Protein AF-A0A9W7Y3H5-F1 (afdb_monomer_lite)

Organism: NCBI:txid147472

Foldseek 3Di:
DDDDDDDDDDDDDDDDDPDDDDDDDDPVVVVVVVVVVVVVVVVVVVVVVVPPDDDDDDDDDDDDDDDDDDDDDDDDDDDDPDPDDDDPDQDPVRVVVVVLVLLLLLVVLQLVFQAADLVVNLVVCVVPVVSLVSVLVNVVVVQVPFPDAVVVVVLVVPVVDAEFEEEAQAPPQPVSCVRCVVGYPYQAEDSDHPDPSYDHDRLLDDPAAFQQGLEYEDAQRCGYLVSVSNLLVRLRNHHAFGKYKYKHFPQFFPDPVVVQVLSVQQQKHWDDWDPPGNGIIITMITGRDHGDPVSVVVDDSPRTDSRCVLVVQQLQEEEEAEDFPQADAQFCVQLLVPDPQLVVLQVLLCVLVVHNLVCCRHPNDRVVCQQQLSVLLQQLSQLVSLQSLLCSLQVHQLLSRHQEYEYFQSRLLSRCCSQVFFPNSLSSVLSNLLSVLQLVLDPPAAKWKKKFFFDAPLPVVLQVLLVVLQVVVCVVDVPPQWDWHFAEPLASGITMIITGPVSPVVSVVSCVVVVGTPDMDIDPHSHRWQAPSSLRSLVSSLVSCVVPVRGDDPVSGSHFYQQQAPLHTDDPVDDPSNSSSNNGHHHRHNHSVLCCSCPVRVHQEYEHGGGHCRSVVSCCVRRVNGHYQDSRRDVSSVVVSVVVVVVVVVVD

pLDDT: mean 80.51, std 23.04, range [21.89, 98.88]

Structure (mmCIF, N/CA/C/O backbone):
data_AF-A0A9W7Y3H5-F1
#
_entry.id   AF-A0A9W7Y3H5-F1
#
loop_
_atom_site.group_PDB
_atom_site.id
_atom_site.type_symbol
_atom_site.label_atom_id
_atom_site.label_alt_id
_atom_site.label_comp_id
_atom_site.label_asym_id
_atom_site.label_entity_id
_atom_site.label_seq_id
_atom_site.pdbx_PDB_ins_code
_atom_site.Cartn_x
_atom_site.Cartn_y
_atom_site.Cartn_z
_atom_site.occupancy
_atom_site.B_iso_or_equiv
_atom_site.auth_seq_id
_atom_site.auth_comp_id
_atom_site.auth_asym_id
_atom_site.auth_atom_id
_atom_site.pdbx_PDB_model_num
ATOM 1 N N . MET A 1 1 ? 8.171 65.641 21.634 1.00 36.56 1 MET A N 1
ATOM 2 C CA . MET A 1 1 ? 8.301 66.236 20.279 1.00 36.56 1 MET A CA 1
ATOM 3 C C . MET A 1 1 ? 9.511 67.167 20.334 1.00 36.56 1 MET A C 1
ATOM 5 O O . MET A 1 1 ? 9.507 68.024 21.196 1.00 36.56 1 MET A O 1
ATOM 9 N N . LYS A 1 2 ? 10.610 67.007 19.592 1.00 33.50 2 LYS A N 1
ATOM 10 C CA . LYS A 1 2 ? 10.740 66.820 18.139 1.00 33.50 2 LYS A CA 1
ATOM 11 C C . LYS A 1 2 ? 11.975 65.971 17.769 1.00 33.50 2 LYS A C 1
ATOM 13 O O . LYS A 1 2 ? 12.954 65.928 18.501 1.00 33.50 2 LYS A O 1
ATOM 18 N N . ASN A 1 3 ? 11.849 65.318 16.614 1.00 33.34 3 ASN A N 1
ATOM 19 C CA . ASN A 1 3 ? 12.760 64.392 15.935 1.00 33.34 3 ASN A CA 1
ATOM 20 C C . ASN A 1 3 ? 14.109 64.974 15.475 1.00 33.34 3 ASN A C 1
ATOM 22 O O . ASN A 1 3 ? 14.178 66.122 15.048 1.00 33.34 3 ASN A O 1
ATOM 26 N N . THR A 1 4 ? 15.104 64.083 15.380 1.00 35.59 4 THR A N 1
ATOM 27 C CA . THR A 1 4 ? 15.851 63.597 14.180 1.00 35.59 4 THR A CA 1
ATOM 28 C C . THR A 1 4 ? 17.299 63.314 14.622 1.00 35.59 4 THR A C 1
ATOM 30 O O . THR A 1 4 ? 17.898 64.121 15.313 1.00 35.59 4 THR A O 1
ATOM 33 N N . SER A 1 5 ? 17.914 62.156 14.383 1.00 30.41 5 SER A N 1
ATOM 34 C CA . SER A 1 5 ? 18.338 61.638 13.080 1.00 30.41 5 SER A CA 1
ATOM 35 C C . SER A 1 5 ? 18.941 60.222 13.233 1.00 30.41 5 SER A C 1
ATOM 37 O O . SER A 1 5 ? 19.315 59.797 14.324 1.00 30.41 5 SER A O 1
ATOM 39 N N . ARG A 1 6 ? 18.973 59.483 12.117 1.00 34.75 6 ARG A N 1
ATOM 40 C CA . ARG A 1 6 ? 19.459 58.101 11.931 1.00 34.75 6 ARG A CA 1
ATOM 41 C C . ARG A 1 6 ? 20.971 57.939 12.165 1.00 34.75 6 ARG A C 1
ATOM 43 O O . ARG A 1 6 ? 21.737 58.770 11.693 1.00 34.75 6 ARG A O 1
ATOM 50 N N . ALA A 1 7 ? 21.383 56.770 12.667 1.00 31.91 7 ALA A N 1
ATOM 51 C CA . ALA A 1 7 ? 22.708 56.190 12.416 1.00 31.91 7 ALA A CA 1
ATOM 52 C C . ALA A 1 7 ? 22.626 54.655 12.251 1.00 31.91 7 ALA A C 1
ATOM 54 O O . ALA A 1 7 ? 21.788 53.996 12.864 1.00 31.91 7 ALA A O 1
ATOM 55 N N . ALA A 1 8 ? 23.456 54.139 11.343 1.00 29.14 8 ALA A N 1
ATOM 56 C CA . ALA A 1 8 ? 23.493 52.792 10.762 1.00 29.14 8 ALA A CA 1
ATOM 57 C C . ALA A 1 8 ? 24.095 51.704 11.697 1.00 29.14 8 ALA A C 1
ATOM 59 O O . ALA A 1 8 ? 24.695 52.053 12.714 1.00 29.14 8 ALA A O 1
ATOM 60 N N . PRO A 1 9 ? 23.949 50.395 11.383 1.00 32.81 9 PRO A N 1
ATOM 61 C CA . PRO A 1 9 ? 24.293 49.301 12.295 1.00 32.81 9 PRO A CA 1
ATOM 62 C C . PRO A 1 9 ? 25.765 48.863 12.172 1.00 32.81 9 PRO A C 1
ATOM 64 O O . PRO A 1 9 ? 26.306 48.888 11.064 1.00 32.81 9 PRO A O 1
ATOM 67 N N . PRO A 1 10 ? 26.411 48.388 13.256 1.00 35.19 10 PRO A N 1
ATOM 68 C CA . PRO A 1 10 ? 27.730 47.791 13.160 1.00 35.19 10 PRO A CA 1
ATOM 69 C C . PRO A 1 10 ? 27.682 46.280 12.889 1.00 35.19 10 PRO A C 1
ATOM 71 O O . PRO A 1 10 ? 26.803 45.534 13.319 1.00 35.19 10 PRO A O 1
ATOM 74 N N . THR A 1 11 ? 28.701 45.893 12.139 1.00 31.19 11 THR A N 1
ATOM 75 C CA . THR A 1 11 ? 29.116 44.597 11.611 1.00 31.19 11 THR A CA 1
ATOM 76 C C . THR A 1 11 ? 29.402 43.539 12.676 1.00 31.19 11 THR A C 1
ATOM 78 O O . THR A 1 11 ? 29.975 43.834 13.722 1.00 31.19 11 THR A O 1
ATOM 81 N N . GLY A 1 12 ? 29.050 42.288 12.362 1.00 28.02 12 GLY A N 1
ATOM 82 C CA . GLY A 1 12 ? 29.287 41.116 13.198 1.00 28.02 12 GLY A CA 1
ATOM 83 C C . GLY A 1 12 ? 30.760 40.719 13.305 1.00 28.02 12 GLY A C 1
ATOM 84 O O . GLY A 1 12 ? 31.478 40.642 12.310 1.00 28.02 12 GLY A O 1
ATOM 85 N N . THR A 1 13 ? 31.169 40.414 14.533 1.00 28.36 13 THR A N 1
ATOM 86 C CA . THR A 1 13 ? 32.446 39.802 14.896 1.00 28.36 13 THR A CA 1
ATOM 87 C C . THR A 1 13 ? 32.241 38.319 15.202 1.00 28.36 13 THR A C 1
ATOM 89 O O . THR A 1 13 ? 31.342 37.921 15.941 1.00 28.36 13 THR A O 1
ATOM 92 N N . THR A 1 14 ? 33.101 37.502 14.609 1.00 32.62 14 THR A N 1
ATOM 93 C CA . THR A 1 14 ? 33.295 36.068 14.845 1.00 32.62 14 THR A CA 1
ATOM 94 C C . THR A 1 14 ? 33.751 35.783 16.280 1.00 32.62 14 THR A C 1
ATOM 96 O O . THR A 1 14 ? 34.724 36.387 16.727 1.00 32.62 14 THR A O 1
ATOM 99 N N . ALA A 1 15 ? 33.122 34.821 16.968 1.00 29.81 15 ALA A N 1
ATOM 100 C CA . ALA A 1 15 ? 33.612 34.283 18.241 1.00 29.81 15 ALA A CA 1
ATOM 101 C C . ALA A 1 15 ? 33.447 32.748 18.321 1.00 29.81 15 ALA A C 1
ATOM 103 O O . ALA A 1 15 ? 32.358 32.224 18.536 1.00 29.81 15 ALA A O 1
ATOM 104 N N . ASP A 1 16 ? 34.570 32.077 18.055 1.00 26.73 16 ASP A N 1
ATOM 105 C CA . ASP A 1 16 ? 35.188 30.935 18.752 1.00 26.73 16 ASP A CA 1
ATOM 106 C C . ASP A 1 16 ? 34.297 29.883 19.463 1.00 26.73 16 ASP A C 1
ATOM 108 O O . ASP A 1 16 ? 33.820 30.055 20.587 1.00 26.73 16 ASP A O 1
ATOM 112 N N . LEU A 1 17 ? 34.175 28.718 18.815 1.00 29.11 17 LEU A N 1
ATOM 113 C CA . LEU A 1 17 ? 33.657 27.462 19.363 1.00 29.11 17 LEU A CA 1
ATOM 114 C C . LEU A 1 17 ? 34.801 26.638 19.977 1.00 29.11 17 LEU A C 1
ATOM 116 O O . LEU A 1 17 ? 35.270 25.666 19.386 1.00 29.11 17 LEU A O 1
ATOM 120 N N . SER A 1 18 ? 35.223 26.966 21.196 1.00 26.34 18 SER A N 1
ATOM 121 C CA . SER A 1 18 ? 36.153 26.108 21.940 1.00 26.34 18 SER A CA 1
ATOM 122 C C . SER A 1 18 ? 35.909 26.135 23.452 1.00 26.34 18 SER A C 1
ATOM 124 O O . SER A 1 18 ? 36.658 26.732 24.215 1.00 26.34 18 SER A O 1
ATOM 126 N N . LYS A 1 19 ? 34.848 25.443 23.910 1.00 30.75 19 LYS A N 1
ATOM 127 C CA . LYS A 1 19 ? 34.737 24.820 25.256 1.00 30.75 19 LYS A CA 1
ATOM 128 C C . LYS A 1 19 ? 33.398 24.085 25.420 1.00 30.75 19 LYS A C 1
ATOM 130 O O . LYS A 1 19 ? 32.442 24.614 25.974 1.00 30.75 19 LYS A O 1
ATOM 135 N N . VAL A 1 20 ? 33.350 22.814 25.020 1.00 29.88 20 VAL A N 1
ATOM 136 C CA . VAL A 1 20 ? 32.347 21.857 25.525 1.00 29.88 20 VAL A CA 1
ATOM 137 C C . VAL A 1 20 ? 33.095 20.710 26.203 1.00 29.88 20 VAL A C 1
ATOM 139 O O . VAL A 1 20 ? 33.769 19.910 25.556 1.00 29.88 20 VAL A O 1
ATOM 142 N N . LYS A 1 21 ? 33.021 20.661 27.538 1.00 29.23 21 LYS A N 1
ATOM 143 C CA . LYS A 1 21 ? 33.570 19.578 28.365 1.00 29.23 21 LYS A CA 1
ATOM 144 C C . LYS A 1 21 ? 32.803 18.277 28.085 1.00 29.23 21 LYS A C 1
ATOM 146 O O . LYS A 1 21 ? 31.596 18.214 28.298 1.00 29.23 21 LYS A O 1
ATOM 151 N N . LYS A 1 22 ? 33.513 17.225 27.658 1.00 31.56 22 LYS A N 1
ATOM 152 C CA . LYS A 1 22 ? 32.995 15.849 27.542 1.00 31.56 22 LYS A CA 1
ATOM 153 C C . LYS A 1 22 ? 32.654 15.296 28.936 1.00 31.56 22 LYS A C 1
ATOM 155 O O . LYS A 1 22 ? 33.558 15.067 29.736 1.00 31.56 22 LYS A O 1
ATOM 160 N N . GLN A 1 23 ? 31.376 15.047 29.222 1.00 31.62 23 GLN A N 1
ATOM 161 C CA . GLN A 1 23 ? 30.958 14.225 30.366 1.00 31.62 23 GLN A CA 1
ATOM 162 C C . GLN A 1 23 ? 31.136 12.735 30.028 1.00 31.62 23 GLN A C 1
ATOM 164 O O . GLN A 1 23 ? 30.683 12.271 28.982 1.00 31.62 23 GLN A O 1
ATOM 169 N N . LYS A 1 24 ? 31.811 11.980 30.908 1.00 35.19 24 LYS A N 1
ATOM 170 C CA . LYS A 1 24 ? 31.909 10.512 30.826 1.00 35.19 24 LYS A CA 1
ATOM 171 C C . LYS A 1 24 ? 30.557 9.873 31.206 1.00 35.19 24 LYS A C 1
ATOM 173 O O . LYS A 1 24 ? 29.922 10.353 32.144 1.00 35.19 24 LYS A O 1
ATOM 178 N N . PRO A 1 25 ? 30.116 8.799 30.526 1.00 37.12 25 PRO A N 1
ATOM 179 C CA . PRO A 1 25 ? 28.840 8.149 30.819 1.00 37.12 25 PRO A CA 1
ATOM 180 C C . PRO A 1 25 ? 28.847 7.431 32.180 1.00 37.12 25 PRO A C 1
ATOM 182 O O . PRO A 1 25 ? 29.833 6.803 32.559 1.00 37.12 25 PRO A O 1
ATOM 185 N N . ASN A 1 26 ? 27.721 7.524 32.896 1.00 47.09 26 ASN A N 1
ATOM 186 C CA . ASN A 1 26 ? 27.476 6.936 34.219 1.00 47.09 26 ASN A CA 1
ATOM 187 C C . ASN A 1 26 ? 27.517 5.385 34.192 1.00 47.09 26 ASN A C 1
ATOM 189 O O . ASN A 1 26 ? 27.118 4.760 33.205 1.00 47.09 26 ASN A O 1
ATOM 193 N N . SER A 1 27 ? 27.957 4.763 35.293 1.00 39.47 27 SER A N 1
ATOM 194 C CA . SER A 1 27 ? 28.230 3.322 35.462 1.00 39.47 27 SER A CA 1
ATOM 195 C C . SER A 1 27 ? 27.047 2.401 35.124 1.00 39.47 27 SER A C 1
ATOM 197 O O . SER A 1 27 ? 27.242 1.289 34.632 1.00 39.47 27 SER A O 1
ATOM 199 N N . LYS A 1 28 ? 25.803 2.879 35.275 1.00 39.91 28 LYS A N 1
ATOM 200 C CA . LYS A 1 28 ? 24.591 2.140 34.868 1.00 39.91 28 LYS A CA 1
ATOM 201 C C . LYS A 1 28 ? 24.491 1.920 33.350 1.00 39.91 28 LYS A C 1
ATOM 203 O O . LYS A 1 28 ? 23.976 0.890 32.918 1.00 39.91 28 LYS A O 1
ATOM 208 N N . THR A 1 29 ? 25.011 2.841 32.537 1.00 38.84 29 THR A N 1
ATOM 209 C CA . THR A 1 29 ? 25.004 2.731 31.067 1.00 38.84 29 THR A CA 1
ATOM 210 C C . THR A 1 29 ? 26.081 1.764 30.572 1.00 38.84 29 THR A C 1
ATOM 212 O O . THR A 1 29 ? 25.851 1.019 29.620 1.00 38.84 29 THR A O 1
ATOM 215 N N . GLN A 1 30 ? 27.228 1.701 31.258 1.00 44.41 30 GLN A N 1
ATOM 216 C CA . GLN A 1 30 ? 28.286 0.732 30.951 1.00 44.41 30 GLN A CA 1
ATOM 217 C C . GLN A 1 30 ? 27.864 -0.709 31.276 1.00 44.41 30 GLN A C 1
ATOM 219 O O . GLN A 1 30 ? 28.112 -1.604 30.469 1.00 44.41 30 GLN A O 1
ATOM 224 N N . ASN A 1 31 ? 27.140 -0.925 32.381 1.00 45.75 31 ASN A N 1
ATOM 225 C CA . ASN A 1 31 ? 26.616 -2.251 32.728 1.00 45.75 31 ASN A CA 1
ATOM 226 C C . ASN A 1 31 ? 25.564 -2.756 31.725 1.00 45.75 31 ASN A C 1
ATOM 228 O O . ASN A 1 31 ? 25.600 -3.926 31.349 1.00 45.75 31 ASN A O 1
ATOM 232 N N . LYS A 1 32 ? 24.690 -1.880 31.204 1.00 44.03 32 LYS A N 1
ATOM 233 C CA . LYS A 1 32 ? 23.745 -2.253 30.133 1.00 44.03 32 LYS A CA 1
ATOM 234 C C . LYS A 1 32 ? 24.448 -2.607 28.817 1.00 44.03 32 LYS A C 1
ATOM 236 O O . LYS A 1 32 ? 24.063 -3.580 28.177 1.00 44.03 32 LYS A O 1
ATOM 241 N N . LEU A 1 33 ? 25.495 -1.872 28.428 1.00 38.00 33 LEU A N 1
ATOM 242 C CA . LEU A 1 33 ? 26.257 -2.183 27.209 1.00 38.00 33 LEU A CA 1
ATOM 243 C C . LEU A 1 33 ? 27.015 -3.514 27.306 1.00 38.00 33 LEU A C 1
ATOM 245 O O . LEU A 1 33 ? 27.135 -4.224 26.309 1.00 38.00 33 LEU A O 1
ATOM 249 N N . ARG A 1 34 ? 27.524 -3.854 28.494 1.00 47.81 34 ARG A N 1
ATOM 250 C CA . ARG A 1 34 ? 28.213 -5.126 28.737 1.00 47.81 34 ARG A CA 1
ATOM 251 C C . ARG A 1 34 ? 27.253 -6.315 28.644 1.00 47.81 34 ARG A C 1
ATOM 253 O O . ARG A 1 34 ? 27.553 -7.271 27.940 1.00 47.81 34 ARG A O 1
ATOM 260 N N . MET A 1 35 ? 26.071 -6.197 29.246 1.00 42.44 35 MET A N 1
ATOM 261 C CA . MET A 1 35 ? 25.041 -7.241 29.215 1.00 42.44 35 MET A CA 1
ATOM 262 C C . MET A 1 35 ? 24.530 -7.516 27.788 1.00 42.44 35 MET A C 1
ATOM 264 O O . MET A 1 35 ? 24.340 -8.665 27.402 1.00 42.44 35 MET A O 1
ATOM 268 N N . VAL A 1 36 ? 24.386 -6.470 26.961 1.00 39.78 36 VAL A N 1
ATOM 269 C CA . VAL A 1 36 ? 24.017 -6.612 25.538 1.00 39.78 36 VAL A CA 1
ATOM 270 C C . VAL A 1 36 ? 25.127 -7.295 24.729 1.00 39.78 36 VAL A C 1
ATOM 272 O O . VAL A 1 36 ? 24.831 -8.125 23.873 1.00 39.78 36 VAL A O 1
ATOM 275 N N . LYS A 1 37 ? 26.406 -7.011 25.008 1.00 48.12 37 LYS A N 1
ATOM 276 C CA . LYS A 1 37 ? 27.532 -7.684 24.333 1.00 48.12 37 LYS A CA 1
ATOM 277 C C . LYS A 1 37 ? 27.644 -9.166 24.704 1.00 48.12 37 LYS A C 1
ATOM 279 O O . LYS A 1 37 ? 27.912 -9.977 23.823 1.00 48.12 37 LYS A O 1
ATOM 284 N N . GLU A 1 38 ? 27.403 -9.520 25.965 1.00 43.97 38 GLU A N 1
ATOM 285 C CA . GLU A 1 38 ? 27.409 -10.916 26.432 1.00 43.97 38 GLU A CA 1
ATOM 286 C C . GLU A 1 38 ? 26.231 -11.716 25.830 1.00 43.97 38 GLU A C 1
ATOM 288 O O . GLU A 1 38 ? 26.425 -12.840 25.365 1.00 43.97 38 GLU A O 1
ATOM 293 N N . LEU A 1 39 ? 25.045 -11.105 25.701 1.00 36.00 39 LEU A N 1
ATOM 294 C CA . LEU A 1 39 ? 23.884 -11.702 25.018 1.00 36.00 39 LEU A CA 1
ATOM 295 C C . LEU A 1 39 ? 24.114 -11.927 23.513 1.00 36.00 39 LEU A C 1
ATOM 297 O O . LEU A 1 39 ? 23.694 -12.949 22.970 1.00 36.00 39 LEU A O 1
ATOM 301 N N . LEU A 1 40 ? 24.804 -11.006 22.833 1.00 36.59 40 LEU A N 1
ATOM 302 C CA . LEU A 1 40 ? 25.134 -11.143 21.408 1.00 36.59 40 LEU A CA 1
ATOM 303 C C . LEU A 1 40 ? 26.218 -12.204 21.155 1.00 36.59 40 LEU A C 1
ATOM 305 O O . LEU A 1 40 ? 26.174 -12.888 20.132 1.00 36.59 40 LEU A O 1
ATOM 309 N N . ALA A 1 41 ? 27.152 -12.392 22.091 1.00 42.00 41 ALA A N 1
ATOM 310 C CA . ALA A 1 41 ? 28.162 -13.448 22.011 1.00 42.00 41 ALA A CA 1
ATOM 311 C C . ALA A 1 41 ? 27.554 -14.850 22.206 1.00 42.00 41 ALA A C 1
ATOM 313 O O . ALA A 1 41 ? 27.894 -15.770 21.462 1.00 42.00 41 ALA A O 1
ATOM 314 N N . ALA A 1 42 ? 26.595 -14.998 23.128 1.00 34.31 42 ALA A N 1
ATOM 315 C CA . ALA A 1 42 ? 25.892 -16.263 23.370 1.00 34.31 42 ALA A CA 1
ATOM 316 C C . ALA A 1 42 ? 24.968 -16.682 22.208 1.00 34.31 42 ALA A C 1
ATOM 318 O O . ALA A 1 42 ? 24.706 -17.868 22.010 1.00 34.31 42 ALA A O 1
ATOM 319 N N . LYS A 1 43 ? 24.481 -15.716 21.416 1.00 37.25 43 LYS A N 1
ATOM 320 C CA . LYS A 1 43 ? 23.669 -15.987 20.219 1.00 37.25 43 LYS A CA 1
ATOM 321 C C . LYS A 1 43 ? 24.525 -16.497 19.052 1.00 37.25 43 LYS A C 1
ATOM 323 O O . LYS A 1 43 ? 24.116 -17.420 18.358 1.00 37.25 43 LYS A O 1
ATOM 328 N N . ARG A 1 44 ? 25.752 -15.976 18.912 1.00 34.81 44 ARG A N 1
ATOM 329 C CA . ARG A 1 44 ? 26.718 -16.388 17.877 1.00 34.81 44 ARG A CA 1
ATOM 330 C C . ARG A 1 44 ? 27.261 -17.806 18.064 1.00 34.81 44 ARG A C 1
ATOM 332 O O . ARG A 1 44 ? 27.560 -18.459 17.073 1.00 34.81 44 ARG A O 1
ATOM 339 N N . SER A 1 45 ? 27.381 -18.301 19.300 1.00 33.12 45 SER A N 1
ATOM 340 C CA . SER A 1 45 ? 27.859 -19.672 19.531 1.00 33.12 45 SER A CA 1
ATOM 341 C C . SER A 1 45 ? 26.806 -20.736 19.201 1.00 33.12 45 SER A C 1
ATOM 343 O O . SER A 1 45 ? 27.174 -21.837 18.819 1.00 33.12 45 SER A O 1
ATOM 345 N N . LYS A 1 46 ? 25.505 -20.413 19.286 1.00 36.75 46 LYS A N 1
ATOM 346 C CA . LYS A 1 46 ? 24.414 -21.353 18.960 1.00 36.75 46 LYS A CA 1
ATOM 347 C C . LYS A 1 46 ? 24.170 -21.534 17.456 1.00 36.75 46 LYS A C 1
ATOM 349 O O . LYS A 1 46 ? 23.660 -22.574 17.056 1.00 36.75 46 LYS A O 1
ATOM 354 N N . GLU A 1 47 ? 24.557 -20.563 16.629 1.00 34.53 47 GLU A N 1
ATOM 355 C CA . GLU A 1 47 ? 24.448 -20.648 15.159 1.00 34.53 47 GLU A CA 1
ATOM 356 C C . GLU A 1 47 ? 25.603 -21.437 14.510 1.00 34.53 47 GLU A C 1
ATOM 358 O O . GLU A 1 47 ? 25.477 -21.901 13.381 1.00 34.53 47 GLU A O 1
ATOM 363 N N . LEU A 1 48 ? 26.718 -21.646 15.220 1.00 31.50 48 LEU A N 1
ATOM 364 C CA . LEU A 1 48 ? 27.874 -22.402 14.715 1.00 31.50 48 LEU A CA 1
ATOM 365 C C . LEU A 1 48 ? 27.743 -23.928 14.886 1.00 31.50 48 LEU A C 1
ATOM 367 O O . LEU A 1 48 ? 28.408 -24.673 14.167 1.00 31.50 48 LEU A O 1
ATOM 371 N N . ASP A 1 49 ? 26.852 -24.398 15.764 1.00 30.56 49 ASP A N 1
ATOM 372 C CA . ASP A 1 49 ? 26.643 -25.834 16.014 1.00 30.56 49 ASP A CA 1
ATOM 373 C C . ASP A 1 49 ? 25.608 -26.482 15.073 1.00 30.56 49 ASP A C 1
ATOM 375 O O . ASP A 1 49 ? 25.550 -27.705 14.961 1.00 30.56 49 ASP A O 1
ATOM 379 N N . THR A 1 50 ? 24.829 -25.692 14.327 1.00 30.95 50 THR A N 1
ATOM 380 C CA . THR A 1 50 ? 23.762 -26.193 13.435 1.00 30.95 50 THR A CA 1
ATOM 381 C C . THR A 1 50 ? 24.217 -26.483 11.998 1.00 30.95 50 THR A C 1
ATOM 383 O O . THR A 1 50 ? 23.443 -27.017 11.211 1.00 30.95 50 THR A O 1
ATOM 386 N N . VAL A 1 51 ? 25.480 -26.206 11.648 1.00 30.16 51 VAL A N 1
ATOM 387 C CA . VAL A 1 51 ? 26.018 -26.368 10.275 1.00 30.16 51 VAL A CA 1
ATOM 388 C C . VAL A 1 51 ? 26.814 -27.678 10.088 1.00 30.16 51 VAL A C 1
ATOM 390 O O . VAL A 1 51 ? 27.271 -27.984 8.991 1.00 30.16 51 VAL A O 1
ATOM 393 N N . LYS A 1 52 ? 26.965 -28.514 11.128 1.00 28.25 52 LYS A N 1
ATOM 394 C CA . LYS A 1 52 ? 27.813 -29.727 11.081 1.00 28.25 52 LYS A CA 1
ATOM 395 C C . LYS A 1 52 ? 27.099 -31.072 10.891 1.00 28.25 52 LYS A C 1
ATOM 397 O O . LYS A 1 52 ? 27.769 -32.100 10.945 1.00 28.25 52 LYS A O 1
ATOM 402 N N . GLN A 1 53 ? 25.796 -31.116 10.617 1.00 28.52 53 GLN A N 1
ATOM 403 C CA . GLN A 1 53 ? 25.117 -32.379 10.297 1.00 28.52 53 GLN A CA 1
ATOM 404 C C . GLN A 1 53 ? 24.176 -32.224 9.101 1.00 28.52 53 GLN A C 1
ATOM 406 O O . GLN A 1 53 ? 23.144 -31.572 9.195 1.00 28.52 53 GLN A O 1
ATOM 411 N N . GLY A 1 54 ? 24.549 -32.834 7.973 1.00 26.80 54 GLY A N 1
ATOM 412 C CA . GLY A 1 54 ? 23.721 -32.880 6.767 1.00 26.80 54 GLY A CA 1
ATOM 413 C C . GLY A 1 54 ? 24.502 -33.251 5.508 1.00 26.80 54 GLY A C 1
ATOM 414 O O . GLY A 1 54 ? 24.469 -32.513 4.531 1.00 26.80 54 GLY A O 1
ATOM 415 N N . GLY A 1 55 ? 25.249 -34.359 5.543 1.00 22.41 55 GLY A N 1
ATOM 416 C CA . GLY A 1 55 ? 25.925 -34.932 4.377 1.00 22.41 55 GLY A CA 1
ATOM 417 C C . GLY A 1 55 ? 25.349 -36.301 4.002 1.00 22.41 55 GLY A C 1
ATOM 418 O O . GLY A 1 55 ? 25.073 -37.107 4.885 1.00 22.41 55 GLY A O 1
ATOM 419 N N . ASN A 1 56 ? 25.273 -36.542 2.688 1.00 24.22 56 ASN A N 1
ATOM 420 C CA . ASN A 1 56 ? 25.012 -37.793 1.957 1.00 24.22 56 ASN A CA 1
ATOM 421 C C . ASN A 1 56 ? 23.572 -38.332 1.863 1.00 24.22 56 ASN A C 1
ATOM 423 O O . ASN A 1 56 ? 23.049 -38.949 2.783 1.00 24.22 56 ASN A O 1
ATOM 427 N N . SER A 1 57 ? 23.023 -38.313 0.644 1.00 26.20 57 SER A N 1
ATOM 428 C CA . SER A 1 57 ? 22.868 -39.556 -0.134 1.00 26.20 57 SER A CA 1
ATOM 429 C C . SER A 1 57 ? 22.558 -39.273 -1.609 1.00 26.20 57 SER A C 1
ATOM 431 O O . SER A 1 57 ? 21.725 -38.446 -1.966 1.00 26.20 57 SER A O 1
ATOM 433 N N . SER A 1 58 ? 23.299 -39.971 -2.459 1.00 24.03 58 SER A N 1
ATOM 434 C CA . SER A 1 58 ? 23.168 -40.087 -3.902 1.00 24.03 58 SER A CA 1
ATOM 435 C C . SER A 1 58 ? 22.269 -41.278 -4.246 1.00 24.03 58 SER A C 1
ATOM 437 O O . SER A 1 58 ? 22.331 -42.313 -3.588 1.00 24.03 58 SER A O 1
ATOM 439 N N . SER A 1 59 ? 21.491 -41.187 -5.324 1.00 25.09 59 SER A N 1
ATOM 440 C CA . SER A 1 59 ? 21.145 -42.368 -6.124 1.00 25.09 59 SER A CA 1
ATOM 441 C C . SER A 1 59 ? 20.798 -41.974 -7.557 1.00 25.09 59 SER A C 1
ATOM 443 O O . SER A 1 59 ? 20.029 -41.055 -7.825 1.00 25.09 59 SER A O 1
ATOM 445 N N . ALA A 1 60 ? 21.483 -42.660 -8.464 1.00 22.45 60 ALA A N 1
ATOM 446 C CA . ALA A 1 60 ? 21.406 -42.555 -9.905 1.00 22.45 60 ALA A CA 1
ATOM 447 C C . ALA A 1 60 ? 20.129 -43.200 -10.456 1.00 22.45 60 ALA A C 1
ATOM 449 O O . ALA A 1 60 ? 19.649 -44.181 -9.898 1.00 22.45 60 ALA A O 1
ATOM 450 N N . ASN A 1 61 ? 19.669 -42.727 -11.615 1.00 23.94 61 ASN A N 1
ATOM 451 C CA . ASN A 1 61 ? 19.029 -43.586 -12.605 1.00 23.94 61 ASN A CA 1
ATOM 452 C C . ASN A 1 61 ? 19.314 -43.055 -14.014 1.00 23.94 61 ASN A C 1
ATOM 454 O O . ASN A 1 61 ? 18.965 -41.935 -14.376 1.00 23.94 61 ASN A O 1
ATOM 458 N N . SER A 1 62 ? 20.018 -43.885 -14.772 1.00 21.89 62 SER A N 1
ATOM 459 C CA . SER A 1 62 ? 20.338 -43.758 -16.189 1.00 21.89 62 SER A CA 1
ATOM 460 C C . SER A 1 62 ? 19.244 -44.375 -17.071 1.00 21.89 62 SER A C 1
ATOM 462 O O . SER A 1 62 ? 18.417 -45.128 -16.561 1.00 21.89 62 SER A O 1
ATOM 464 N N . VAL A 1 63 ? 19.406 -44.201 -18.397 1.00 23.39 63 VAL A N 1
ATOM 465 C CA . VAL A 1 63 ? 18.869 -45.036 -19.505 1.00 23.39 63 VAL A CA 1
ATOM 466 C C . VAL A 1 63 ? 17.514 -44.525 -20.062 1.00 23.39 63 VAL A C 1
ATOM 468 O O . VAL A 1 63 ? 16.578 -44.363 -19.301 1.00 23.39 63 VAL A O 1
ATOM 471 N N . HIS A 1 64 ? 17.270 -44.205 -21.347 1.00 24.55 64 HIS A N 1
ATOM 472 C CA . HIS A 1 64 ? 17.856 -44.566 -22.649 1.00 24.55 64 HIS A CA 1
ATOM 473 C C . HIS A 1 64 ? 17.619 -43.452 -23.702 1.00 24.55 64 HIS A C 1
ATOM 475 O O . HIS A 1 64 ? 16.510 -42.939 -23.826 1.00 24.55 64 HIS A O 1
ATOM 481 N N . GLN A 1 65 ? 18.621 -43.185 -24.547 1.00 24.19 65 GLN A N 1
ATOM 482 C CA . GLN A 1 65 ? 18.464 -42.607 -25.891 1.00 24.19 65 GLN A CA 1
ATOM 483 C C . GLN A 1 65 ? 18.516 -43.721 -26.949 1.00 24.19 65 GLN A C 1
ATOM 485 O O . GLN A 1 65 ? 19.295 -44.663 -26.798 1.00 24.19 65 GLN A O 1
ATOM 490 N N . LYS A 1 66 ? 17.778 -43.559 -28.057 1.00 24.44 66 LYS A N 1
ATOM 491 C CA . LYS A 1 66 ? 18.093 -44.122 -29.387 1.00 24.44 66 LYS A CA 1
ATOM 492 C C . LYS A 1 66 ? 17.442 -43.257 -30.494 1.00 24.44 66 LYS A C 1
ATOM 494 O O . LYS A 1 66 ? 16.531 -42.495 -30.184 1.00 24.44 66 LYS A O 1
ATOM 499 N N . PRO A 1 67 ? 17.951 -43.283 -31.742 1.00 25.34 67 PRO A N 1
ATOM 500 C CA . PRO A 1 67 ? 18.374 -42.068 -32.444 1.00 25.34 67 PRO A CA 1
ATOM 501 C C . PRO A 1 67 ? 17.486 -41.695 -33.641 1.00 25.34 67 PRO A C 1
ATOM 503 O O . PRO A 1 67 ? 16.881 -42.559 -34.275 1.00 25.34 67 PRO A O 1
ATOM 506 N N . LEU A 1 68 ? 17.487 -40.405 -33.999 1.00 22.67 68 LEU A N 1
ATOM 507 C CA . LEU A 1 68 ? 16.930 -39.908 -35.259 1.00 22.67 68 LEU A CA 1
ATOM 508 C C . LEU A 1 68 ? 17.809 -40.326 -36.445 1.00 22.67 68 LEU A C 1
ATOM 510 O O . LEU A 1 68 ? 19.008 -40.047 -36.478 1.00 22.67 68 LEU A O 1
ATOM 514 N N . ALA A 1 69 ? 17.175 -40.940 -37.443 1.00 24.97 69 ALA A N 1
ATOM 515 C CA . ALA A 1 69 ? 17.742 -41.171 -38.759 1.00 24.97 69 ALA A CA 1
ATOM 516 C C . ALA A 1 69 ? 17.537 -39.953 -39.675 1.00 24.97 69 ALA A C 1
ATOM 518 O O . ALA A 1 69 ? 16.515 -39.268 -39.651 1.00 24.97 69 ALA A O 1
ATOM 519 N N . SER A 1 70 ? 18.552 -39.730 -40.498 1.00 25.98 70 SER A N 1
ATOM 520 C CA . SER A 1 70 ? 18.698 -38.722 -41.539 1.00 25.98 70 SER A CA 1
ATOM 521 C C . SER A 1 70 ? 17.607 -38.747 -42.612 1.00 25.98 70 SER A C 1
ATOM 523 O O . SER A 1 70 ? 17.362 -39.790 -43.213 1.00 25.98 70 SER A O 1
ATOM 525 N N . SER A 1 71 ? 17.090 -37.576 -42.989 1.00 25.41 71 SER A N 1
ATOM 526 C CA . SER A 1 71 ? 16.788 -37.265 -44.395 1.00 25.41 71 SER A CA 1
ATOM 527 C C . SER A 1 71 ? 16.623 -35.753 -44.602 1.00 25.41 71 SER A C 1
ATOM 529 O O . SER A 1 71 ? 15.749 -35.111 -44.028 1.00 25.41 71 SER A O 1
ATOM 531 N N . ARG A 1 72 ? 17.492 -35.170 -45.439 1.00 25.61 72 ARG A N 1
ATOM 532 C CA . ARG A 1 72 ? 17.203 -33.913 -46.150 1.00 25.61 72 ARG A CA 1
ATOM 533 C C . ARG A 1 72 ? 16.103 -34.200 -47.176 1.00 25.61 72 ARG A C 1
ATOM 535 O O . ARG A 1 72 ? 16.156 -35.252 -47.812 1.00 25.61 72 ARG A O 1
ATOM 542 N N . PRO A 1 73 ? 15.203 -33.238 -47.431 1.00 24.98 73 PRO A N 1
ATOM 543 C CA . PRO A 1 73 ? 15.204 -32.689 -48.786 1.00 24.98 73 PRO A CA 1
ATOM 544 C C . PRO A 1 73 ? 14.953 -31.170 -48.857 1.00 24.98 73 PRO A C 1
ATOM 546 O O . PRO A 1 73 ? 14.003 -30.632 -48.305 1.00 24.98 73 PRO A O 1
ATOM 549 N N . THR A 1 74 ? 15.850 -30.517 -49.602 1.00 23.42 74 THR A N 1
ATOM 550 C CA . THR A 1 74 ? 15.600 -29.489 -50.630 1.00 23.42 74 THR A CA 1
ATOM 551 C C . THR A 1 74 ? 14.528 -28.419 -50.395 1.00 23.42 74 THR A C 1
ATOM 553 O O . THR A 1 74 ? 13.327 -28.648 -50.524 1.00 23.42 74 THR A O 1
ATOM 556 N N . VAL A 1 75 ? 15.026 -27.190 -50.240 1.00 26.56 75 VAL A N 1
ATOM 557 C CA . VAL A 1 75 ? 14.318 -25.927 -50.463 1.00 26.56 75 VAL A CA 1
ATOM 558 C C . VAL A 1 75 ? 13.836 -25.867 -51.914 1.00 26.56 75 VAL A C 1
ATOM 560 O O . VAL A 1 75 ? 14.648 -25.821 -52.834 1.00 26.56 75 VAL A O 1
ATOM 563 N N . ASN A 1 76 ? 12.519 -25.830 -52.113 1.00 24.41 76 ASN A N 1
ATOM 564 C CA . ASN A 1 76 ? 11.912 -25.407 -53.369 1.00 24.41 76 ASN A CA 1
ATOM 565 C C . ASN A 1 76 ? 11.225 -24.060 -53.153 1.00 24.41 76 ASN A C 1
ATOM 567 O O . ASN A 1 76 ? 10.205 -23.956 -52.471 1.00 24.41 76 ASN A O 1
ATOM 571 N N . ALA A 1 77 ? 11.802 -23.030 -53.767 1.00 33.22 77 ALA A N 1
ATOM 572 C CA . ALA A 1 77 ? 11.182 -21.733 -53.938 1.00 33.22 77 ALA A CA 1
ATOM 573 C C . ALA A 1 77 ? 9.900 -21.890 -54.771 1.00 33.22 77 ALA A C 1
ATOM 575 O O . ALA A 1 77 ? 9.944 -22.220 -55.956 1.00 33.22 77 ALA A O 1
ATOM 576 N N . ARG A 1 78 ? 8.744 -21.632 -54.156 1.00 25.09 78 ARG A N 1
ATOM 577 C CA . ARG A 1 78 ? 7.502 -21.343 -54.875 1.00 25.09 78 ARG A CA 1
ATOM 578 C C . ARG A 1 78 ? 6.938 -20.020 -54.386 1.00 25.09 78 ARG A C 1
ATOM 580 O O . ARG A 1 78 ? 6.341 -19.926 -53.321 1.00 25.09 78 ARG A O 1
ATOM 587 N N . SER A 1 79 ? 7.132 -19.018 -55.237 1.00 31.86 79 SER A N 1
ATOM 588 C CA . SER A 1 79 ? 6.239 -17.877 -55.398 1.00 31.86 79 SER A CA 1
ATOM 589 C C . SER A 1 79 ? 4.785 -18.360 -55.390 1.00 31.86 79 SER A C 1
ATOM 591 O O . SER A 1 79 ? 4.360 -19.092 -56.286 1.00 31.86 79 SER A O 1
ATOM 593 N N . GLN A 1 80 ? 4.029 -17.963 -54.369 1.00 28.17 80 GLN A N 1
ATOM 594 C CA . GLN A 1 80 ? 2.577 -17.919 -54.432 1.00 28.17 80 GLN A CA 1
ATOM 595 C C . GLN A 1 80 ? 2.106 -16.529 -54.016 1.00 28.17 80 GLN A C 1
ATOM 597 O O . GLN A 1 80 ? 1.983 -16.202 -52.838 1.00 28.17 80 GLN A O 1
ATOM 602 N N . ASN A 1 81 ? 1.805 -15.729 -55.038 1.00 32.19 81 ASN A N 1
ATOM 603 C CA . ASN A 1 81 ? 0.790 -14.687 -54.981 1.00 32.19 81 ASN A CA 1
ATOM 604 C C . ASN A 1 81 ? -0.552 -15.338 -54.612 1.00 32.19 81 ASN A C 1
ATOM 606 O O . ASN A 1 81 ? -1.335 -15.719 -55.479 1.00 32.19 81 ASN A O 1
ATOM 610 N N . GLY A 1 82 ? -0.806 -15.481 -53.316 1.00 26.27 82 GLY A N 1
ATOM 611 C CA . GLY A 1 82 ? -2.111 -15.805 -52.759 1.00 26.27 82 GLY A CA 1
ATOM 612 C C . GLY A 1 82 ? -2.570 -14.633 -51.909 1.00 26.27 82 GLY A C 1
ATOM 613 O O . GLY A 1 82 ? -2.024 -14.406 -50.835 1.00 26.27 82 GLY A O 1
ATOM 614 N N . LYS A 1 83 ? -3.560 -13.874 -52.395 1.00 31.64 83 LYS A N 1
ATOM 615 C CA . LYS A 1 83 ? -4.274 -12.856 -51.614 1.00 31.64 83 LYS A CA 1
ATOM 616 C C . LYS A 1 83 ? -4.825 -13.506 -50.340 1.00 31.64 83 LYS A C 1
ATOM 618 O O . LYS A 1 83 ? -5.870 -14.155 -50.375 1.00 31.64 83 LYS A O 1
ATOM 623 N N . THR A 1 84 ? -4.134 -13.336 -49.220 1.00 27.22 84 THR A N 1
ATOM 624 C CA . THR A 1 84 ? -4.656 -13.675 -47.900 1.00 27.22 84 THR A CA 1
ATOM 625 C C . THR A 1 84 ? -5.695 -12.628 -47.518 1.00 27.22 84 THR A C 1
ATOM 627 O O . THR A 1 84 ? -5.452 -11.422 -47.564 1.00 27.22 84 THR A O 1
ATOM 630 N N . LYS A 1 85 ? -6.901 -13.109 -47.204 1.00 30.45 85 LYS A N 1
ATOM 631 C CA . LYS A 1 85 ? -8.004 -12.312 -46.662 1.00 30.45 85 LYS A CA 1
ATOM 632 C C . LYS A 1 85 ? -7.480 -11.484 -45.489 1.00 30.45 85 LYS A C 1
ATOM 634 O O . LYS A 1 85 ? -6.926 -12.036 -44.543 1.00 30.45 85 LYS A O 1
ATOM 639 N N . SER A 1 86 ? -7.648 -10.169 -45.576 1.00 29.83 86 SER A N 1
ATOM 640 C CA . SER A 1 86 ? -7.277 -9.224 -44.530 1.00 29.83 86 SER A CA 1
ATOM 641 C C . SER A 1 86 ? -8.010 -9.562 -43.233 1.00 29.83 86 SER A C 1
ATOM 643 O O . SER A 1 86 ? -9.232 -9.417 -43.155 1.00 29.83 86 SER A O 1
ATOM 645 N N . SER A 1 87 ? -7.267 -9.982 -42.210 1.00 34.16 87 SER A N 1
ATOM 646 C CA . SER A 1 87 ? -7.723 -9.917 -40.822 1.00 34.16 87 SER A CA 1
ATOM 647 C C . SER A 1 87 ? -8.166 -8.480 -40.508 1.00 34.16 87 SER A C 1
ATOM 649 O O . SER A 1 87 ? -7.533 -7.545 -41.013 1.00 34.16 87 SER A O 1
ATOM 651 N N . PRO A 1 88 ? -9.217 -8.250 -39.698 1.00 47.00 88 PRO A N 1
ATOM 652 C CA . PRO A 1 88 ? -9.621 -6.895 -39.345 1.00 47.00 88 PRO A CA 1
ATOM 653 C C . PRO A 1 88 ? -8.447 -6.203 -38.648 1.00 47.00 88 PRO A C 1
ATOM 655 O O . PRO A 1 88 ? -7.954 -6.685 -37.628 1.00 47.00 88 PRO A O 1
ATOM 658 N N . GLY A 1 89 ? -7.952 -5.111 -39.233 1.00 64.06 89 GLY A N 1
ATOM 659 C CA . GLY A 1 89 ? -6.851 -4.347 -38.658 1.00 64.06 89 GLY A CA 1
ATOM 660 C C . GLY A 1 89 ? -7.216 -3.869 -37.254 1.00 64.06 89 GLY A C 1
ATOM 661 O O . GLY A 1 89 ? -8.303 -3.331 -37.044 1.00 64.06 89 GLY A O 1
ATOM 662 N N . LEU A 1 90 ? -6.303 -4.072 -36.300 1.00 66.81 90 LEU A N 1
ATOM 663 C CA . LEU A 1 90 ? -6.447 -3.606 -34.920 1.00 66.81 90 LEU A CA 1
ATOM 664 C C . LEU A 1 90 ? -6.833 -2.122 -34.903 1.00 66.81 90 LEU A C 1
ATOM 666 O O . LEU A 1 90 ? -6.244 -1.317 -35.631 1.00 66.81 90 LEU A O 1
ATOM 670 N N . SER A 1 91 ? -7.782 -1.748 -34.045 1.00 77.69 91 SER A N 1
ATOM 671 C CA . SER A 1 91 ? -8.146 -0.344 -33.849 1.00 77.69 91 SER A CA 1
ATOM 672 C C . SER A 1 91 ? -6.942 0.469 -33.357 1.00 77.69 91 SER A C 1
ATOM 674 O O . SER A 1 91 ? -6.017 -0.070 -32.749 1.00 77.69 91 SER A O 1
ATOM 676 N N . LYS A 1 92 ? -6.947 1.796 -33.545 1.00 55.12 92 LYS A N 1
ATOM 677 C CA . LYS A 1 92 ? -5.864 2.671 -33.042 1.00 55.12 92 LYS A CA 1
ATOM 678 C C . LYS A 1 92 ? -5.616 2.505 -31.534 1.00 55.12 92 LYS A C 1
ATOM 680 O O . LYS A 1 92 ? -4.485 2.654 -31.076 1.00 55.12 92 LYS A O 1
ATOM 685 N N . LEU A 1 93 ? -6.661 2.185 -30.767 1.00 43.91 93 LEU A N 1
ATOM 686 C CA . LEU A 1 93 ? -6.558 1.883 -29.340 1.00 43.91 93 LEU A CA 1
ATOM 687 C C . LEU A 1 93 ? -5.896 0.518 -29.106 1.00 43.91 93 LEU A C 1
ATOM 689 O O . LEU A 1 93 ? -4.958 0.434 -28.320 1.00 43.91 93 LEU A O 1
ATOM 693 N N . GLN A 1 94 ? -6.314 -0.518 -29.836 1.00 48.50 94 GLN A N 1
ATOM 694 C CA . GLN A 1 94 ? -5.719 -1.856 -29.756 1.00 48.50 94 GLN A CA 1
ATOM 695 C C . GLN A 1 94 ? -4.247 -1.868 -30.196 1.00 48.50 94 GLN A C 1
ATOM 697 O O . GLN A 1 94 ? -3.429 -2.514 -29.551 1.00 48.50 94 GLN A O 1
ATOM 702 N N . GLN A 1 95 ? -3.874 -1.095 -31.221 1.00 52.69 95 GLN A N 1
ATOM 703 C CA . GLN A 1 95 ? -2.479 -0.918 -31.641 1.00 52.69 95 GLN A CA 1
ATOM 704 C C . GLN A 1 95 ? -1.642 -0.238 -30.549 1.00 52.69 95 GLN A C 1
ATOM 706 O O . GLN A 1 95 ? -0.546 -0.699 -30.230 1.00 52.69 95 GLN A O 1
ATOM 711 N N . LYS A 1 96 ? -2.171 0.819 -29.912 1.00 49.38 96 LYS A N 1
ATOM 712 C CA . LYS A 1 96 ? -1.516 1.469 -28.763 1.00 49.38 96 LYS A CA 1
ATOM 713 C C . LYS A 1 96 ? -1.381 0.525 -27.564 1.00 49.38 96 LYS A C 1
ATOM 715 O O . LYS A 1 96 ? -0.334 0.515 -26.922 1.00 49.38 96 LYS A O 1
ATOM 720 N N . MET A 1 97 ? -2.404 -0.278 -27.270 1.00 43.06 97 MET A N 1
ATOM 721 C CA . MET A 1 97 ? -2.364 -1.284 -26.201 1.00 43.06 97 MET A CA 1
ATOM 722 C C . MET A 1 97 ? -1.341 -2.383 -26.501 1.00 43.06 97 MET A C 1
ATOM 724 O O . MET A 1 97 ? -0.546 -2.725 -25.631 1.00 43.06 97 MET A O 1
ATOM 728 N N . GLN A 1 98 ? -1.288 -2.877 -27.739 1.00 51.09 98 GLN A N 1
ATOM 729 C CA . GLN A 1 98 ? -0.307 -3.873 -28.162 1.00 51.09 98 GLN A CA 1
ATOM 730 C C . GLN A 1 98 ? 1.127 -3.327 -28.073 1.00 51.09 98 GLN A C 1
ATOM 732 O O . GLN A 1 98 ? 2.014 -4.024 -27.586 1.00 51.09 98 GLN A O 1
ATOM 737 N N . GLN A 1 99 ? 1.362 -2.069 -28.464 1.00 53.81 99 GLN A N 1
ATOM 738 C CA . GLN A 1 99 ? 2.664 -1.414 -28.282 1.00 53.81 99 GLN A CA 1
ATOM 739 C C . GLN A 1 99 ? 3.036 -1.249 -26.800 1.00 53.81 99 GLN A C 1
ATOM 741 O O . GLN A 1 99 ? 4.189 -1.482 -26.433 1.00 53.81 99 GLN A O 1
ATOM 746 N N . LYS A 1 100 ? 2.075 -0.904 -25.929 1.00 50.47 100 LYS A N 1
ATOM 747 C CA . LYS A 1 100 ? 2.296 -0.843 -24.472 1.00 50.47 100 LYS A CA 1
ATOM 748 C C . LYS A 1 100 ? 2.646 -2.217 -23.886 1.00 50.47 100 LYS A C 1
ATOM 750 O O . LYS A 1 100 ? 3.597 -2.301 -23.111 1.00 50.47 100 LYS A O 1
ATOM 755 N N . LEU A 1 101 ? 1.937 -3.277 -24.290 1.00 48.41 101 LEU A N 1
ATOM 756 C CA . LEU A 1 101 ? 2.203 -4.660 -23.870 1.00 48.41 101 LEU A CA 1
ATOM 757 C C . LEU A 1 101 ? 3.594 -5.130 -24.312 1.00 48.41 101 LEU A C 1
ATOM 759 O O . LEU A 1 101 ? 4.347 -5.642 -23.487 1.00 48.41 101 LEU A O 1
ATOM 763 N N . LYS A 1 102 ? 3.974 -4.878 -25.572 1.00 56.66 102 LYS A N 1
ATOM 764 C CA . LYS A 1 102 ? 5.326 -5.171 -26.079 1.00 56.66 102 LYS A CA 1
ATOM 765 C C . LYS A 1 102 ? 6.407 -4.438 -25.278 1.00 56.66 102 LYS A C 1
ATOM 767 O O . LYS A 1 102 ? 7.391 -5.045 -24.875 1.00 56.66 102 LYS A O 1
ATOM 772 N N . GLY A 1 103 ? 6.201 -3.154 -24.974 1.00 49.62 103 GLY A N 1
ATOM 773 C CA . GLY A 1 103 ? 7.145 -2.369 -24.173 1.00 49.62 103 GLY A CA 1
ATOM 774 C C . GLY A 1 103 ? 7.264 -2.829 -22.713 1.00 49.62 103 GLY A C 1
ATOM 775 O O . GLY A 1 103 ? 8.357 -2.784 -22.154 1.00 49.62 103 GLY A O 1
ATOM 776 N N . ALA A 1 104 ? 6.165 -3.260 -22.085 1.00 47.91 104 ALA A N 1
ATOM 777 C CA . ALA A 1 104 ? 6.177 -3.806 -20.725 1.00 47.91 104 ALA A CA 1
ATOM 778 C C . ALA A 1 104 ? 6.894 -5.161 -20.662 1.00 47.91 104 ALA A C 1
ATOM 780 O O . ALA A 1 104 ? 7.726 -5.376 -19.784 1.00 47.91 104 ALA A O 1
ATOM 781 N N . ARG A 1 105 ? 6.624 -6.028 -21.641 1.00 62.41 105 ARG A N 1
ATOM 782 C CA . ARG A 1 105 ? 7.254 -7.342 -21.773 1.00 62.41 105 ARG A CA 1
ATOM 783 C C . ARG A 1 105 ? 8.759 -7.236 -22.024 1.00 62.41 105 ARG A C 1
ATOM 785 O O . ARG A 1 105 ? 9.521 -7.850 -21.290 1.00 62.41 105 ARG A O 1
ATOM 792 N N . PHE A 1 106 ? 9.192 -6.349 -22.924 1.00 67.00 106 PHE A N 1
ATOM 793 C CA . PHE A 1 106 ? 10.613 -6.033 -23.107 1.00 67.00 106 PHE A CA 1
ATOM 794 C C . PHE A 1 106 ? 11.291 -5.587 -21.801 1.00 67.00 106 PHE A C 1
ATOM 796 O O . PHE A 1 106 ? 12.367 -6.073 -21.468 1.00 67.00 106 PHE A O 1
ATOM 803 N N . ARG A 1 107 ? 10.664 -4.683 -21.030 1.00 62.38 107 ARG A N 1
ATOM 804 C CA . ARG A 1 107 ? 11.237 -4.208 -19.757 1.00 62.38 107 ARG A CA 1
ATOM 805 C C . ARG A 1 107 ? 11.417 -5.335 -18.743 1.00 62.38 107 ARG A C 1
ATOM 807 O O . ARG A 1 107 ? 12.437 -5.345 -18.065 1.00 62.38 107 ARG A O 1
ATOM 814 N N . TRP A 1 108 ? 10.452 -6.250 -18.658 1.00 65.62 108 TRP A N 1
ATOM 815 C CA . TRP A 1 108 ? 10.535 -7.422 -17.789 1.00 65.62 108 TRP A CA 1
ATOM 816 C C . TRP A 1 108 ? 11.665 -8.368 -18.218 1.00 65.62 108 TRP A C 1
ATOM 818 O O . TRP A 1 108 ? 12.475 -8.750 -17.380 1.00 65.62 108 TRP A O 1
ATOM 828 N N . ILE A 1 109 ? 11.779 -8.675 -19.517 1.00 64.94 109 ILE A N 1
ATOM 829 C CA . ILE A 1 109 ? 12.858 -9.526 -20.050 1.00 64.94 109 ILE A CA 1
ATOM 830 C C . ILE A 1 109 ? 14.230 -8.899 -19.780 1.00 64.94 109 ILE A C 1
ATOM 832 O O . ILE A 1 109 ? 15.136 -9.563 -19.286 1.00 64.94 109 ILE A O 1
ATOM 836 N N . ASN A 1 110 ? 14.368 -7.604 -20.063 1.00 68.75 110 ASN A N 1
ATOM 837 C CA . ASN A 1 110 ? 15.595 -6.847 -19.837 1.00 68.75 110 ASN A CA 1
ATOM 838 C C . ASN A 1 110 ? 16.011 -6.861 -18.352 1.00 68.75 110 ASN A C 1
ATOM 840 O O . ASN A 1 110 ? 17.185 -7.005 -18.036 1.00 68.75 110 ASN A O 1
ATOM 844 N N . GLU A 1 111 ? 15.052 -6.756 -17.429 1.00 64.62 111 GLU A N 1
ATOM 845 C CA . GLU A 1 111 ? 15.303 -6.854 -15.986 1.00 64.62 111 GLU A CA 1
ATOM 846 C C . GLU A 1 111 ? 15.701 -8.271 -15.555 1.00 64.62 111 GLU A C 1
ATOM 848 O O . GLU A 1 111 ? 16.666 -8.431 -14.804 1.00 64.62 111 GLU A O 1
ATOM 853 N N . ALA A 1 112 ? 15.015 -9.297 -16.065 1.00 66.88 112 ALA A N 1
ATOM 854 C CA . ALA A 1 112 ? 15.351 -10.692 -15.799 1.00 66.88 112 ALA A CA 1
ATOM 855 C C . ALA A 1 112 ? 16.789 -11.002 -16.246 1.00 66.88 112 ALA A C 1
ATOM 857 O O . ALA A 1 112 ? 17.595 -11.461 -15.442 1.00 66.88 112 ALA A O 1
ATOM 858 N N . LEU A 1 113 ? 17.153 -10.638 -17.479 1.00 70.62 113 LEU A N 1
ATOM 859 C CA . LEU A 1 113 ? 18.498 -10.864 -18.016 1.00 70.62 113 LEU A CA 1
ATOM 860 C C . LEU A 1 113 ? 19.597 -10.102 -17.248 1.00 70.62 113 LEU A C 1
ATOM 862 O O . LEU A 1 113 ? 20.723 -10.585 -17.153 1.00 70.62 113 LEU A O 1
ATOM 866 N N . TYR A 1 114 ? 19.300 -8.934 -16.665 1.00 67.94 114 TYR A N 1
ATOM 867 C CA . TYR A 1 114 ? 20.266 -8.184 -15.848 1.00 67.94 114 TYR A CA 1
ATOM 868 C C . TYR A 1 114 ? 20.390 -8.664 -14.399 1.00 67.94 114 TYR A C 1
ATOM 870 O O . TYR A 1 114 ? 21.347 -8.284 -13.726 1.00 67.94 114 TYR A O 1
ATOM 878 N N . THR A 1 115 ? 19.458 -9.481 -13.913 1.00 64.00 115 THR A N 1
ATOM 879 C CA . THR A 1 115 ? 19.433 -9.960 -12.518 1.00 64.00 115 THR A CA 1
ATOM 880 C C . THR A 1 115 ? 19.768 -11.446 -12.376 1.00 64.00 115 THR A C 1
ATOM 882 O O . THR A 1 115 ? 19.892 -11.947 -11.259 1.00 64.00 115 THR A O 1
ATOM 885 N N . THR A 1 116 ? 19.978 -12.154 -13.486 1.00 69.12 116 THR A N 1
ATOM 886 C CA . THR A 1 116 ? 20.408 -13.558 -13.515 1.00 69.12 116 THR A CA 1
ATOM 887 C C . THR A 1 116 ? 21.881 -13.703 -13.908 1.00 69.12 116 THR A C 1
ATOM 889 O O . THR A 1 116 ? 22.497 -12.762 -14.396 1.00 69.12 116 THR A O 1
ATOM 892 N N . THR A 1 117 ? 22.468 -14.882 -13.699 1.00 76.81 117 THR A N 1
ATOM 893 C CA . THR A 1 117 ? 23.811 -15.212 -14.210 1.00 76.81 117 THR A CA 1
ATOM 894 C C . THR A 1 117 ? 23.764 -15.545 -15.702 1.00 76.81 117 THR A C 1
ATOM 896 O O . THR A 1 117 ? 22.702 -15.921 -16.204 1.00 76.81 117 THR A O 1
ATOM 899 N N . GLY A 1 118 ? 24.903 -15.480 -16.398 1.00 72.44 118 GLY A N 1
ATOM 900 C CA . GLY A 1 118 ? 25.008 -15.857 -17.817 1.00 72.44 118 GLY A CA 1
ATOM 901 C C . GLY A 1 118 ? 24.463 -17.261 -18.115 1.00 72.44 118 GLY A C 1
ATOM 902 O O . GLY A 1 118 ? 23.672 -17.429 -19.038 1.00 72.44 118 GLY A O 1
ATOM 903 N N . ASP A 1 119 ? 24.776 -18.242 -17.262 1.00 76.38 119 ASP A N 1
ATOM 904 C CA . ASP A 1 119 ? 24.299 -19.628 -17.409 1.00 76.38 119 ASP A CA 1
ATOM 905 C C . ASP A 1 119 ? 22.761 -19.723 -17.352 1.00 76.38 119 ASP A C 1
ATOM 907 O O . ASP A 1 119 ? 22.135 -20.406 -18.162 1.00 76.38 119 ASP A O 1
ATOM 911 N N . LYS A 1 120 ? 22.135 -18.981 -16.427 1.00 76.62 120 LYS A N 1
ATOM 912 C CA . LYS A 1 120 ? 20.672 -18.935 -16.272 1.00 76.62 120 LYS A CA 1
ATOM 913 C C . LYS A 1 120 ? 19.997 -18.136 -17.381 1.00 76.62 120 LYS A C 1
ATOM 915 O O . LYS A 1 120 ? 18.900 -18.490 -17.796 1.00 76.62 120 LYS A O 1
ATOM 920 N N . ALA A 1 121 ? 20.632 -17.064 -17.852 1.00 76.44 121 ALA A N 1
ATOM 921 C CA . ALA A 1 121 ? 20.150 -16.299 -18.996 1.00 76.44 121 ALA A CA 1
ATOM 922 C C . ALA A 1 121 ? 20.147 -17.166 -20.263 1.00 76.44 121 ALA A C 1
ATOM 924 O O . ALA A 1 121 ? 19.157 -17.179 -20.993 1.00 76.44 121 ALA A O 1
ATOM 925 N N . PHE A 1 122 ? 21.210 -17.948 -20.473 1.00 80.06 122 PHE A N 1
ATOM 926 C CA . PHE A 1 122 ? 21.292 -18.915 -21.563 1.00 80.06 122 PHE A CA 1
ATOM 927 C C . PHE A 1 122 ? 20.190 -19.978 -21.450 1.00 80.06 122 PHE A C 1
ATOM 929 O O . PHE A 1 122 ? 19.430 -20.161 -22.395 1.00 80.06 122 PHE A O 1
ATOM 936 N N . GLU A 1 123 ? 20.016 -20.606 -20.283 1.00 81.81 123 GLU A N 1
ATOM 937 C CA . GLU A 1 123 ? 18.940 -21.582 -20.043 1.00 81.81 123 GLU A CA 1
ATOM 938 C C . GLU A 1 123 ? 17.538 -20.986 -20.274 1.00 81.81 123 GLU A C 1
ATOM 940 O O . GLU A 1 123 ? 16.706 -21.585 -20.957 1.00 81.81 123 GLU A O 1
ATOM 945 N N . MET A 1 124 ? 17.278 -19.780 -19.756 1.00 80.44 124 MET A N 1
ATOM 946 C CA . MET A 1 124 ? 16.003 -19.072 -19.920 1.00 80.44 124 MET A CA 1
ATOM 947 C C . MET A 1 124 ? 15.659 -18.859 -21.396 1.00 80.44 124 MET A C 1
ATOM 949 O O . MET A 1 124 ? 14.517 -19.068 -21.804 1.00 80.44 124 MET A O 1
ATOM 953 N N . VAL A 1 125 ? 16.648 -18.465 -22.193 1.00 81.94 125 VAL A N 1
ATOM 954 C CA . VAL A 1 125 ? 16.475 -18.198 -23.620 1.00 81.94 125 VAL A CA 1
ATOM 955 C C . VAL A 1 125 ? 16.370 -19.491 -24.440 1.00 81.94 125 VAL A C 1
ATOM 957 O O . VAL A 1 125 ? 15.590 -19.540 -25.388 1.00 81.94 125 VAL A O 1
ATOM 960 N N . GLN A 1 126 ? 17.083 -20.558 -24.069 1.00 81.88 126 GLN A N 1
ATOM 961 C CA . GLN A 1 126 ? 16.928 -21.872 -24.708 1.00 81.88 126 GLN A CA 1
ATOM 962 C C . GLN A 1 126 ? 15.533 -22.468 -24.456 1.00 81.88 126 GLN A C 1
ATOM 964 O O . GLN A 1 126 ? 14.948 -23.073 -25.354 1.00 81.88 126 GLN A O 1
ATOM 969 N N . ASN A 1 127 ? 14.976 -22.257 -23.259 1.00 83.56 127 ASN A N 1
ATOM 970 C CA . ASN A 1 127 ? 13.637 -22.727 -22.895 1.00 83.56 127 ASN A CA 1
ATOM 971 C C . ASN A 1 127 ? 12.511 -21.953 -23.603 1.00 83.56 127 ASN A C 1
ATOM 973 O O . ASN A 1 127 ? 11.464 -22.531 -23.899 1.00 83.56 127 ASN A O 1
ATOM 977 N N . ASP A 1 128 ? 12.709 -20.663 -23.891 1.00 80.94 128 ASP A N 1
ATOM 978 C CA . ASP A 1 128 ? 11.786 -19.868 -24.706 1.00 80.94 128 ASP A CA 1
ATOM 979 C C . ASP A 1 128 ? 12.543 -18.904 -25.640 1.00 80.94 128 ASP A C 1
ATOM 981 O O . ASP A 1 128 ? 12.795 -17.749 -25.276 1.00 80.94 128 ASP A O 1
ATOM 985 N N . PRO A 1 129 ? 12.847 -19.326 -26.885 1.00 78.94 129 PRO A N 1
ATOM 986 C CA . PRO A 1 129 ? 13.579 -18.502 -27.850 1.00 78.94 129 PRO A CA 1
ATOM 987 C C . PRO A 1 129 ? 12.900 -17.167 -28.191 1.00 78.94 129 PRO A C 1
ATOM 989 O O . PRO A 1 129 ? 13.564 -16.228 -28.632 1.00 78.94 129 PRO A O 1
ATOM 992 N N . ARG A 1 130 ? 11.585 -17.035 -27.952 1.00 80.44 130 ARG A N 1
ATOM 993 C CA . ARG A 1 130 ? 10.847 -15.779 -28.187 1.00 80.44 130 ARG A CA 1
ATOM 994 C C . ARG A 1 130 ? 11.297 -14.668 -27.242 1.00 80.44 130 ARG A C 1
ATOM 996 O O . ARG A 1 130 ? 11.194 -13.500 -27.601 1.00 80.44 130 ARG A O 1
ATOM 1003 N N . ILE A 1 131 ? 11.811 -15.017 -26.058 1.00 78.88 131 ILE A N 1
ATOM 1004 C CA . ILE A 1 131 ? 12.366 -14.054 -25.095 1.00 78.88 131 ILE A CA 1
ATOM 1005 C C . ILE A 1 131 ? 13.495 -13.253 -25.746 1.00 78.88 131 ILE A C 1
ATOM 1007 O O . ILE A 1 131 ? 13.548 -12.033 -25.602 1.00 78.88 131 ILE A O 1
ATOM 1011 N N . PHE A 1 132 ? 14.363 -13.928 -26.498 1.00 76.75 132 PHE A N 1
ATOM 1012 C CA . PHE A 1 132 ? 15.480 -13.299 -27.192 1.00 76.75 132 PHE A CA 1
ATOM 1013 C C . PHE A 1 132 ? 15.004 -12.373 -28.310 1.00 76.75 132 PHE A C 1
ATOM 1015 O O . PHE A 1 132 ? 15.412 -11.216 -28.379 1.00 76.75 132 PHE A O 1
ATOM 1022 N N . GLU A 1 133 ? 14.081 -12.842 -29.150 1.00 76.81 133 GLU A N 1
ATOM 1023 C CA . GLU A 1 133 ? 13.542 -12.031 -30.242 1.00 76.81 133 GLU A CA 1
ATOM 1024 C C . GLU A 1 133 ? 12.848 -10.759 -29.722 1.00 76.81 133 GLU A C 1
ATOM 1026 O O . GLU A 1 133 ? 13.081 -9.658 -30.220 1.00 76.81 133 GLU A O 1
ATOM 1031 N N . GLU A 1 134 ? 12.039 -10.877 -28.671 1.00 77.12 134 GLU A N 1
ATOM 1032 C CA . GLU A 1 134 ? 11.358 -9.736 -28.058 1.00 77.12 134 GLU A CA 1
ATOM 1033 C C . GLU A 1 134 ? 12.314 -8.785 -27.325 1.00 77.12 134 GLU A C 1
ATOM 1035 O O . GLU A 1 134 ? 12.097 -7.567 -27.335 1.00 77.12 134 GLU A O 1
ATOM 1040 N N . TYR A 1 135 ? 13.373 -9.325 -26.712 1.00 77.06 135 TYR A N 1
ATOM 1041 C CA . TYR A 1 135 ? 14.462 -8.542 -26.136 1.00 77.06 135 TYR A CA 1
ATOM 1042 C C . TYR A 1 135 ? 15.131 -7.678 -27.210 1.00 77.06 135 TYR A C 1
ATOM 1044 O O . TYR A 1 135 ? 15.160 -6.453 -27.077 1.00 77.06 135 TYR A O 1
ATOM 1052 N N . HIS A 1 136 ? 15.570 -8.285 -28.315 1.00 75.56 136 HIS A N 1
ATOM 1053 C CA . HIS A 1 136 ? 16.222 -7.565 -29.409 1.00 75.56 136 HIS A CA 1
ATOM 1054 C C . HIS A 1 136 ? 15.300 -6.549 -30.073 1.00 75.56 136 HIS A C 1
ATOM 1056 O O . HIS A 1 136 ? 15.694 -5.399 -30.248 1.00 75.56 136 HIS A O 1
ATOM 1062 N N . GLN A 1 137 ? 14.049 -6.912 -30.365 1.00 75.50 137 GLN A N 1
ATOM 1063 C CA . GLN A 1 137 ? 13.080 -5.970 -30.934 1.00 75.50 137 GLN A CA 1
ATOM 1064 C C . GLN A 1 137 ? 12.872 -4.750 -30.027 1.00 75.50 137 GLN A C 1
ATOM 1066 O O . GLN A 1 137 ? 12.820 -3.612 -30.503 1.00 75.50 137 GLN A O 1
ATOM 1071 N N . GLY A 1 138 ? 12.752 -4.967 -28.715 1.00 67.69 138 GLY A N 1
ATOM 1072 C CA . GLY A 1 138 ? 12.575 -3.874 -27.768 1.00 67.69 138 GLY A CA 1
ATOM 1073 C C . GLY A 1 138 ? 13.825 -3.008 -27.612 1.00 67.69 138 GLY A C 1
ATOM 1074 O O . GLY A 1 138 ? 13.696 -1.784 -27.526 1.00 67.69 138 GLY A O 1
ATOM 1075 N N . PHE A 1 139 ? 15.016 -3.608 -27.642 1.00 70.69 139 PHE A N 1
ATOM 1076 C CA . PHE A 1 139 ? 16.285 -2.897 -27.514 1.00 70.69 139 PHE A CA 1
ATOM 1077 C C . PHE A 1 139 ? 16.633 -2.109 -28.788 1.00 70.69 139 PHE A C 1
ATOM 1079 O O . PHE A 1 139 ? 16.939 -0.919 -28.705 1.00 70.69 139 PHE A O 1
ATOM 1086 N N . SER A 1 140 ? 16.461 -2.702 -29.973 1.00 72.94 140 SER A N 1
ATOM 1087 C CA . SER A 1 140 ? 16.596 -2.014 -31.267 1.00 72.94 140 SER A CA 1
ATOM 1088 C C . SER A 1 140 ? 15.688 -0.783 -31.341 1.00 72.94 140 SER A C 1
ATOM 1090 O O . SER A 1 140 ? 16.154 0.315 -31.644 1.00 72.94 140 SER A O 1
ATOM 1092 N N . ALA A 1 141 ? 14.425 -0.905 -30.915 1.00 68.56 141 ALA A N 1
ATOM 1093 C CA . ALA A 1 141 ? 13.487 0.221 -30.855 1.00 68.56 141 ALA A CA 1
ATOM 1094 C C . ALA A 1 141 ? 13.851 1.304 -29.811 1.00 68.56 141 ALA A C 1
ATOM 1096 O O . ALA A 1 141 ? 13.301 2.415 -29.843 1.00 68.56 141 ALA A O 1
ATOM 1097 N N . GLN A 1 142 ? 14.716 1.000 -28.836 1.00 65.94 142 GLN A N 1
ATOM 1098 C CA . GLN A 1 142 ? 15.281 1.998 -27.922 1.00 65.94 142 GLN A CA 1
ATOM 1099 C C . GLN A 1 142 ? 16.477 2.711 -28.545 1.00 65.94 142 GLN A C 1
ATOM 1101 O O . GLN A 1 142 ? 16.524 3.941 -28.499 1.00 65.94 142 GLN A O 1
ATOM 1106 N N . VAL A 1 143 ? 17.400 1.957 -29.141 1.00 67.75 143 VAL A N 1
ATOM 1107 C CA . VAL A 1 143 ? 18.627 2.490 -29.746 1.00 67.75 143 VAL A CA 1
ATOM 1108 C C . VAL A 1 143 ? 18.325 3.351 -30.974 1.00 67.75 143 VAL A C 1
ATOM 1110 O O . VAL A 1 143 ? 18.984 4.368 -31.166 1.00 67.75 143 VAL A O 1
ATOM 1113 N N . GLU A 1 144 ? 17.276 3.048 -31.746 1.00 74.06 144 GLU A N 1
ATOM 1114 C CA . GLU A 1 144 ? 16.797 3.910 -32.846 1.00 74.06 144 GLU A CA 1
ATOM 1115 C C . GLU A 1 144 ? 16.453 5.341 -32.404 1.00 74.06 144 GLU A C 1
ATOM 1117 O O . GLU A 1 144 ? 16.475 6.271 -33.208 1.00 74.06 144 GLU A O 1
ATOM 1122 N N . LYS A 1 145 ? 16.122 5.538 -31.124 1.00 70.62 145 LYS A N 1
ATOM 1123 C CA . LYS A 1 145 ? 15.783 6.856 -30.565 1.00 70.62 145 LYS A CA 1
ATOM 1124 C C . LYS A 1 145 ? 17.006 7.597 -30.039 1.00 70.62 145 LYS A C 1
ATOM 1126 O O . LYS A 1 145 ? 16.875 8.742 -29.604 1.00 70.62 145 LYS A O 1
ATOM 1131 N N . TRP A 1 146 ? 18.167 6.950 -29.996 1.00 75.25 146 TRP A N 1
ATOM 1132 C CA . TRP A 1 146 ? 19.391 7.569 -29.512 1.00 75.25 146 TRP A CA 1
ATOM 1133 C C . TRP A 1 146 ? 20.013 8.415 -30.624 1.00 75.25 146 TRP A C 1
ATOM 1135 O O . TRP A 1 146 ? 19.968 8.033 -31.790 1.00 75.25 146 TRP A O 1
ATOM 1145 N N . PRO A 1 147 ? 20.632 9.560 -30.285 1.00 76.06 147 PRO A N 1
ATOM 1146 C CA . PRO A 1 147 ? 21.266 10.419 -31.286 1.00 76.06 147 PRO A CA 1
ATOM 1147 C C . PRO A 1 147 ? 22.444 9.731 -31.992 1.00 76.06 147 PRO A C 1
ATOM 1149 O O . PRO A 1 147 ? 22.824 10.129 -33.088 1.00 76.06 147 PRO A O 1
ATOM 1152 N N . VAL A 1 148 ? 23.035 8.719 -31.350 1.00 83.62 148 VAL A N 1
ATOM 1153 C CA . VAL A 1 148 ? 24.136 7.905 -31.866 1.00 83.62 148 VAL A CA 1
ATOM 1154 C C . VAL A 1 148 ? 23.927 6.468 -31.393 1.00 83.62 148 VAL A C 1
ATOM 1156 O O . VAL A 1 148 ? 23.648 6.253 -30.214 1.00 83.62 148 VAL A O 1
ATOM 1159 N N . ASN A 1 149 ? 24.097 5.497 -32.289 1.00 87.00 149 ASN A N 1
ATOM 1160 C CA . ASN A 1 149 ? 24.152 4.078 -31.947 1.00 87.00 149 ASN A CA 1
ATOM 1161 C C . ASN A 1 149 ? 25.622 3.670 -31.691 1.00 87.00 149 ASN A C 1
ATOM 1163 O O . ASN A 1 149 ? 26.463 3.909 -32.563 1.00 87.00 149 ASN A O 1
ATOM 1167 N N . PRO A 1 150 ? 25.964 3.073 -30.534 1.00 88.56 150 PRO A N 1
ATOM 1168 C CA . PRO A 1 150 ? 27.346 2.706 -30.212 1.00 88.56 150 PRO A CA 1
ATOM 1169 C C . PRO A 1 150 ? 27.957 1.671 -31.168 1.00 88.56 150 PRO A C 1
ATOM 1171 O O . PRO A 1 150 ? 29.151 1.752 -31.457 1.00 88.56 150 PRO A O 1
ATOM 1174 N N . VAL A 1 151 ? 27.159 0.765 -31.745 1.00 90.88 151 VAL A N 1
ATOM 1175 C CA . VAL A 1 151 ? 27.653 -0.188 -32.757 1.00 90.88 151 VAL A CA 1
ATOM 1176 C C . VAL A 1 151 ? 28.163 0.551 -33.996 1.00 90.88 151 VAL A C 1
ATOM 1178 O O . VAL A 1 151 ? 29.209 0.207 -34.541 1.00 90.88 151 VAL A O 1
ATOM 1181 N N . ASP A 1 152 ? 27.483 1.624 -34.406 1.00 92.25 152 ASP A N 1
ATOM 1182 C CA . ASP A 1 152 ? 27.900 2.434 -35.557 1.00 92.25 152 ASP A CA 1
ATOM 1183 C C . ASP A 1 152 ? 29.196 3.208 -35.279 1.00 92.25 152 ASP A C 1
ATOM 1185 O O . ASP A 1 152 ? 29.963 3.491 -36.201 1.00 92.25 152 ASP A O 1
ATOM 1189 N N . VAL A 1 153 ? 29.472 3.530 -34.011 1.00 92.94 153 VAL A N 1
ATOM 1190 C CA . VAL A 1 153 ? 30.757 4.114 -33.601 1.00 92.94 153 VAL A CA 1
ATOM 1191 C C . VAL A 1 153 ? 31.877 3.093 -33.787 1.00 92.94 153 VAL A C 1
ATOM 1193 O O . VAL A 1 153 ? 32.896 3.424 -34.393 1.00 92.94 153 VAL A O 1
ATOM 1196 N N . PHE A 1 154 ? 31.679 1.848 -33.345 1.00 94.31 154 PHE A N 1
ATOM 1197 C CA . PHE A 1 154 ? 32.666 0.782 -33.538 1.00 94.31 154 PHE A CA 1
ATOM 1198 C C . PHE A 1 154 ? 32.883 0.434 -35.013 1.00 94.31 154 PHE A C 1
ATOM 1200 O O . PHE A 1 154 ? 34.028 0.280 -35.429 1.00 94.31 154 PHE A O 1
ATOM 1207 N N . ILE A 1 155 ? 31.825 0.401 -35.830 1.00 95.00 155 ILE A N 1
ATOM 1208 C CA . ILE A 1 155 ? 31.943 0.210 -37.286 1.00 95.00 155 ILE A CA 1
ATOM 1209 C C . ILE A 1 155 ? 32.855 1.279 -37.898 1.00 95.00 155 ILE A C 1
ATOM 1211 O O . ILE A 1 155 ? 33.785 0.943 -38.627 1.00 95.00 155 ILE A O 1
ATOM 1215 N N . LYS A 1 156 ? 32.639 2.559 -37.566 1.00 94.44 156 LYS A N 1
ATOM 1216 C CA . LYS A 1 156 ? 33.479 3.659 -38.072 1.00 94.44 156 LYS A CA 1
ATOM 1217 C C . LYS A 1 156 ? 34.937 3.533 -37.636 1.00 94.44 156 LYS A C 1
ATOM 1219 O O . LYS A 1 156 ? 35.825 3.860 -38.417 1.00 94.44 156 LYS A O 1
ATOM 1224 N N . GLN A 1 157 ? 35.189 3.076 -36.409 1.00 93.06 157 GLN A N 1
ATOM 1225 C CA . GLN A 1 157 ? 36.550 2.833 -35.922 1.00 93.06 157 GLN A CA 1
ATOM 1226 C C . GLN A 1 157 ? 37.223 1.671 -36.663 1.00 93.06 157 GLN A C 1
ATOM 1228 O O . GLN A 1 157 ? 38.399 1.768 -37.003 1.00 93.06 157 GLN A O 1
ATOM 1233 N N . LEU A 1 158 ? 36.488 0.588 -36.932 1.00 94.56 158 LEU A N 1
ATOM 1234 C CA . LEU A 1 158 ? 37.007 -0.578 -37.650 1.00 94.56 158 LEU A CA 1
ATOM 1235 C C . LEU A 1 158 ? 37.311 -0.259 -39.115 1.00 94.56 158 LEU A C 1
ATOM 1237 O O . LEU A 1 158 ? 38.390 -0.599 -39.574 1.00 94.56 158 LEU A O 1
ATOM 1241 N N . GLN A 1 159 ? 36.454 0.503 -39.801 1.00 94.19 159 GLN A N 1
ATOM 1242 C CA . GLN A 1 159 ? 36.671 0.924 -41.197 1.00 94.19 159 GLN A CA 1
ATOM 1243 C C . GLN A 1 159 ? 37.986 1.689 -41.427 1.00 94.19 159 GLN A C 1
ATOM 1245 O O . GLN A 1 159 ? 38.482 1.739 -42.550 1.00 94.19 159 GLN A O 1
ATOM 1250 N N . GLN A 1 160 ? 38.552 2.294 -40.378 1.00 93.38 160 GLN A N 1
ATOM 1251 C CA . GLN A 1 160 ? 39.827 3.020 -40.421 1.00 93.38 160 GLN A CA 1
ATOM 1252 C C . GLN A 1 160 ? 41.049 2.116 -40.192 1.00 93.38 160 GLN A C 1
ATOM 1254 O O . GLN A 1 160 ? 42.175 2.608 -40.102 1.00 93.38 160 GLN A O 1
ATOM 1259 N N . ARG A 1 161 ? 40.846 0.807 -40.038 1.00 93.12 161 ARG A N 1
ATOM 1260 C CA . ARG A 1 161 ? 41.879 -0.191 -39.749 1.00 93.12 161 ARG A CA 1
ATOM 1261 C C . ARG A 1 161 ? 41.734 -1.346 -40.723 1.00 93.12 161 ARG A C 1
ATOM 1263 O O . ARG A 1 161 ? 40.661 -1.570 -41.251 1.00 93.12 161 ARG A O 1
ATOM 1270 N N . ASP A 1 162 ? 42.780 -2.143 -40.889 1.00 88.94 162 ASP A N 1
ATOM 1271 C CA . ASP A 1 162 ? 42.749 -3.271 -41.819 1.00 88.94 162 ASP A CA 1
ATOM 1272 C C . ASP A 1 162 ? 43.102 -4.586 -41.129 1.00 88.94 162 ASP A C 1
ATOM 1274 O O . ASP A 1 162 ? 44.005 -4.632 -40.292 1.00 88.94 162 ASP A O 1
ATOM 1278 N N . ARG A 1 163 ? 42.412 -5.665 -41.534 1.00 93.00 163 ARG A N 1
ATOM 1279 C CA . ARG A 1 163 ? 42.783 -7.067 -41.261 1.00 93.00 163 ARG A CA 1
ATOM 1280 C C . ARG A 1 163 ? 42.942 -7.390 -39.772 1.00 93.00 163 ARG A C 1
ATOM 1282 O O . ARG A 1 163 ? 43.999 -7.827 -39.330 1.00 93.00 163 ARG A O 1
ATOM 1289 N N . LEU A 1 164 ? 41.861 -7.200 -39.021 1.00 96.56 164 LEU A N 1
ATOM 1290 C CA . LEU A 1 164 ? 41.777 -7.584 -37.608 1.00 96.56 164 LEU A CA 1
ATOM 1291 C C . LEU A 1 164 ? 40.941 -8.856 -37.459 1.00 96.56 164 LEU A C 1
ATOM 1293 O O . LEU A 1 164 ? 40.039 -9.094 -38.262 1.00 96.56 164 LEU A O 1
ATOM 1297 N N . VAL A 1 165 ? 41.201 -9.622 -36.407 1.00 98.06 165 VAL A N 1
ATOM 1298 C CA . VAL A 1 165 ? 40.311 -10.648 -35.868 1.00 98.06 165 VAL A CA 1
ATOM 1299 C C . VAL A 1 165 ? 39.514 -10.030 -34.723 1.00 98.06 165 VAL A C 1
ATOM 1301 O O . VAL A 1 165 ? 40.060 -9.714 -33.664 1.00 98.06 165 VAL A O 1
ATOM 1304 N N . VAL A 1 166 ? 38.222 -9.821 -34.950 1.00 97.81 166 VAL A N 1
ATOM 1305 C CA . VAL A 1 166 ? 37.302 -9.171 -34.015 1.00 97.81 166 VAL A CA 1
ATOM 1306 C C . VAL A 1 166 ? 36.358 -10.217 -33.438 1.00 97.81 166 VAL A C 1
ATOM 1308 O O . VAL A 1 166 ? 35.702 -10.935 -34.188 1.00 97.81 166 VAL A O 1
ATOM 1311 N N . ALA A 1 167 ? 36.262 -10.278 -32.115 1.00 97.62 167 ALA A N 1
ATOM 1312 C CA . ALA A 1 167 ? 35.212 -11.008 -31.419 1.00 97.62 167 ALA A CA 1
ATOM 1313 C C . ALA A 1 167 ? 34.116 -10.023 -30.986 1.00 97.62 167 ALA A C 1
ATOM 1315 O O . ALA A 1 167 ? 34.332 -9.158 -30.133 1.00 97.62 167 ALA A O 1
ATOM 1316 N N . ASP A 1 168 ? 32.954 -10.144 -31.615 1.00 96.19 168 ASP A N 1
ATOM 1317 C CA . ASP A 1 168 ? 31.717 -9.459 -31.259 1.00 96.19 168 ASP A CA 1
ATOM 1318 C C . ASP A 1 168 ? 30.998 -10.306 -30.194 1.00 96.19 168 ASP A C 1
ATOM 1320 O O . ASP A 1 168 ? 30.537 -11.414 -30.472 1.00 96.19 168 ASP A O 1
ATOM 1324 N N . MET A 1 169 ? 30.967 -9.799 -28.958 1.00 93.12 169 MET A N 1
ATOM 1325 C CA . MET A 1 169 ? 30.469 -10.502 -27.774 1.00 93.12 169 MET A CA 1
ATOM 1326 C C . MET A 1 169 ? 29.087 -9.968 -27.384 1.00 93.12 169 MET A C 1
ATOM 1328 O O . MET A 1 169 ? 28.961 -9.203 -26.426 1.00 93.12 169 MET A O 1
ATOM 1332 N N . GLY A 1 170 ? 28.054 -10.352 -28.134 1.00 82.94 170 GLY A N 1
ATOM 1333 C CA . GLY A 1 170 ? 26.661 -10.001 -27.854 1.00 82.94 170 GLY A CA 1
ATOM 1334 C C . GLY A 1 170 ? 26.212 -8.635 -28.380 1.00 82.94 170 GLY A C 1
ATOM 1335 O O . GLY A 1 170 ? 25.339 -8.015 -27.776 1.00 82.94 170 GLY A O 1
ATOM 1336 N N . CYS A 1 171 ? 26.764 -8.127 -29.493 1.00 79.38 171 CYS A N 1
ATOM 1337 C CA . CYS A 1 171 ? 26.277 -6.885 -30.125 1.00 79.38 171 CYS A CA 1
ATOM 1338 C C . CYS A 1 171 ? 24.970 -7.078 -30.936 1.00 79.38 171 CYS A C 1
ATOM 1340 O O . CYS A 1 171 ? 24.655 -6.266 -31.815 1.00 79.38 171 CYS A O 1
ATOM 1342 N N . GLY A 1 172 ? 24.195 -8.131 -30.652 1.00 78.25 172 GLY A N 1
ATOM 1343 C CA . GLY A 1 172 ? 22.884 -8.410 -31.230 1.00 78.25 172 GLY A CA 1
ATOM 1344 C C . GLY A 1 172 ? 22.932 -9.012 -32.629 1.00 78.25 172 GLY A C 1
ATOM 1345 O O . GLY A 1 172 ? 23.464 -10.094 -32.834 1.00 78.25 172 GLY A O 1
ATOM 1346 N N . GLU A 1 173 ? 22.350 -8.338 -33.623 1.00 85.25 173 GLU A N 1
ATOM 1347 C CA . GLU A 1 173 ? 22.083 -8.912 -34.957 1.00 85.25 173 GLU A CA 1
ATOM 1348 C C . GLU A 1 173 ? 23.337 -9.067 -35.859 1.00 85.25 173 GLU A C 1
ATOM 1350 O O . GLU A 1 173 ? 23.220 -9.132 -37.085 1.00 85.25 173 GLU A O 1
ATOM 1355 N N . ALA A 1 174 ? 24.546 -9.112 -35.283 1.00 90.12 174 ALA A N 1
ATOM 1356 C CA . ALA A 1 174 ? 25.837 -9.194 -35.983 1.00 90.12 174 ALA A CA 1
ATOM 1357 C C . ALA A 1 174 ? 26.066 -8.084 -37.027 1.00 90.12 174 ALA A C 1
ATOM 1359 O O . ALA A 1 174 ? 26.668 -8.293 -38.086 1.00 90.12 174 ALA A O 1
ATOM 1360 N N . LYS A 1 175 ? 25.616 -6.858 -36.724 1.00 91.44 175 LYS A N 1
ATOM 1361 C CA . LYS A 1 175 ? 25.782 -5.692 -37.612 1.00 91.44 175 LYS A CA 1
ATOM 1362 C C . LYS A 1 175 ? 27.258 -5.394 -37.922 1.00 91.44 175 LYS A C 1
ATOM 1364 O O . LYS A 1 175 ? 27.563 -4.934 -39.024 1.00 91.44 175 LYS A O 1
ATOM 1369 N N . LEU A 1 176 ? 28.169 -5.680 -36.985 1.00 92.25 176 LEU A N 1
ATOM 1370 C CA . LEU A 1 176 ? 29.617 -5.577 -37.191 1.00 92.25 176 LEU A CA 1
ATOM 1371 C C . LEU A 1 176 ? 30.076 -6.527 -38.303 1.00 92.25 176 LEU A C 1
ATOM 1373 O O . LEU A 1 176 ? 30.609 -6.063 -39.311 1.00 92.25 176 LEU A O 1
ATOM 1377 N N . ALA A 1 177 ? 29.800 -7.829 -38.174 1.00 93.81 177 ALA A N 1
ATOM 1378 C CA . ALA A 1 177 ? 30.166 -8.818 -39.190 1.00 93.81 177 ALA A CA 1
ATOM 1379 C C . ALA A 1 177 ? 29.528 -8.517 -40.553 1.00 93.81 177 ALA A C 1
ATOM 1381 O O . ALA A 1 177 ? 30.206 -8.583 -41.576 1.00 93.81 177 ALA A O 1
ATOM 1382 N N . ALA A 1 178 ? 28.257 -8.107 -40.572 1.00 94.06 178 ALA A N 1
ATOM 1383 C CA . ALA A 1 178 ? 27.554 -7.766 -41.806 1.00 94.06 178 ALA A CA 1
ATOM 1384 C C . ALA A 1 178 ? 28.160 -6.554 -42.538 1.00 94.06 178 ALA A C 1
ATOM 1386 O O . ALA A 1 178 ? 28.139 -6.505 -43.766 1.00 94.06 178 ALA A O 1
ATOM 1387 N N . THR A 1 179 ? 28.698 -5.576 -41.800 1.00 94.75 179 THR A N 1
ATOM 1388 C CA . THR A 1 179 ? 29.190 -4.319 -42.390 1.00 94.75 179 THR A CA 1
ATOM 1389 C C . THR A 1 179 ? 30.677 -4.366 -42.723 1.00 94.75 179 THR A C 1
ATOM 1391 O O . THR A 1 179 ? 31.084 -3.861 -43.768 1.00 94.75 179 THR A O 1
ATOM 1394 N N . VAL A 1 180 ? 31.501 -4.947 -41.845 1.00 94.62 180 VAL A N 1
ATOM 1395 C CA . VAL A 1 180 ? 32.969 -4.898 -41.968 1.00 94.62 180 VAL A CA 1
ATOM 1396 C C . VAL A 1 180 ? 33.625 -6.278 -42.110 1.00 94.62 180 VAL A C 1
ATOM 1398 O O . VAL A 1 180 ? 34.849 -6.369 -42.180 1.00 94.62 180 VAL A O 1
ATOM 1401 N N . GLY A 1 181 ? 32.840 -7.356 -42.232 1.00 90.94 181 GLY A N 1
ATOM 1402 C CA . GLY A 1 181 ? 33.343 -8.731 -42.376 1.00 90.94 181 GLY A CA 1
ATOM 1403 C C . GLY A 1 181 ? 34.124 -9.017 -43.667 1.00 90.94 181 GLY A C 1
ATOM 1404 O O . GLY A 1 181 ? 34.829 -10.015 -43.752 1.00 90.94 181 GLY A O 1
ATOM 1405 N N . ASN A 1 182 ? 34.049 -8.133 -44.667 1.00 91.81 182 ASN A N 1
ATOM 1406 C CA . ASN A 1 182 ? 34.894 -8.222 -45.866 1.00 91.81 182 ASN A CA 1
ATOM 1407 C C . ASN A 1 182 ? 36.308 -7.648 -45.641 1.00 91.81 182 ASN A C 1
ATOM 1409 O O . ASN A 1 182 ? 37.218 -7.950 -46.408 1.00 91.81 182 ASN A O 1
ATOM 1413 N N . GLN A 1 183 ? 36.486 -6.805 -44.617 1.00 94.00 183 GLN A N 1
ATOM 1414 C CA . GLN A 1 183 ? 37.747 -6.129 -44.277 1.00 94.00 183 GLN A CA 1
ATOM 1415 C C . GLN A 1 183 ? 38.449 -6.783 -43.073 1.00 94.00 183 GLN A C 1
ATOM 1417 O O . GLN A 1 183 ? 39.680 -6.762 -42.972 1.00 94.00 183 GLN A O 1
ATOM 1422 N N . HIS A 1 184 ? 37.672 -7.390 -42.174 1.00 96.56 184 HIS A N 1
ATOM 1423 C CA . HIS A 1 184 ? 38.132 -8.046 -40.950 1.00 96.56 184 HIS A CA 1
ATOM 1424 C C . HIS A 1 184 ? 37.527 -9.442 -40.817 1.00 96.56 184 HIS A C 1
ATOM 1426 O O . HIS A 1 184 ? 36.421 -9.695 -41.286 1.00 96.56 184 HIS A O 1
ATOM 1432 N N . THR A 1 185 ? 38.201 -10.324 -40.085 1.00 97.31 185 THR A N 1
ATOM 1433 C CA . THR A 1 185 ? 37.596 -11.576 -39.628 1.00 97.31 185 THR A CA 1
ATOM 1434 C C . THR A 1 185 ? 36.759 -11.268 -38.393 1.00 97.31 185 THR A C 1
ATOM 1436 O O . THR A 1 185 ? 37.317 -10.970 -37.341 1.00 97.31 185 THR A O 1
ATOM 1439 N N . VAL A 1 186 ? 35.431 -11.312 -38.505 1.00 97.06 186 VAL A N 1
ATOM 1440 C CA . VAL A 1 186 ? 34.526 -11.023 -37.380 1.00 97.06 186 VAL A CA 1
ATOM 1441 C C . VAL A 1 186 ? 33.833 -12.303 -36.923 1.00 97.06 186 VAL A C 1
ATOM 1443 O O . VAL A 1 186 ? 33.079 -12.909 -37.680 1.00 97.06 186 VAL A O 1
ATOM 1446 N N . HIS A 1 187 ? 34.063 -12.689 -35.673 1.00 97.25 187 HIS A N 1
ATOM 1447 C CA . HIS A 1 187 ? 33.351 -13.767 -34.997 1.00 97.25 187 HIS A CA 1
ATOM 1448 C C . HIS A 1 187 ? 32.266 -13.158 -34.109 1.00 97.25 187 HIS A C 1
ATOM 1450 O O . HIS A 1 187 ? 32.599 -12.480 -33.141 1.00 97.25 187 HIS A O 1
ATOM 1456 N N . SER A 1 188 ? 30.989 -13.363 -34.447 1.00 96.69 188 SER A N 1
ATOM 1457 C CA . SER A 1 188 ? 29.864 -12.846 -33.651 1.00 96.69 188 SER A CA 1
ATOM 1458 C C . SER A 1 188 ? 29.271 -13.947 -32.786 1.00 96.69 188 SER A C 1
ATOM 1460 O O . SER A 1 188 ? 28.920 -15.012 -33.299 1.00 96.69 188 SER A O 1
ATOM 1462 N N . PHE A 1 189 ? 29.151 -13.681 -31.491 1.00 94.12 189 PHE A N 1
ATOM 1463 C CA . PHE A 1 189 ? 28.609 -14.594 -30.493 1.00 94.12 189 PHE A CA 1
ATOM 1464 C C . PHE A 1 189 ? 27.396 -13.969 -29.821 1.00 94.12 189 PHE A C 1
ATOM 1466 O O . PHE A 1 189 ? 27.419 -12.788 -29.483 1.00 94.12 189 PHE A O 1
ATOM 1473 N N . ASP A 1 190 ? 26.357 -14.766 -29.599 1.00 90.06 190 ASP A N 1
ATOM 1474 C CA . ASP A 1 190 ? 25.193 -14.365 -28.806 1.00 90.06 190 ASP A CA 1
ATOM 1475 C C . ASP A 1 190 ? 24.534 -15.600 -28.171 1.00 90.06 190 ASP A C 1
ATOM 1477 O O . ASP A 1 190 ? 24.899 -16.730 -28.488 1.00 90.06 190 ASP A O 1
ATOM 1481 N N . LEU A 1 191 ? 23.552 -15.422 -27.288 1.00 84.75 191 LEU A N 1
ATOM 1482 C CA . LEU A 1 191 ? 22.835 -16.541 -26.660 1.00 84.75 191 LEU A CA 1
ATOM 1483 C C . LEU A 1 191 ? 22.008 -17.344 -27.683 1.00 84.75 191 LEU A C 1
ATOM 1485 O O . LEU A 1 191 ? 21.751 -18.533 -27.476 1.00 84.75 191 LEU A O 1
ATOM 1489 N N . VAL A 1 192 ? 21.595 -16.707 -28.787 1.00 81.94 192 VAL A N 1
ATOM 1490 C CA . VAL A 1 192 ? 20.821 -17.307 -29.888 1.00 81.94 192 VAL A CA 1
ATOM 1491 C C . VAL A 1 192 ? 21.305 -16.775 -31.232 1.00 81.94 192 VAL A C 1
ATOM 1493 O O . VAL A 1 192 ? 21.627 -15.601 -31.385 1.00 81.94 192 VAL A O 1
ATOM 1496 N N . ALA A 1 193 ? 21.299 -17.640 -32.246 1.00 85.38 193 ALA A N 1
ATOM 1497 C CA . ALA A 1 193 ? 21.589 -17.245 -33.614 1.00 85.38 193 ALA A CA 1
ATOM 1498 C C . ALA A 1 193 ? 20.378 -16.540 -34.240 1.00 85.38 193 ALA A C 1
ATOM 1500 O O . ALA A 1 193 ? 19.410 -17.190 -34.634 1.00 85.38 193 ALA A O 1
ATOM 1501 N N . TYR A 1 194 ? 20.438 -15.214 -34.358 1.00 79.12 194 TYR A N 1
ATOM 1502 C CA . TYR A 1 194 ? 19.443 -14.447 -35.115 1.00 79.12 194 TYR A CA 1
ATOM 1503 C C . TYR A 1 194 ? 19.615 -14.606 -36.636 1.00 79.12 194 TYR A C 1
ATOM 1505 O O . TYR A 1 194 ? 18.650 -14.601 -37.398 1.00 79.12 194 TYR A O 1
ATOM 1513 N N . ASN A 1 195 ? 20.856 -14.778 -37.091 1.00 85.62 195 ASN A N 1
ATOM 1514 C CA . ASN A 1 195 ? 21.210 -15.042 -38.480 1.00 85.62 195 ASN A CA 1
ATOM 1515 C C . ASN A 1 195 ? 22.434 -15.974 -38.544 1.00 85.62 195 ASN A C 1
ATOM 1517 O O . ASN A 1 195 ? 22.996 -16.361 -37.522 1.00 85.62 195 ASN A O 1
ATOM 1521 N N . ASN A 1 196 ? 22.853 -16.342 -39.755 1.00 91.06 196 ASN A N 1
ATOM 1522 C CA . ASN A 1 196 ? 23.963 -17.270 -39.992 1.00 91.06 196 ASN A CA 1
ATOM 1523 C C . ASN A 1 196 ? 25.361 -16.696 -39.690 1.00 91.06 196 ASN A C 1
ATOM 1525 O O . ASN A 1 196 ? 26.339 -17.427 -39.826 1.00 91.06 196 ASN A O 1
ATOM 1529 N N . LEU A 1 197 ? 25.466 -15.418 -39.318 1.00 92.75 197 LEU A N 1
ATOM 1530 C CA . LEU A 1 197 ? 26.724 -14.785 -38.912 1.00 92.75 197 LEU A CA 1
ATOM 1531 C C . LEU A 1 197 ? 26.982 -14.928 -37.405 1.00 92.75 197 LEU A C 1
ATOM 1533 O O . LEU A 1 197 ? 28.099 -14.676 -36.957 1.00 92.75 197 LEU A O 1
ATOM 1537 N N . ILE A 1 198 ? 25.966 -15.328 -36.632 1.00 92.56 198 ILE A N 1
ATOM 1538 C CA . ILE A 1 198 ? 26.033 -15.454 -35.175 1.00 92.56 198 ILE A CA 1
ATOM 1539 C C . ILE A 1 198 ? 26.228 -16.917 -34.793 1.00 92.56 198 IL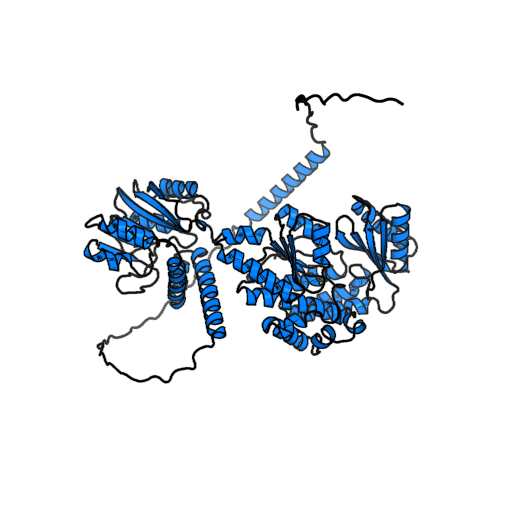E A C 1
ATOM 1541 O O . ILE A 1 198 ? 25.450 -17.791 -35.177 1.00 92.56 198 ILE A O 1
ATOM 1545 N N . THR A 1 199 ? 27.246 -17.170 -33.980 1.00 93.94 199 THR A N 1
ATOM 1546 C CA . THR A 1 199 ? 27.453 -18.454 -33.314 1.00 93.94 199 THR A CA 1
ATOM 1547 C C . THR A 1 199 ? 26.753 -18.418 -31.950 1.00 93.94 199 THR A C 1
ATOM 1549 O O . THR A 1 199 ? 27.140 -17.607 -31.109 1.00 93.94 199 THR A O 1
ATOM 1552 N N . PRO A 1 200 ? 25.728 -19.256 -31.705 1.00 89.25 200 PRO A N 1
ATOM 1553 C CA . PRO A 1 200 ? 25.024 -19.266 -30.431 1.00 89.25 200 PRO A CA 1
ATOM 1554 C C . PRO A 1 200 ? 25.876 -19.948 -29.352 1.00 89.25 200 PRO A C 1
ATOM 1556 O O . PRO A 1 200 ? 26.238 -21.116 -29.507 1.00 89.25 200 PRO A O 1
ATOM 1559 N N . CYS A 1 201 ? 26.194 -19.253 -28.262 1.00 87.56 201 CYS A N 1
ATOM 1560 C CA . CYS A 1 201 ? 26.945 -19.810 -27.136 1.00 87.56 201 CYS A CA 1
ATOM 1561 C C . CYS A 1 201 ? 26.746 -19.000 -25.846 1.00 87.56 201 CYS A C 1
ATOM 1563 O O . CYS A 1 201 ? 26.121 -17.940 -25.828 1.00 87.56 201 CYS A O 1
ATOM 1565 N N . ASN A 1 202 ? 27.305 -19.498 -24.744 1.00 87.00 202 ASN A N 1
ATOM 1566 C CA . ASN A 1 202 ? 27.450 -18.712 -23.526 1.00 87.00 202 ASN A CA 1
ATOM 1567 C C . ASN A 1 202 ? 28.564 -17.676 -23.739 1.00 87.00 202 ASN A C 1
ATOM 1569 O O . ASN A 1 202 ? 29.692 -18.038 -24.047 1.00 87.00 202 ASN A O 1
ATOM 1573 N N . ILE A 1 203 ? 28.280 -16.387 -23.564 1.00 89.25 203 ILE A N 1
ATOM 1574 C CA . ILE A 1 203 ? 29.280 -15.319 -23.761 1.00 89.25 203 ILE A CA 1
ATOM 1575 C C . ILE A 1 203 ? 30.430 -15.397 -22.743 1.00 89.25 203 ILE A C 1
ATOM 1577 O O . ILE A 1 203 ? 31.515 -14.872 -22.985 1.00 89.25 203 ILE A O 1
ATOM 1581 N N . ALA A 1 204 ? 30.221 -16.083 -21.617 1.00 89.75 204 ALA A N 1
ATOM 1582 C CA . ALA A 1 204 ? 31.272 -16.375 -20.649 1.00 89.75 204 ALA A CA 1
ATOM 1583 C C . ALA A 1 204 ? 32.228 -17.510 -21.077 1.00 89.75 204 ALA A C 1
ATOM 1585 O O . ALA A 1 204 ? 33.192 -17.755 -20.351 1.00 89.75 204 ALA A O 1
ATOM 1586 N N . ASP A 1 205 ? 31.939 -18.214 -22.178 1.00 91.38 205 ASP A N 1
ATOM 1587 C CA . ASP A 1 205 ? 32.690 -19.369 -22.690 1.00 91.38 205 ASP A CA 1
ATOM 1588 C C . ASP A 1 205 ? 32.436 -19.539 -24.203 1.00 91.38 205 ASP A C 1
ATOM 1590 O O . ASP A 1 205 ? 31.521 -20.250 -24.638 1.00 91.38 205 ASP A O 1
ATOM 1594 N N . VAL A 1 206 ? 33.203 -18.810 -25.018 1.00 94.44 206 VAL A N 1
ATOM 1595 C CA . VAL A 1 206 ? 33.025 -18.766 -26.476 1.00 94.44 206 VAL A CA 1
ATOM 1596 C C . VAL A 1 206 ? 33.956 -19.760 -27.180 1.00 94.44 206 VAL A C 1
ATOM 1598 O O . VAL A 1 206 ? 35.088 -19.977 -26.741 1.00 94.44 206 VAL A O 1
ATOM 1601 N N . PRO A 1 207 ? 33.552 -20.332 -28.332 1.00 95.50 207 PRO A N 1
ATOM 1602 C CA . PRO A 1 207 ? 34.332 -21.342 -29.051 1.00 95.50 207 PRO A CA 1
ATOM 1603 C C . PRO A 1 207 ? 35.487 -20.731 -29.870 1.00 95.50 207 PRO A C 1
ATOM 1605 O O . PRO A 1 207 ? 35.627 -20.981 -31.067 1.00 95.50 207 PRO A O 1
ATOM 1608 N N . LEU A 1 208 ? 36.326 -19.919 -29.227 1.00 96.25 208 LEU A N 1
ATOM 1609 C CA . LEU A 1 208 ? 37.580 -19.396 -29.768 1.00 96.25 208 LEU A CA 1
ATOM 1610 C C . LEU A 1 208 ? 38.771 -19.913 -28.969 1.00 96.25 208 LEU A C 1
ATOM 1612 O O . LEU A 1 208 ? 38.690 -20.113 -27.757 1.00 96.25 208 LEU A O 1
ATOM 1616 N N . ALA A 1 209 ? 39.896 -20.104 -29.654 1.00 97.06 209 ALA A N 1
ATOM 1617 C CA . ALA A 1 209 ? 41.155 -20.442 -29.007 1.00 97.06 209 ALA A CA 1
ATOM 1618 C C . ALA A 1 209 ? 41.692 -19.262 -28.177 1.00 97.06 209 ALA A C 1
ATOM 1620 O O . ALA A 1 209 ? 41.355 -18.098 -28.413 1.00 97.06 209 ALA A O 1
ATOM 1621 N N . ASP A 1 210 ? 42.556 -19.569 -27.215 1.00 96.81 210 ASP A N 1
ATOM 1622 C CA . ASP A 1 210 ? 43.266 -18.559 -26.435 1.00 96.81 210 ASP A CA 1
ATOM 1623 C C . ASP A 1 210 ? 44.065 -17.631 -27.358 1.00 96.81 210 ASP A C 1
ATOM 1625 O O . ASP A 1 210 ? 44.686 -18.077 -28.326 1.00 96.81 210 ASP A O 1
ATOM 1629 N N . ALA A 1 211 ? 44.063 -16.332 -27.048 1.00 97.12 211 ALA A N 1
ATOM 1630 C CA . ALA A 1 211 ? 44.767 -15.303 -27.816 1.00 97.12 211 ALA A CA 1
ATOM 1631 C C . ALA A 1 211 ? 44.427 -15.248 -29.327 1.00 97.12 211 ALA A C 1
ATOM 1633 O O . ALA A 1 211 ? 45.232 -14.752 -30.119 1.00 97.12 211 ALA A O 1
ATOM 1634 N N . ALA A 1 212 ? 43.246 -15.726 -29.734 1.00 97.12 212 ALA A N 1
ATOM 1635 C CA . ALA A 1 212 ? 42.809 -15.742 -31.129 1.00 97.12 212 ALA A CA 1
ATOM 1636 C C . ALA A 1 212 ? 42.340 -14.377 -31.671 1.00 97.12 212 ALA A C 1
ATOM 1638 O O . ALA A 1 212 ? 42.309 -14.200 -32.887 1.00 97.12 212 ALA A O 1
ATOM 1639 N N . ALA A 1 213 ? 41.968 -13.421 -30.811 1.00 97.56 213 ALA A N 1
ATOM 1640 C CA . ALA A 1 213 ? 41.388 -12.138 -31.214 1.00 97.56 213 ALA A CA 1
ATOM 1641 C C . ALA A 1 213 ? 42.355 -10.952 -31.040 1.00 97.56 213 ALA A C 1
ATOM 1643 O O . ALA A 1 213 ? 43.068 -10.834 -30.037 1.00 97.56 213 ALA A O 1
ATOM 1644 N N . ASP A 1 214 ? 42.320 -10.028 -32.004 1.00 98.00 214 ASP A N 1
ATOM 1645 C CA . ASP A 1 214 ? 42.962 -8.710 -31.936 1.00 98.00 214 ASP A CA 1
ATOM 1646 C C . ASP A 1 214 ? 42.141 -7.716 -31.113 1.00 98.00 214 ASP A C 1
ATOM 1648 O O . ASP A 1 214 ? 42.696 -6.846 -30.434 1.00 98.00 214 ASP A O 1
ATOM 1652 N N . MET A 1 215 ? 40.815 -7.833 -31.208 1.00 98.00 215 MET A N 1
ATOM 1653 C CA . MET A 1 215 ? 39.861 -6.943 -30.565 1.00 98.00 215 MET A CA 1
ATOM 1654 C C . MET A 1 215 ? 38.648 -7.721 -30.063 1.00 98.00 215 MET A C 1
ATOM 1656 O O . MET A 1 215 ? 38.095 -8.545 -30.787 1.00 98.00 215 MET A O 1
ATOM 1660 N N . VAL A 1 216 ? 38.210 -7.416 -28.846 1.00 98.19 216 VAL A N 1
ATOM 1661 C CA . VAL A 1 216 ? 36.950 -7.899 -28.272 1.00 98.19 216 VAL A CA 1
ATOM 1662 C C . VAL A 1 216 ? 36.039 -6.706 -28.046 1.00 98.19 216 VAL A C 1
ATOM 1664 O O . VAL A 1 216 ? 36.471 -5.701 -27.478 1.00 98.19 216 VAL A O 1
ATOM 1667 N N . ILE A 1 217 ? 34.787 -6.817 -28.479 1.00 97.62 217 ILE A N 1
ATOM 1668 C CA . ILE A 1 217 ? 33.792 -5.753 -28.368 1.00 97.62 217 ILE A CA 1
ATOM 1669 C C . ILE A 1 217 ? 32.594 -6.263 -27.573 1.00 97.62 217 ILE A C 1
ATOM 1671 O O . ILE A 1 217 ? 31.917 -7.194 -28.000 1.00 97.62 217 ILE A O 1
ATOM 1675 N N . PHE A 1 218 ? 32.301 -5.601 -26.454 1.00 94.81 218 PHE A N 1
ATOM 1676 C CA . PHE A 1 218 ? 31.001 -5.671 -25.793 1.00 94.81 218 PHE A CA 1
ATOM 1677 C C . PHE A 1 218 ? 30.238 -4.385 -26.089 1.00 94.81 218 PHE A C 1
ATOM 1679 O O . PHE A 1 218 ? 30.607 -3.313 -25.604 1.00 94.81 218 PHE A O 1
ATOM 1686 N N . CYS A 1 219 ? 29.155 -4.475 -26.855 1.00 90.56 219 CYS A N 1
ATOM 1687 C CA . CYS A 1 219 ? 28.270 -3.342 -27.085 1.00 90.56 219 CYS A CA 1
ATOM 1688 C C . CYS A 1 219 ? 26.912 -3.606 -26.445 1.00 90.56 219 CYS A C 1
ATOM 1690 O O . CYS A 1 219 ? 26.088 -4.310 -27.013 1.00 90.56 219 CYS A O 1
ATOM 1692 N N . LEU A 1 220 ? 26.680 -3.003 -25.275 1.00 84.06 220 LEU A N 1
ATOM 1693 C CA . LEU A 1 220 ? 25.443 -3.125 -24.493 1.00 84.06 220 LEU A CA 1
ATOM 1694 C C . LEU A 1 220 ? 25.154 -4.578 -24.064 1.00 84.06 220 LEU A C 1
ATOM 1696 O O . LEU A 1 220 ? 24.005 -4.971 -23.884 1.00 84.06 220 LEU A O 1
ATOM 1700 N N . ALA A 1 221 ? 26.225 -5.358 -23.905 1.00 83.44 221 ALA A N 1
ATOM 1701 C CA . ALA A 1 221 ? 26.193 -6.815 -23.840 1.00 83.44 221 ALA A CA 1
ATOM 1702 C C . ALA A 1 221 ? 26.700 -7.401 -22.513 1.00 83.44 221 ALA A C 1
ATOM 1704 O O . ALA A 1 221 ? 26.725 -8.618 -22.344 1.00 83.44 221 ALA A O 1
ATOM 1705 N N . LEU A 1 222 ? 27.111 -6.574 -21.543 1.00 76.19 222 LEU A N 1
ATOM 1706 C CA . LEU A 1 222 ? 27.703 -7.063 -20.289 1.00 76.19 222 LEU A CA 1
ATOM 1707 C C . LEU A 1 222 ? 26.646 -7.607 -19.314 1.00 76.19 222 LEU A C 1
ATOM 1709 O O . LEU A 1 222 ? 26.655 -7.220 -18.153 1.00 76.19 222 LEU A O 1
ATOM 1713 N N . MET A 1 223 ? 25.672 -8.392 -19.768 1.00 68.00 223 MET A N 1
ATOM 1714 C CA . MET A 1 223 ? 24.465 -8.759 -19.018 1.00 68.00 223 MET A CA 1
ATOM 1715 C C . MET A 1 223 ? 24.748 -9.544 -17.722 1.00 68.00 223 MET A C 1
ATOM 1717 O O . MET A 1 223 ? 25.815 -10.119 -17.539 1.00 68.00 223 MET A O 1
ATOM 1721 N N . GLY A 1 224 ? 23.760 -9.566 -16.825 1.00 67.06 224 GLY A N 1
ATOM 1722 C CA . GLY A 1 224 ? 23.778 -10.393 -15.621 1.00 67.06 224 GLY A CA 1
ATOM 1723 C C . GLY A 1 224 ? 24.648 -9.910 -14.457 1.00 67.06 224 GLY A C 1
ATOM 1724 O O . GLY A 1 224 ? 25.290 -8.858 -14.502 1.00 67.06 224 GLY A O 1
ATOM 1725 N N . THR A 1 225 ? 24.627 -10.696 -13.379 1.00 69.19 225 THR A N 1
ATOM 1726 C CA . THR A 1 225 ? 25.333 -10.420 -12.112 1.00 69.19 225 THR A CA 1
ATOM 1727 C C . THR A 1 225 ? 26.779 -10.921 -12.096 1.00 69.19 225 THR A C 1
ATOM 1729 O O . THR A 1 225 ? 27.542 -10.564 -11.200 1.00 69.19 225 THR A O 1
ATOM 1732 N N . ASP A 1 226 ? 27.183 -11.719 -13.088 1.00 78.44 226 ASP A N 1
ATOM 1733 C CA . ASP A 1 226 ? 28.504 -12.342 -13.204 1.00 78.44 226 ASP A CA 1
ATOM 1734 C C . ASP A 1 226 ? 29.330 -11.819 -14.391 1.00 78.44 226 ASP A C 1
ATOM 1736 O O . ASP A 1 226 ? 30.174 -12.539 -14.925 1.00 78.44 226 ASP A O 1
ATOM 1740 N N . PHE A 1 227 ? 29.156 -10.542 -14.756 1.00 85.56 227 PHE A N 1
ATOM 1741 C CA . PHE A 1 227 ? 29.856 -9.885 -15.873 1.00 85.56 227 PHE A CA 1
ATOM 1742 C C . PHE A 1 227 ? 31.390 -10.045 -15.840 1.00 85.56 227 PHE A C 1
ATOM 1744 O O . PHE A 1 227 ? 32.043 -10.041 -16.881 1.00 85.56 227 PHE A O 1
ATOM 1751 N N . ILE A 1 228 ? 31.987 -10.230 -14.656 1.00 88.19 228 ILE A N 1
ATOM 1752 C CA . ILE A 1 228 ? 33.422 -10.504 -14.494 1.00 88.19 228 ILE A CA 1
ATOM 1753 C C . ILE A 1 228 ? 33.851 -11.783 -15.224 1.00 88.19 228 ILE A C 1
ATOM 1755 O O . ILE A 1 228 ? 34.962 -11.834 -15.750 1.00 88.19 228 ILE A O 1
ATOM 1759 N N . LYS A 1 229 ? 32.980 -12.794 -15.342 1.00 89.44 229 LYS A N 1
ATOM 1760 C CA . LYS A 1 229 ? 33.266 -13.976 -16.168 1.00 89.44 229 LYS A CA 1
ATOM 1761 C C . LYS A 1 229 ? 33.409 -13.612 -17.646 1.00 89.44 229 LYS A C 1
ATOM 1763 O O . LYS A 1 229 ? 34.223 -14.218 -18.330 1.00 89.44 229 LYS A O 1
ATOM 1768 N N . PHE A 1 230 ? 32.671 -12.610 -18.122 1.00 91.81 230 PHE A N 1
ATOM 1769 C CA . PHE A 1 230 ? 32.727 -12.178 -19.520 1.00 91.81 230 PHE A CA 1
ATOM 1770 C C . PHE A 1 230 ? 34.030 -11.410 -19.761 1.00 91.81 230 PHE A C 1
ATOM 1772 O O . PHE A 1 230 ? 34.691 -11.601 -20.776 1.00 91.81 230 PHE A O 1
ATOM 1779 N N . ILE A 1 231 ? 34.455 -10.602 -18.784 1.00 94.38 231 ILE A N 1
ATOM 1780 C CA . ILE A 1 231 ? 35.765 -9.934 -18.802 1.00 94.38 231 ILE A CA 1
ATOM 1781 C C . ILE A 1 231 ? 36.911 -10.953 -18.765 1.00 94.38 231 ILE A C 1
ATOM 1783 O O . ILE A 1 231 ? 37.895 -10.794 -19.488 1.00 94.38 231 ILE A O 1
ATOM 1787 N N . ARG A 1 232 ? 36.786 -12.018 -17.965 1.00 94.31 232 ARG A N 1
ATOM 1788 C CA . ARG A 1 232 ? 37.739 -13.137 -17.953 1.00 94.31 232 ARG A CA 1
ATOM 1789 C C . ARG A 1 232 ? 37.830 -13.801 -19.319 1.00 94.31 232 ARG A C 1
ATOM 1791 O O . ARG A 1 232 ? 38.934 -14.034 -19.802 1.00 94.31 232 ARG A O 1
ATOM 1798 N N . GLU A 1 233 ? 36.689 -14.056 -19.944 1.00 95.75 233 GLU A N 1
ATOM 1799 C CA . GLU A 1 233 ? 36.646 -14.683 -21.259 1.00 95.75 233 GLU A CA 1
ATOM 1800 C C . GLU A 1 233 ? 37.241 -13.786 -22.348 1.00 95.75 233 GLU A C 1
ATOM 1802 O O . GLU A 1 233 ? 38.078 -14.224 -23.135 1.00 95.75 233 GLU A O 1
ATOM 1807 N N . ALA A 1 234 ? 36.930 -12.489 -22.314 1.00 96.88 234 ALA A N 1
ATOM 1808 C CA . ALA A 1 234 ? 37.573 -11.501 -23.169 1.00 96.88 234 ALA A CA 1
ATOM 1809 C C . ALA A 1 234 ? 39.093 -11.465 -22.966 1.00 96.88 234 ALA A C 1
ATOM 1811 O O . ALA A 1 234 ? 39.841 -11.375 -23.939 1.00 96.88 234 ALA A O 1
ATOM 1812 N N . ASN A 1 235 ? 39.571 -11.568 -21.720 1.00 97.44 235 ASN A N 1
ATOM 1813 C CA . ASN A 1 235 ? 41.001 -11.683 -21.453 1.00 97.44 235 ASN A CA 1
ATOM 1814 C C . ASN A 1 235 ? 41.569 -12.957 -22.091 1.00 97.44 235 ASN A C 1
ATOM 1816 O O . ASN A 1 235 ? 42.585 -12.857 -22.768 1.00 97.44 235 ASN A O 1
ATOM 1820 N N . ARG A 1 236 ? 40.926 -14.122 -21.940 1.00 97.50 236 ARG A N 1
ATOM 1821 C CA . ARG A 1 236 ? 41.395 -15.401 -22.504 1.00 97.50 236 ARG A CA 1
ATOM 1822 C C . ARG A 1 236 ? 41.592 -15.329 -24.022 1.00 97.50 236 ARG A C 1
ATOM 1824 O O . ARG A 1 236 ? 42.668 -15.669 -24.519 1.00 97.50 236 ARG A O 1
ATOM 1831 N N . ILE A 1 237 ? 40.590 -14.840 -24.751 1.00 98.00 237 ILE A N 1
ATOM 1832 C CA . ILE A 1 237 ? 40.606 -14.829 -26.223 1.00 98.00 237 ILE A CA 1
ATOM 1833 C C . ILE A 1 237 ? 41.427 -13.676 -26.816 1.00 98.00 237 ILE A C 1
ATOM 1835 O O . ILE A 1 237 ? 41.866 -13.777 -27.959 1.00 98.00 237 ILE A O 1
ATOM 1839 N N . LEU A 1 238 ? 41.686 -12.596 -26.069 1.00 98.19 238 LEU A N 1
ATOM 1840 C CA . LEU A 1 238 ? 42.541 -11.501 -26.540 1.00 98.19 238 LEU A CA 1
ATOM 1841 C C . LEU A 1 238 ? 44.020 -11.875 -26.526 1.00 98.19 238 LEU A C 1
ATOM 1843 O O . LEU A 1 238 ? 44.565 -12.326 -25.509 1.00 98.19 238 LEU A O 1
ATOM 1847 N N . ARG A 1 239 ? 44.722 -11.573 -27.622 1.00 97.06 239 ARG A N 1
ATOM 1848 C CA . ARG A 1 239 ? 46.190 -11.598 -27.622 1.00 97.06 239 ARG A CA 1
ATOM 1849 C C . ARG A 1 239 ? 46.770 -10.521 -26.708 1.00 97.06 239 ARG A C 1
ATOM 1851 O O . ARG A 1 239 ? 46.136 -9.505 -26.420 1.00 97.06 239 ARG A O 1
ATOM 1858 N N . GLN A 1 240 ? 48.009 -10.719 -26.266 1.00 96.81 240 GLN A N 1
ATOM 1859 C CA . GLN A 1 240 ? 48.731 -9.700 -25.505 1.00 96.81 240 GLN A CA 1
ATOM 1860 C C . GLN A 1 240 ? 48.819 -8.396 -26.318 1.00 96.81 240 GLN A C 1
ATOM 1862 O O . GLN A 1 240 ? 49.210 -8.417 -27.485 1.00 96.81 240 GLN A O 1
ATOM 1867 N N . GLY A 1 241 ? 48.443 -7.266 -25.713 1.00 95.69 241 GLY A N 1
ATOM 1868 C CA . GLY A 1 241 ? 48.354 -5.978 -26.407 1.00 95.69 241 GLY A CA 1
ATOM 1869 C C . GLY A 1 241 ? 47.099 -5.786 -27.272 1.00 95.69 241 GLY A C 1
ATOM 1870 O O . GLY A 1 241 ? 46.967 -4.732 -27.889 1.00 95.69 241 GLY A O 1
ATOM 1871 N N . GLY A 1 242 ? 46.186 -6.761 -27.313 1.00 97.19 242 GLY A N 1
ATOM 1872 C CA . GLY A 1 242 ? 44.884 -6.638 -27.968 1.00 97.19 242 GLY A CA 1
ATOM 1873 C C . GLY A 1 242 ? 43.943 -5.671 -27.243 1.00 97.19 242 GLY A C 1
ATOM 1874 O O . GLY A 1 242 ? 44.147 -5.336 -26.069 1.00 97.19 242 GLY A O 1
ATOM 1875 N N . GLU A 1 243 ? 42.916 -5.206 -27.952 1.00 98.06 243 GLU A N 1
ATOM 1876 C CA . GLU A 1 243 ? 42.004 -4.159 -27.479 1.00 98.06 243 GLU A CA 1
ATOM 1877 C C . GLU A 1 243 ? 40.678 -4.729 -26.967 1.00 98.06 243 GLU A C 1
ATOM 1879 O O . GLU A 1 243 ? 40.012 -5.501 -27.650 1.00 98.06 243 GLU A O 1
ATOM 1884 N N . LEU A 1 244 ? 40.256 -4.287 -25.784 1.00 98.06 244 LEU A N 1
ATOM 1885 C CA . LEU A 1 244 ? 38.917 -4.534 -25.257 1.00 98.06 244 LEU A CA 1
ATOM 1886 C C . LEU A 1 244 ? 38.104 -3.242 -25.366 1.00 98.06 244 LEU A C 1
ATOM 1888 O O . LEU A 1 244 ? 38.484 -2.217 -24.799 1.00 98.06 244 LEU A O 1
ATOM 1892 N N . LYS A 1 245 ? 36.993 -3.295 -26.095 1.00 97.56 245 LYS A N 1
ATOM 1893 C CA . LYS A 1 245 ? 36.057 -2.187 -26.286 1.00 97.56 245 LYS A CA 1
ATOM 1894 C C . LYS A 1 245 ? 34.761 -2.479 -25.542 1.00 97.56 245 LYS A C 1
ATOM 1896 O O . LYS A 1 245 ? 34.162 -3.535 -25.737 1.00 97.56 245 LYS A O 1
ATOM 1901 N N . ILE A 1 246 ? 34.319 -1.546 -24.708 1.00 95.94 246 ILE A N 1
ATOM 1902 C CA . ILE A 1 246 ? 33.065 -1.656 -23.959 1.00 95.94 246 ILE A CA 1
ATOM 1903 C C . ILE A 1 246 ? 32.228 -0.413 -24.231 1.00 95.94 246 ILE A C 1
ATOM 1905 O O . ILE A 1 246 ? 32.642 0.697 -23.905 1.00 95.94 246 ILE A O 1
ATOM 1909 N N . ALA A 1 247 ? 31.036 -0.606 -24.784 1.00 92.19 247 ALA A N 1
ATOM 1910 C CA . ALA A 1 247 ? 29.973 0.388 -24.772 1.00 92.19 247 ALA A CA 1
ATOM 1911 C C . ALA A 1 247 ? 28.896 -0.076 -23.796 1.00 92.19 247 ALA A C 1
ATOM 1913 O O . ALA A 1 247 ? 28.327 -1.148 -23.994 1.00 92.19 247 ALA A O 1
ATOM 1914 N N . GLU A 1 248 ? 28.593 0.709 -22.764 1.00 88.75 248 GLU A N 1
ATOM 1915 C CA . GLU A 1 248 ? 27.519 0.364 -21.828 1.00 88.75 248 GLU A CA 1
ATOM 1916 C C . GLU A 1 248 ? 26.622 1.536 -21.454 1.00 88.75 248 GLU A C 1
ATOM 1918 O O . GLU A 1 248 ? 27.040 2.688 -21.484 1.00 88.75 248 GLU A O 1
ATOM 1923 N N . VAL A 1 249 ? 25.372 1.257 -21.086 1.00 79.88 249 VAL A N 1
ATOM 1924 C CA . VAL A 1 249 ? 24.412 2.282 -20.660 1.00 79.88 249 VAL A CA 1
ATOM 1925 C C . VAL A 1 249 ? 24.960 3.028 -19.440 1.00 79.88 249 VAL A C 1
ATOM 1927 O O . VAL A 1 249 ? 25.317 2.406 -18.440 1.00 79.88 249 VAL A O 1
ATOM 1930 N N . VAL A 1 250 ? 24.953 4.369 -19.466 1.00 75.38 250 VAL A N 1
ATOM 1931 C CA . VAL A 1 250 ? 25.510 5.203 -18.374 1.00 75.38 250 VAL A CA 1
ATOM 1932 C C . VAL A 1 250 ? 24.894 4.833 -17.025 1.00 75.38 250 VAL A C 1
ATOM 1934 O O . VAL A 1 250 ? 25.599 4.669 -16.036 1.00 75.38 250 VAL A O 1
ATOM 1937 N N . SER A 1 251 ? 23.571 4.646 -16.991 1.00 67.81 251 SER A N 1
ATOM 1938 C CA . SER A 1 251 ? 22.837 4.300 -15.764 1.00 67.81 251 SER A CA 1
ATOM 1939 C C . SER A 1 251 ? 23.188 2.929 -15.170 1.00 67.81 251 SER A C 1
ATOM 1941 O O . SER A 1 251 ? 22.808 2.652 -14.029 1.00 67.81 251 SER A O 1
ATOM 1943 N N . ARG A 1 252 ? 23.890 2.080 -15.930 1.00 70.75 252 ARG A N 1
ATOM 1944 C CA . ARG A 1 252 ? 24.269 0.730 -15.524 1.00 70.75 252 ARG A CA 1
ATOM 1945 C C . ARG A 1 252 ? 25.571 0.707 -14.740 1.00 70.75 252 ARG A C 1
ATOM 1947 O O . ARG A 1 252 ? 25.698 -0.124 -13.861 1.00 70.75 252 ARG A O 1
ATOM 1954 N N . ILE A 1 253 ? 26.505 1.621 -14.973 1.00 74.19 253 ILE A N 1
ATOM 1955 C CA . ILE A 1 253 ? 27.759 1.650 -14.209 1.00 74.19 253 ILE A CA 1
ATOM 1956 C C . ILE A 1 253 ? 27.537 2.463 -12.922 1.00 74.19 253 ILE A C 1
ATOM 1958 O O . ILE A 1 253 ? 27.199 3.645 -12.992 1.00 74.19 253 ILE A O 1
ATOM 1962 N N . THR A 1 254 ? 27.673 1.842 -11.739 1.00 71.00 254 THR A N 1
ATOM 1963 C CA . THR A 1 254 ? 27.502 2.538 -10.438 1.00 71.00 254 THR A CA 1
ATOM 1964 C C . THR A 1 254 ? 28.522 3.644 -10.254 1.00 71.00 254 THR A C 1
ATOM 1966 O O . THR A 1 254 ? 28.169 4.755 -9.858 1.00 71.00 254 THR A O 1
ATOM 1969 N N . ASP A 1 255 ? 29.772 3.289 -10.515 1.00 80.06 255 ASP A N 1
ATOM 1970 C CA . ASP A 1 255 ? 30.960 4.095 -10.335 1.00 80.06 255 ASP A CA 1
ATOM 1971 C C . ASP A 1 255 ? 31.943 3.720 -11.445 1.00 80.06 255 ASP A C 1
ATOM 1973 O O . ASP A 1 255 ? 32.510 2.627 -11.479 1.00 80.06 255 ASP A O 1
ATOM 1977 N N . VAL A 1 256 ? 32.125 4.644 -12.386 1.00 84.94 256 VAL A N 1
ATOM 1978 C CA . VAL A 1 256 ? 32.999 4.446 -13.545 1.00 84.94 256 VAL A CA 1
ATOM 1979 C C . VAL A 1 256 ? 34.458 4.276 -13.125 1.00 84.94 256 VAL A C 1
ATOM 1981 O O . VAL A 1 256 ? 35.183 3.522 -13.768 1.00 84.94 256 VAL A O 1
ATOM 1984 N N . ALA A 1 257 ? 34.909 4.961 -12.070 1.00 86.19 257 ALA A N 1
ATOM 1985 C CA . ALA A 1 257 ? 36.289 4.852 -11.610 1.00 86.19 257 ALA A CA 1
ATOM 1986 C C . ALA A 1 257 ? 36.540 3.481 -10.973 1.00 86.19 257 ALA A C 1
ATOM 1988 O O . ALA A 1 257 ? 37.537 2.836 -11.296 1.00 86.19 257 ALA A O 1
ATOM 1989 N N . ALA A 1 258 ? 35.610 3.006 -10.142 1.00 84.50 258 ALA A N 1
ATOM 1990 C CA . ALA A 1 258 ? 35.698 1.675 -9.549 1.00 84.50 258 ALA A CA 1
ATOM 1991 C C . ALA A 1 258 ? 35.591 0.563 -10.610 1.00 84.50 258 ALA A C 1
ATOM 1993 O O . ALA A 1 258 ? 36.357 -0.395 -10.564 1.00 84.50 258 ALA A O 1
ATOM 1994 N N . PHE A 1 259 ? 34.714 0.721 -11.609 1.00 87.75 259 PHE A N 1
ATOM 1995 C CA . PHE A 1 259 ? 34.596 -0.221 -12.728 1.00 87.75 259 PHE A CA 1
ATOM 1996 C C . PHE A 1 259 ? 35.892 -0.318 -13.544 1.00 87.75 259 PHE A C 1
ATOM 1998 O O . PHE A 1 259 ? 36.366 -1.413 -13.834 1.00 87.75 259 PHE A O 1
ATOM 2005 N N . VAL A 1 260 ? 36.499 0.825 -13.883 1.00 92.25 260 VAL A N 1
ATOM 2006 C CA . VAL A 1 260 ? 37.803 0.857 -14.563 1.00 92.25 260 VAL A CA 1
ATOM 2007 C C . VAL A 1 260 ? 38.875 0.193 -13.703 1.00 92.25 260 VAL A C 1
ATOM 2009 O O . VAL A 1 260 ? 39.592 -0.666 -14.207 1.00 92.25 260 VAL A O 1
ATOM 2012 N N . SER A 1 261 ? 38.955 0.553 -12.418 1.00 90.00 261 SER A N 1
ATOM 2013 C CA . SER A 1 261 ? 39.937 -0.015 -11.492 1.00 90.00 261 SER A CA 1
ATOM 2014 C C . SER A 1 261 ? 39.814 -1.534 -11.409 1.00 90.00 261 SER A C 1
ATOM 2016 O O . SER A 1 261 ? 40.834 -2.215 -11.394 1.00 90.00 261 SER A O 1
ATOM 2018 N N . GLU A 1 262 ? 38.593 -2.075 -11.379 1.00 90.19 262 GLU A N 1
ATOM 2019 C CA . GLU A 1 262 ? 38.366 -3.521 -11.369 1.00 90.19 262 GLU A CA 1
ATOM 2020 C C . GLU A 1 262 ? 38.973 -4.168 -12.617 1.00 90.19 262 GLU A C 1
ATOM 2022 O O . GLU A 1 262 ? 39.817 -5.050 -12.488 1.00 90.19 262 GLU A O 1
ATOM 2027 N N . LEU A 1 263 ? 38.651 -3.679 -13.820 1.00 93.25 263 LEU A N 1
ATOM 2028 C CA . LEU A 1 263 ? 39.223 -4.208 -15.066 1.00 93.25 263 LEU A CA 1
ATOM 2029 C C . LEU A 1 263 ? 40.754 -4.089 -15.100 1.00 93.25 263 LEU A C 1
ATOM 2031 O O . LEU A 1 263 ? 41.428 -4.990 -15.604 1.00 93.25 263 LEU A O 1
ATOM 2035 N N . GLU A 1 264 ? 41.317 -3.024 -14.526 1.00 93.38 264 GLU A N 1
ATOM 2036 C CA . GLU A 1 264 ? 42.768 -2.870 -14.411 1.00 93.38 264 GLU A CA 1
ATOM 2037 C C . GLU A 1 264 ? 43.408 -3.939 -13.518 1.00 93.38 264 GLU A C 1
ATOM 2039 O O . GLU A 1 264 ? 44.449 -4.497 -13.875 1.00 93.38 264 GLU A O 1
ATOM 2044 N N . THR A 1 265 ? 42.750 -4.327 -12.419 1.00 90.31 265 THR A N 1
ATOM 2045 C CA . THR A 1 265 ? 43.207 -5.474 -11.609 1.00 90.31 265 THR A CA 1
ATOM 2046 C C . THR A 1 265 ? 43.097 -6.815 -12.339 1.00 90.31 265 THR A C 1
ATOM 2048 O O . THR A 1 265 ? 43.795 -7.761 -11.978 1.00 90.31 265 THR A O 1
ATOM 2051 N N . GLN A 1 266 ? 42.267 -6.897 -13.384 1.00 91.69 266 GLN A N 1
ATOM 2052 C CA . GLN A 1 266 ? 42.041 -8.101 -14.189 1.00 91.69 266 GLN A CA 1
ATOM 2053 C C . GLN A 1 266 ? 42.923 -8.180 -15.448 1.00 91.69 266 GLN A C 1
ATOM 2055 O O . GLN A 1 266 ? 42.616 -8.912 -16.392 1.00 91.69 266 GLN A O 1
ATOM 2060 N N . GLY A 1 267 ? 44.037 -7.442 -15.472 1.00 94.19 267 GLY A N 1
ATOM 2061 C CA . GLY A 1 267 ? 45.035 -7.532 -16.540 1.00 94.19 267 GLY A CA 1
ATOM 2062 C C . GLY A 1 267 ? 44.754 -6.631 -17.743 1.00 94.19 267 GLY A C 1
ATOM 2063 O O . GLY A 1 267 ? 45.334 -6.843 -18.813 1.00 94.19 267 GLY A O 1
ATOM 2064 N N . PHE A 1 268 ? 43.907 -5.612 -17.582 1.00 97.44 268 PHE A N 1
ATOM 2065 C CA . PHE A 1 268 ? 43.678 -4.570 -18.581 1.00 97.44 268 PHE A CA 1
ATOM 2066 C C . PHE A 1 268 ? 44.295 -3.228 -18.165 1.00 97.44 268 PHE A C 1
ATOM 2068 O O . PHE A 1 268 ? 44.707 -3.026 -17.031 1.00 97.44 268 PHE A O 1
ATOM 2075 N N . LYS A 1 269 ? 44.398 -2.291 -19.105 1.00 96.94 269 LYS A N 1
ATOM 2076 C CA . LYS A 1 269 ? 44.774 -0.899 -18.833 1.00 96.94 269 LYS A CA 1
ATOM 2077 C C . LYS A 1 269 ? 43.890 0.032 -19.637 1.00 96.94 269 LYS A C 1
ATOM 2079 O O . LYS A 1 269 ? 43.779 -0.159 -20.851 1.00 96.94 269 LYS A O 1
ATOM 2084 N N . LEU A 1 270 ? 43.303 1.043 -18.996 1.00 97.56 270 LEU A N 1
ATOM 2085 C CA . LEU A 1 270 ? 42.468 2.015 -19.700 1.00 97.56 270 LEU A CA 1
ATOM 2086 C C . LEU A 1 270 ? 43.314 2.829 -20.695 1.00 97.56 270 LEU A C 1
ATOM 2088 O O . LEU A 1 270 ? 44.384 3.347 -20.368 1.00 97.56 270 LEU A O 1
ATOM 2092 N N . LYS A 1 271 ? 42.826 2.940 -21.930 1.00 96.81 271 LYS A N 1
ATOM 2093 C CA . LYS A 1 271 ? 43.409 3.750 -23.008 1.00 96.81 271 LYS A CA 1
ATOM 2094 C C . LYS A 1 271 ? 42.609 5.015 -23.251 1.00 96.81 271 LYS A C 1
ATOM 2096 O O . LYS A 1 271 ? 43.190 6.089 -23.376 1.00 96.81 271 LYS A O 1
ATOM 2101 N N . HIS A 1 272 ? 41.294 4.876 -23.328 1.00 95.94 272 HIS A N 1
ATOM 2102 C CA . HIS A 1 272 ? 40.394 5.972 -23.638 1.00 95.94 272 HIS A CA 1
ATOM 2103 C C . HIS A 1 272 ? 39.049 5.759 -22.942 1.00 95.94 272 HIS A C 1
ATOM 2105 O O . HIS A 1 272 ? 38.606 4.628 -22.746 1.00 95.94 272 HIS A O 1
ATOM 2111 N N . LYS A 1 273 ? 38.416 6.863 -22.547 1.00 94.50 273 LYS A N 1
ATOM 2112 C CA . LYS A 1 273 ? 37.094 6.893 -21.926 1.00 94.50 273 LYS A CA 1
ATOM 2113 C C . LYS A 1 273 ? 36.321 8.068 -22.504 1.00 94.50 273 LYS A C 1
ATOM 2115 O O . LYS A 1 273 ? 36.761 9.205 -22.350 1.00 94.50 273 LYS A O 1
ATOM 2120 N N . ASP A 1 274 ? 35.157 7.790 -23.075 1.00 90.94 274 ASP A N 1
ATOM 2121 C CA . ASP A 1 274 ? 34.212 8.801 -23.542 1.00 90.94 274 ASP A CA 1
ATOM 2122 C C . ASP A 1 274 ? 32.909 8.720 -22.741 1.00 90.94 274 ASP A C 1
ATOM 2124 O O . ASP A 1 274 ? 32.169 7.737 -22.807 1.00 90.94 274 ASP A O 1
ATOM 2128 N N . THR A 1 275 ? 32.646 9.778 -21.974 1.00 85.88 275 THR A N 1
ATOM 2129 C CA . THR A 1 275 ? 31.433 9.980 -21.167 1.00 85.88 275 THR A CA 1
ATOM 2130 C C . THR A 1 275 ? 30.577 11.138 -21.689 1.00 85.88 275 THR A C 1
ATOM 2132 O O . THR A 1 275 ? 29.726 11.644 -20.958 1.00 85.88 275 THR A O 1
ATOM 2135 N N . ALA A 1 276 ? 30.830 11.639 -22.903 1.00 79.00 276 ALA A N 1
ATOM 2136 C CA . ALA A 1 276 ? 30.116 12.790 -23.456 1.00 79.00 276 ALA A CA 1
ATOM 2137 C C . ALA A 1 276 ? 28.675 12.443 -23.862 1.00 79.00 276 ALA A C 1
ATOM 2139 O O . ALA A 1 276 ? 27.787 13.301 -23.825 1.00 79.00 276 ALA A O 1
ATOM 2140 N N . ASN A 1 277 ? 28.423 11.186 -24.237 1.00 76.25 277 ASN A N 1
ATOM 2141 C CA . ASN A 1 277 ? 27.084 10.704 -24.541 1.00 76.25 277 ASN A CA 1
ATOM 2142 C C . ASN A 1 277 ? 26.282 10.473 -23.246 1.00 76.25 277 ASN A C 1
ATOM 2144 O O . ASN A 1 277 ? 26.760 9.877 -22.286 1.00 76.25 277 ASN A O 1
ATOM 2148 N N . LYS A 1 278 ? 25.034 10.956 -23.215 1.00 73.00 278 LYS A N 1
ATOM 2149 C CA . LYS A 1 278 ? 24.161 10.856 -22.032 1.00 73.00 278 LYS A CA 1
ATOM 2150 C C . LYS A 1 278 ? 23.529 9.471 -21.846 1.00 73.00 278 LYS A C 1
ATOM 2152 O O . LYS A 1 278 ? 23.021 9.188 -20.766 1.00 73.00 278 LYS A O 1
ATOM 2157 N N . MET A 1 279 ? 23.519 8.642 -22.889 1.00 71.00 279 MET A N 1
ATOM 2158 C CA . MET A 1 279 ? 22.836 7.345 -22.912 1.00 71.00 279 MET A CA 1
ATOM 2159 C C . MET A 1 279 ? 23.791 6.185 -22.627 1.00 71.00 279 MET A C 1
ATOM 2161 O O . MET A 1 279 ? 23.439 5.287 -21.863 1.00 71.00 279 MET A O 1
ATOM 2165 N N . PHE A 1 280 ? 25.004 6.220 -23.181 1.00 82.75 280 PHE A N 1
ATOM 2166 C CA . PHE A 1 280 ? 26.032 5.194 -22.983 1.00 82.75 280 PHE A CA 1
ATOM 2167 C C . PHE A 1 280 ? 27.424 5.806 -22.767 1.00 82.75 280 PHE A C 1
ATOM 2169 O O . PHE A 1 280 ? 27.686 6.934 -23.171 1.00 82.75 280 PHE A O 1
ATOM 2176 N N . ILE A 1 281 ? 28.309 5.049 -22.130 1.00 87.88 281 ILE A N 1
ATOM 2177 C CA . ILE A 1 281 ? 29.734 5.329 -21.964 1.00 87.88 281 ILE A CA 1
ATOM 2178 C C . ILE A 1 281 ? 30.534 4.374 -22.848 1.00 87.88 281 ILE A C 1
ATOM 2180 O O . ILE A 1 281 ? 30.169 3.206 -22.979 1.00 87.88 281 ILE A O 1
ATOM 2184 N N . MET A 1 282 ? 31.628 4.867 -23.427 1.00 93.94 282 MET A N 1
ATOM 2185 C CA . MET A 1 282 ? 32.586 4.055 -24.179 1.00 93.94 282 MET A CA 1
ATOM 2186 C C . MET A 1 282 ? 33.897 3.973 -23.405 1.00 93.94 282 MET A C 1
ATOM 2188 O O . MET A 1 282 ? 34.444 4.997 -22.983 1.00 93.94 282 MET A O 1
ATOM 2192 N N . LEU A 1 283 ? 34.409 2.762 -23.230 1.00 96.31 283 LEU A N 1
ATOM 2193 C CA . LEU A 1 283 ? 35.665 2.482 -22.553 1.00 96.31 283 LEU A CA 1
ATOM 2194 C C . LEU A 1 283 ? 36.533 1.596 -23.440 1.00 96.31 283 LEU A C 1
ATOM 2196 O O . LEU A 1 283 ? 36.114 0.517 -23.861 1.00 96.31 283 LEU A O 1
ATOM 2200 N N . ASP A 1 284 ? 37.765 2.038 -23.655 1.00 97.25 284 ASP A N 1
ATOM 2201 C CA . ASP A 1 284 ? 38.754 1.317 -24.438 1.00 97.25 284 ASP A CA 1
ATOM 2202 C C . ASP A 1 284 ? 39.894 0.894 -23.527 1.00 97.25 284 ASP A C 1
ATOM 2204 O O . ASP A 1 284 ? 40.530 1.728 -22.876 1.00 97.25 284 ASP A O 1
ATOM 2208 N N . PHE A 1 285 ? 40.201 -0.393 -23.536 1.00 98.19 285 PHE A N 1
ATOM 2209 C CA . PHE A 1 285 ? 41.278 -0.982 -22.765 1.00 98.19 285 PHE A CA 1
ATOM 2210 C C . PHE A 1 285 ? 42.265 -1.710 -23.672 1.00 98.19 285 PHE A C 1
ATOM 2212 O O . PHE A 1 285 ? 41.936 -2.128 -24.781 1.00 98.19 285 PHE A O 1
ATOM 2219 N N . ILE A 1 286 ? 43.480 -1.900 -23.167 1.00 97.94 286 ILE A N 1
ATOM 2220 C CA . ILE A 1 286 ? 44.473 -2.803 -23.750 1.00 97.94 286 ILE A CA 1
ATOM 2221 C C . ILE A 1 286 ? 44.775 -3.937 -22.770 1.00 97.94 286 ILE A C 1
ATOM 2223 O O . ILE A 1 286 ? 44.897 -3.689 -21.568 1.00 97.94 286 ILE A O 1
ATOM 2227 N N . LYS A 1 287 ? 44.914 -5.169 -23.264 1.00 97.81 287 LYS A N 1
ATOM 2228 C CA . LYS A 1 287 ? 45.363 -6.299 -22.443 1.00 97.81 287 LYS A CA 1
ATOM 2229 C C . LYS A 1 287 ? 46.850 -6.147 -22.115 1.00 97.81 287 LYS A C 1
ATOM 2231 O O . LYS A 1 287 ? 47.686 -6.105 -23.020 1.00 97.81 287 LYS A O 1
ATOM 2236 N N . ILE A 1 288 ? 47.168 -6.072 -20.824 1.00 96.88 288 ILE A N 1
ATOM 2237 C CA . ILE A 1 288 ? 48.537 -5.942 -20.300 1.00 96.88 288 ILE A CA 1
ATOM 2238 C C . ILE A 1 288 ? 49.029 -7.200 -19.582 1.00 96.88 288 ILE A C 1
ATOM 2240 O O . ILE A 1 288 ? 50.235 -7.340 -19.390 1.00 96.88 288 ILE A O 1
ATOM 2244 N N . GLY A 1 289 ? 48.146 -8.137 -19.241 1.00 93.56 289 GLY A N 1
ATOM 2245 C CA . GLY A 1 289 ? 48.530 -9.385 -18.590 1.00 93.56 289 GLY A CA 1
ATOM 2246 C C . GLY A 1 289 ? 47.400 -10.414 -18.530 1.00 93.56 289 GLY A C 1
ATOM 2247 O O . GLY A 1 289 ? 46.298 -10.156 -19.030 1.00 93.56 289 GLY A O 1
ATOM 2248 N N . PRO A 1 290 ? 47.676 -11.594 -17.946 1.00 92.00 290 PRO A N 1
ATOM 2249 C CA . PRO A 1 290 ? 46.659 -12.611 -17.719 1.00 92.00 290 PRO A CA 1
ATOM 2250 C C . PRO A 1 290 ? 45.624 -12.134 -16.694 1.00 92.00 290 PRO A C 1
ATOM 2252 O O . PRO A 1 290 ? 45.907 -11.277 -15.855 1.00 92.00 290 PRO A O 1
ATOM 2255 N N . PHE A 1 291 ? 44.430 -12.717 -16.758 1.00 90.19 291 PHE A N 1
ATOM 2256 C CA . PHE A 1 291 ? 43.382 -12.499 -15.766 1.00 90.19 291 PHE A CA 1
ATOM 2257 C C . PHE A 1 291 ? 43.835 -12.962 -14.369 1.00 90.19 291 PHE A C 1
ATOM 2259 O O . PHE A 1 291 ? 44.484 -14.001 -14.233 1.00 90.19 291 PHE A O 1
ATOM 2266 N N . SER A 1 292 ? 43.487 -12.210 -13.323 1.00 83.69 292 SER A N 1
ATOM 2267 C CA . SER A 1 292 ? 43.952 -12.462 -11.956 1.00 83.69 292 SER A CA 1
ATOM 2268 C C . SER A 1 292 ? 42.871 -13.156 -11.118 1.00 83.69 292 SER A C 1
ATOM 2270 O O . SER A 1 292 ? 41.909 -12.548 -10.652 1.00 83.69 292 SER A O 1
ATOM 2272 N N . GLU A 1 293 ? 43.033 -14.458 -10.862 1.00 68.12 293 GLU A N 1
ATOM 2273 C CA . GLU A 1 293 ? 42.057 -15.201 -10.050 1.00 68.12 293 GLU A CA 1
ATOM 2274 C C . GLU A 1 293 ? 42.042 -14.778 -8.570 1.00 68.12 293 GLU A C 1
ATOM 2276 O O . GLU A 1 293 ? 41.005 -14.887 -7.908 1.00 68.12 293 GLU A O 1
ATOM 2281 N N . SER A 1 294 ? 43.152 -14.249 -8.041 1.00 56.69 294 SER A N 1
ATOM 2282 C CA . SER A 1 294 ? 43.276 -13.839 -6.634 1.00 56.69 294 SER A CA 1
ATOM 2283 C C . SER A 1 294 ? 42.500 -12.559 -6.296 1.00 56.69 294 SER A C 1
ATOM 2285 O O . SER A 1 294 ? 42.021 -12.435 -5.170 1.00 56.69 294 SER A O 1
ATOM 2287 N N . SER A 1 295 ? 42.313 -11.650 -7.259 1.00 53.97 295 SER A N 1
ATOM 2288 C CA . SER A 1 295 ? 41.496 -10.429 -7.126 1.00 53.97 295 SER A CA 1
ATOM 2289 C C . SER A 1 295 ? 40.005 -10.677 -7.386 1.00 53.97 295 SER A C 1
ATOM 2291 O O . SER A 1 295 ? 39.160 -9.943 -6.883 1.00 53.97 295 SER A O 1
ATOM 2293 N N . SER A 1 296 ? 39.646 -11.754 -8.096 1.00 49.81 296 SER A N 1
ATOM 2294 C CA . SER A 1 296 ? 38.242 -12.076 -8.408 1.00 49.81 296 SER A CA 1
ATOM 2295 C C . SER A 1 296 ? 37.388 -12.445 -7.180 1.00 49.81 296 SER A C 1
ATOM 2297 O O . SER A 1 296 ? 36.181 -12.189 -7.168 1.00 49.81 296 SER A O 1
ATOM 2299 N N . LYS A 1 297 ? 38.006 -12.975 -6.109 1.00 45.84 297 LYS A N 1
ATOM 2300 C CA . LYS A 1 297 ? 37.327 -13.331 -4.843 1.00 45.84 297 LYS A CA 1
ATOM 2301 C C . LYS A 1 297 ? 36.810 -12.116 -4.055 1.00 45.84 297 LYS A C 1
ATOM 2303 O O . LYS A 1 297 ? 36.022 -12.304 -3.133 1.00 45.84 297 LYS A O 1
ATOM 2308 N N . SER A 1 298 ? 37.236 -10.901 -4.411 1.00 46.00 298 SER A N 1
ATOM 2309 C CA . SER A 1 298 ? 36.770 -9.628 -3.839 1.00 46.00 298 SER A CA 1
ATOM 2310 C C . SER A 1 298 ? 36.030 -8.741 -4.845 1.00 46.00 298 SER A C 1
ATOM 2312 O O . SER A 1 298 ? 35.809 -7.568 -4.549 1.00 46.00 298 SER A O 1
ATOM 2314 N N . SER A 1 299 ? 35.681 -9.263 -6.028 1.00 53.22 299 SER A N 1
ATOM 2315 C CA . SER A 1 299 ? 34.956 -8.484 -7.037 1.00 53.22 299 SER A CA 1
ATOM 2316 C C . SER A 1 299 ? 33.644 -7.959 -6.449 1.00 53.22 299 SER A C 1
ATOM 2318 O O . SER A 1 299 ? 32.901 -8.701 -5.806 1.00 53.22 299 SER A O 1
ATOM 2320 N N . ASN A 1 300 ? 33.382 -6.660 -6.612 1.00 57.25 300 ASN A N 1
ATOM 2321 C CA . ASN A 1 300 ? 32.147 -6.048 -6.136 1.00 57.25 300 ASN A CA 1
ATOM 2322 C C . ASN A 1 300 ? 31.041 -6.269 -7.192 1.00 57.25 300 ASN A C 1
ATOM 2324 O O . ASN A 1 300 ? 31.063 -5.594 -8.228 1.00 57.25 300 ASN A O 1
ATOM 2328 N N . PRO A 1 301 ? 30.066 -7.174 -6.967 1.00 53.78 301 PRO A N 1
ATOM 2329 C CA . PRO A 1 301 ? 28.988 -7.427 -7.925 1.00 53.78 301 PRO A CA 1
ATOM 2330 C C . PRO A 1 301 ? 28.084 -6.201 -8.135 1.00 53.78 301 PRO A C 1
ATOM 2332 O O . PRO A 1 301 ? 27.325 -6.158 -9.097 1.00 53.78 301 PRO A O 1
ATOM 2335 N N . GLU A 1 302 ? 28.189 -5.177 -7.283 1.00 57.28 302 GLU A N 1
ATOM 2336 C CA . GLU A 1 302 ? 27.443 -3.926 -7.407 1.00 57.28 302 GLU A CA 1
ATOM 2337 C C . GLU A 1 302 ? 28.061 -2.943 -8.418 1.00 57.28 302 GLU A C 1
ATOM 2339 O O . GLU A 1 302 ? 27.533 -1.853 -8.582 1.00 57.28 302 GLU A O 1
ATOM 2344 N N . LEU A 1 303 ? 29.161 -3.252 -9.121 1.00 59.97 303 LEU A N 1
ATOM 2345 C CA . LEU A 1 303 ? 29.759 -2.312 -10.094 1.00 59.97 303 LEU A CA 1
ATOM 2346 C C . LEU A 1 303 ? 28.878 -2.053 -11.330 1.00 59.97 303 LEU A C 1
ATOM 2348 O O . LEU A 1 303 ? 28.965 -0.988 -11.951 1.00 59.97 303 LEU A O 1
ATOM 2352 N N . LEU A 1 304 ? 27.984 -2.994 -11.643 1.00 56.69 304 LEU A N 1
ATOM 2353 C CA . LEU A 1 304 ? 26.904 -2.817 -12.608 1.00 56.69 304 LEU A CA 1
ATOM 2354 C C . LEU A 1 304 ? 25.551 -2.863 -11.878 1.00 56.69 304 LEU A C 1
ATOM 2356 O O . LEU A 1 304 ? 25.156 -3.885 -11.328 1.00 56.69 304 LEU A O 1
ATOM 2360 N N . LYS A 1 305 ? 24.826 -1.740 -11.870 1.00 56.53 305 LYS A N 1
ATOM 2361 C CA . LYS A 1 305 ? 23.484 -1.595 -11.291 1.00 56.53 305 LYS A CA 1
ATOM 2362 C C . LYS A 1 305 ? 22.468 -2.397 -12.105 1.00 56.53 305 LYS A C 1
ATOM 2364 O O . LYS A 1 305 ? 22.338 -2.149 -13.309 1.00 56.53 305 LYS A O 1
ATOM 2369 N N . PRO A 1 306 ? 21.595 -3.181 -11.458 1.00 52.59 306 PRO A N 1
ATOM 2370 C CA . PRO A 1 306 ? 20.243 -3.368 -11.958 1.00 52.59 306 PRO A CA 1
ATOM 2371 C C . PRO A 1 306 ? 19.523 -2.002 -11.875 1.00 52.59 306 PRO A C 1
ATOM 2373 O O . PRO A 1 306 ? 19.093 -1.573 -10.816 1.00 52.59 306 PRO A O 1
ATOM 2376 N N . GLN A 1 307 ? 19.495 -1.242 -12.975 1.00 44.34 307 GLN A N 1
ATOM 2377 C CA . GLN A 1 307 ? 18.624 -0.074 -13.231 1.00 44.34 307 GLN A CA 1
ATOM 2378 C C . GLN A 1 307 ? 18.333 0.912 -12.055 1.00 44.34 307 GLN A C 1
ATOM 2380 O O . GLN A 1 307 ? 17.178 1.255 -11.791 1.00 44.34 307 GLN A O 1
ATOM 2385 N N . LEU A 1 308 ? 19.352 1.482 -11.400 1.00 40.34 308 LEU A N 1
ATOM 2386 C CA . LEU A 1 308 ? 19.163 2.296 -10.177 1.00 40.34 308 LEU A CA 1
ATOM 2387 C C . LEU A 1 308 ? 18.501 3.685 -10.364 1.00 40.34 308 LEU A C 1
ATOM 2389 O O . LEU A 1 308 ? 18.206 4.360 -9.380 1.00 40.34 308 LEU A O 1
ATOM 2393 N N . ALA A 1 309 ? 18.241 4.148 -11.593 1.00 42.38 309 ALA A N 1
ATOM 2394 C CA . ALA A 1 309 ? 17.523 5.416 -11.810 1.00 42.38 309 ALA A CA 1
ATOM 2395 C C . ALA A 1 309 ? 16.024 5.313 -11.460 1.00 42.38 309 ALA A C 1
ATOM 2397 O O . ALA A 1 309 ? 15.413 6.297 -11.045 1.00 42.38 309 ALA A O 1
ATOM 2398 N N . LYS A 1 310 ? 15.436 4.110 -11.565 1.00 42.50 310 LYS A N 1
ATOM 2399 C CA . LYS A 1 310 ? 14.070 3.852 -11.084 1.00 42.50 310 LYS A CA 1
ATOM 2400 C C . LYS A 1 310 ? 14.014 3.864 -9.554 1.00 42.50 310 LYS A C 1
ATOM 2402 O O . LYS A 1 310 ? 13.060 4.394 -8.989 1.00 42.50 310 LYS A O 1
ATOM 2407 N N . ASP A 1 311 ? 15.060 3.350 -8.907 1.00 43.59 311 ASP A N 1
ATOM 2408 C CA . ASP A 1 311 ? 15.118 3.125 -7.461 1.00 43.59 311 ASP A CA 1
ATOM 2409 C C . ASP A 1 311 ? 15.185 4.403 -6.643 1.00 43.59 311 ASP A C 1
ATOM 2411 O O . ASP A 1 311 ? 14.413 4.526 -5.701 1.00 43.59 311 ASP A O 1
ATOM 2415 N N . LEU A 1 312 ? 16.000 5.391 -7.029 1.00 44.59 312 LEU A N 1
ATOM 2416 C CA . LEU A 1 312 ? 16.038 6.679 -6.320 1.00 44.59 312 LEU A CA 1
ATOM 2417 C C . LEU A 1 312 ? 14.677 7.389 -6.314 1.00 44.59 312 LEU A C 1
ATOM 2419 O O . LEU A 1 312 ? 14.326 8.056 -5.344 1.00 44.59 312 LEU A O 1
ATOM 2423 N N . TYR A 1 313 ? 13.894 7.237 -7.383 1.00 53.12 313 TYR A N 1
ATOM 2424 C CA . TYR A 1 313 ? 12.631 7.948 -7.518 1.00 53.12 313 TYR A CA 1
ATOM 2425 C C . TYR A 1 313 ? 11.468 7.278 -6.781 1.00 53.12 313 TYR A C 1
ATOM 2427 O O . TYR A 1 313 ? 10.658 7.975 -6.163 1.00 53.12 313 TYR A O 1
ATOM 2435 N N . ARG A 1 314 ? 11.393 5.938 -6.808 1.00 62.25 314 ARG A N 1
ATOM 2436 C CA . ARG A 1 314 ? 10.450 5.185 -5.965 1.00 62.25 314 ARG A CA 1
ATOM 2437 C C . ARG A 1 314 ? 10.846 5.225 -4.487 1.00 62.25 314 ARG A C 1
ATOM 2439 O O . ARG A 1 314 ? 9.945 5.333 -3.661 1.00 62.25 314 ARG A O 1
ATOM 2446 N N . ALA A 1 315 ? 12.148 5.240 -4.166 1.00 61.31 315 ALA A N 1
ATOM 2447 C CA . ALA A 1 315 ? 12.667 5.202 -2.792 1.00 61.31 315 ALA A CA 1
ATOM 2448 C C . ALA A 1 315 ? 12.152 6.342 -1.917 1.00 61.31 315 ALA A C 1
ATOM 2450 O O . ALA A 1 315 ? 11.981 6.144 -0.722 1.00 61.31 315 ALA A O 1
ATOM 2451 N N . GLU A 1 316 ? 11.848 7.505 -2.501 1.00 82.56 316 GLU A N 1
ATOM 2452 C CA . GLU A 1 316 ? 11.284 8.652 -1.781 1.00 82.56 316 GLU A CA 1
ATOM 2453 C C . GLU A 1 316 ? 9.745 8.716 -1.823 1.00 82.56 316 GLU A C 1
ATOM 2455 O O . GLU A 1 316 ? 9.155 9.729 -1.422 1.00 82.56 316 GLU A O 1
ATOM 2460 N N . ARG A 1 317 ? 9.072 7.672 -2.327 1.00 93.62 317 ARG A N 1
ATOM 2461 C CA . ARG A 1 317 ? 7.623 7.636 -2.542 1.00 93.62 317 ARG A CA 1
ATOM 2462 C C . ARG A 1 317 ? 6.923 6.532 -1.769 1.00 93.62 317 ARG A C 1
ATOM 2464 O O . ARG A 1 317 ? 7.254 5.357 -1.904 1.00 93.62 317 ARG A O 1
ATOM 2471 N N . ALA A 1 318 ? 5.853 6.907 -1.078 1.00 97.69 318 ALA A N 1
ATOM 2472 C CA . ALA A 1 318 ? 4.916 5.964 -0.480 1.00 97.69 318 ALA A CA 1
ATOM 2473 C C . ALA A 1 318 ? 3.496 6.184 -1.008 1.00 97.69 318 ALA A C 1
ATOM 2475 O O . ALA A 1 318 ? 3.068 7.323 -1.232 1.00 97.69 318 ALA A O 1
ATOM 2476 N N . VAL A 1 319 ? 2.760 5.091 -1.195 1.00 98.38 319 VAL A N 1
ATOM 2477 C CA . VAL A 1 319 ? 1.310 5.134 -1.394 1.00 98.38 319 VAL A CA 1
ATOM 2478 C C . VAL A 1 319 ? 0.628 4.982 -0.039 1.00 98.38 319 VAL A C 1
ATOM 2480 O O . VAL A 1 319 ? 0.999 4.126 0.766 1.00 98.38 319 VAL A O 1
ATOM 2483 N N . ILE A 1 320 ? -0.342 5.853 0.231 1.00 98.69 320 ILE A N 1
ATOM 2484 C CA . ILE A 1 320 ? -1.094 5.871 1.482 1.00 98.69 320 ILE A CA 1
ATOM 2485 C C . ILE A 1 320 ? -2.582 5.699 1.216 1.00 98.69 320 ILE A C 1
ATOM 2487 O O . ILE A 1 320 ? -3.132 6.338 0.321 1.00 98.69 320 ILE A O 1
ATOM 2491 N N . PHE A 1 321 ? -3.237 4.867 2.018 1.00 98.75 321 PHE A N 1
ATOM 2492 C CA . PHE A 1 321 ? -4.651 4.539 1.846 1.00 98.75 321 PHE A CA 1
ATOM 2493 C C . PHE A 1 321 ? -5.497 5.054 3.022 1.00 98.75 321 PHE A C 1
ATOM 2495 O O . PHE A 1 321 ? -5.085 4.914 4.181 1.00 98.75 321 PHE A O 1
ATOM 2502 N N . PRO A 1 322 ? -6.657 5.681 2.756 1.00 98.12 322 PRO A N 1
ATOM 2503 C CA . PRO A 1 322 ? -7.514 6.245 3.787 1.00 98.12 322 PRO A CA 1
ATOM 2504 C C . PRO A 1 322 ? -8.197 5.171 4.637 1.00 98.12 322 PRO A C 1
ATOM 2506 O O . PRO A 1 322 ? -8.416 4.043 4.203 1.00 98.12 322 PRO A O 1
ATOM 2509 N N . GLY A 1 323 ? -8.552 5.567 5.859 1.00 95.88 323 GLY A N 1
ATOM 2510 C CA . GLY A 1 323 ? -9.362 4.776 6.776 1.00 95.88 323 GLY A CA 1
ATOM 2511 C C . GLY A 1 323 ? -10.832 5.196 6.789 1.00 95.88 323 GLY A C 1
ATOM 2512 O O . GLY A 1 323 ? -11.260 6.089 6.046 1.00 95.88 323 GLY A O 1
ATOM 2513 N N . GLN A 1 324 ? -11.598 4.572 7.687 1.00 93.19 324 GLN A N 1
ATOM 2514 C CA . GLN A 1 324 ? -13.007 4.896 7.918 1.00 93.19 324 GLN A CA 1
ATOM 2515 C C . GLN A 1 324 ? -13.197 6.368 8.320 1.00 93.19 324 GLN A C 1
ATOM 2517 O O . GLN A 1 324 ? -12.386 6.941 9.045 1.00 93.19 324 GLN A O 1
ATOM 2522 N N . GLY A 1 325 ? -14.278 6.975 7.831 1.00 90.56 325 GLY A N 1
ATOM 2523 C CA . GLY A 1 325 ? -14.547 8.414 7.912 1.00 90.56 325 GLY A CA 1
ATOM 2524 C C . GLY A 1 325 ? -14.203 9.175 6.627 1.00 90.56 325 GLY A C 1
ATOM 2525 O O . GLY A 1 325 ? -14.416 10.383 6.569 1.00 90.56 325 GLY A O 1
ATOM 2526 N N . SER A 1 326 ? -13.688 8.486 5.603 1.00 94.81 326 SER A N 1
ATOM 2527 C CA . SER A 1 326 ? -13.366 9.083 4.298 1.00 94.81 326 SER A CA 1
ATOM 2528 C C . SER A 1 326 ? -14.415 8.793 3.216 1.00 94.81 326 SER A C 1
ATOM 2530 O O . SER A 1 326 ? -14.321 9.334 2.118 1.00 94.81 326 SER A O 1
ATOM 2532 N N . GLN A 1 327 ? -15.407 7.952 3.518 1.00 95.06 327 GLN A N 1
ATOM 2533 C CA . GLN A 1 327 ? -16.499 7.590 2.620 1.00 95.06 327 GLN A CA 1
ATOM 2534 C C . GLN A 1 327 ? -17.521 8.724 2.447 1.00 95.06 327 GLN A C 1
ATOM 2536 O O . GLN A 1 327 ? -17.830 9.444 3.397 1.00 95.06 327 GLN A O 1
ATOM 2541 N N . TYR A 1 328 ? -18.078 8.846 1.244 1.00 96.44 328 TYR A N 1
ATOM 2542 C CA . TYR A 1 328 ? -19.158 9.774 0.898 1.00 96.44 328 TYR A CA 1
ATOM 2543 C C . TYR A 1 328 ? -19.950 9.233 -0.303 1.00 96.44 328 TYR A C 1
ATOM 2545 O O . TYR A 1 328 ? -19.420 8.450 -1.089 1.00 96.44 328 TYR A O 1
ATOM 2553 N N . ILE A 1 329 ? -21.213 9.644 -0.457 1.00 97.81 329 ILE A N 1
ATOM 2554 C CA . ILE A 1 329 ? -22.025 9.247 -1.618 1.00 97.81 329 ILE A CA 1
ATOM 2555 C C . ILE A 1 329 ? -21.449 9.850 -2.902 1.00 97.81 329 ILE A C 1
ATOM 2557 O O . ILE A 1 329 ? -21.087 11.024 -2.939 1.00 97.81 329 ILE A O 1
ATOM 2561 N N . GLY A 1 330 ? -21.384 9.041 -3.956 1.00 97.81 330 GLY A N 1
ATOM 2562 C CA . GLY A 1 330 ? -20.792 9.384 -5.246 1.00 97.81 330 GLY A CA 1
ATOM 2563 C C . GLY A 1 330 ? -19.315 9.007 -5.369 1.00 97.81 330 GLY A C 1
ATOM 2564 O O . GLY A 1 330 ? -18.749 9.152 -6.451 1.00 97.81 330 GLY A O 1
ATOM 2565 N N . MET A 1 331 ? -18.675 8.504 -4.307 1.00 97.81 331 MET A N 1
ATOM 2566 C CA . MET A 1 331 ? -17.265 8.111 -4.367 1.00 97.81 331 MET A CA 1
ATOM 2567 C C . MET A 1 331 ? -17.024 6.977 -5.375 1.00 97.81 331 MET A C 1
ATOM 2569 O O . MET A 1 331 ? -17.756 5.989 -5.399 1.00 97.81 331 MET A O 1
ATOM 2573 N N . GLY A 1 332 ? -15.987 7.111 -6.206 1.00 97.75 332 GLY A N 1
ATOM 2574 C CA . GLY A 1 332 ? -15.590 6.105 -7.198 1.00 97.75 332 GLY A CA 1
ATOM 2575 C C . GLY A 1 332 ? -16.497 5.988 -8.431 1.00 97.75 332 GLY A C 1
ATOM 2576 O O . GLY A 1 332 ? -16.159 5.233 -9.345 1.00 97.75 332 GLY A O 1
ATOM 2577 N N . LYS A 1 333 ? -17.617 6.722 -8.488 1.00 98.25 333 LYS A N 1
ATOM 2578 C CA . LYS A 1 333 ? -18.553 6.689 -9.623 1.00 98.25 333 LYS A CA 1
ATOM 2579 C C . LYS A 1 333 ? -17.879 7.154 -10.915 1.00 98.25 333 LYS A C 1
ATOM 2581 O O . LYS A 1 333 ? -17.934 6.466 -11.929 1.00 98.25 333 LYS A O 1
ATOM 2586 N N . ASP A 1 334 ? -17.182 8.280 -10.844 1.00 98.12 334 ASP A N 1
ATOM 2587 C CA . ASP A 1 334 ? -16.406 8.853 -11.943 1.00 98.12 334 ASP A CA 1
ATOM 2588 C C . ASP A 1 334 ? -15.314 7.894 -12.449 1.00 98.12 334 ASP A C 1
ATOM 2590 O O . ASP A 1 334 ? -15.120 7.755 -13.659 1.00 98.12 334 ASP A O 1
ATOM 2594 N N . LEU A 1 335 ? -14.645 7.177 -11.537 1.00 96.75 335 LEU A N 1
ATOM 2595 C CA . LEU A 1 335 ? -13.663 6.150 -11.885 1.00 96.75 335 LEU A CA 1
ATOM 2596 C C . LEU A 1 335 ? -14.316 5.011 -12.680 1.00 96.75 335 LEU A C 1
ATOM 2598 O O . LEU A 1 335 ? -13.802 4.624 -13.730 1.00 96.75 335 LEU A O 1
ATOM 2602 N N . SER A 1 336 ? -15.450 4.492 -12.201 1.00 94.88 336 SER A N 1
ATOM 2603 C CA . SER A 1 336 ? -16.193 3.399 -12.849 1.00 94.88 336 SER A CA 1
ATOM 2604 C C . SER A 1 336 ? -16.721 3.782 -14.240 1.00 94.88 336 SER A C 1
ATOM 2606 O O . SER A 1 336 ? -16.697 2.985 -15.189 1.00 94.88 336 SER A O 1
ATOM 2608 N N . GLU A 1 337 ? -17.177 5.026 -14.389 1.00 92.50 337 GLU A N 1
ATOM 2609 C CA . GLU A 1 337 ? -17.693 5.559 -15.650 1.00 92.50 337 GLU A CA 1
ATOM 2610 C C . GLU A 1 337 ? -16.576 5.742 -16.689 1.00 92.50 337 GLU A C 1
ATOM 2612 O O . GLU A 1 337 ? -16.762 5.382 -17.855 1.00 92.50 337 GLU A O 1
ATOM 2617 N N . ARG A 1 338 ? -15.398 6.230 -16.273 1.00 93.31 338 ARG A N 1
ATOM 2618 C CA . ARG A 1 338 ? -14.282 6.568 -17.179 1.00 93.31 338 ARG A CA 1
ATOM 2619 C C . ARG A 1 338 ? -13.336 5.411 -17.482 1.00 93.31 338 ARG A C 1
ATOM 2621 O O . ARG A 1 338 ? -12.769 5.372 -18.576 1.00 93.31 338 ARG A O 1
ATOM 2628 N N . TYR A 1 339 ? -13.148 4.473 -16.554 1.00 82.50 339 TYR A N 1
ATOM 2629 C CA . TYR A 1 339 ? -12.132 3.428 -16.686 1.00 82.50 339 TYR A CA 1
ATOM 2630 C C . TYR A 1 339 ? -12.702 2.028 -16.487 1.00 82.50 339 TYR A C 1
ATOM 2632 O O . TYR A 1 339 ? -13.162 1.657 -15.410 1.00 82.50 339 TYR A O 1
ATOM 2640 N N . VAL A 1 340 ? -12.530 1.190 -17.510 1.00 79.62 340 VAL A N 1
ATOM 2641 C CA . VAL A 1 340 ? -12.873 -0.241 -17.455 1.00 79.62 340 VAL A CA 1
ATOM 2642 C C . VAL A 1 340 ? -12.145 -0.949 -16.304 1.00 79.62 340 VAL A C 1
ATOM 2644 O O . VAL A 1 340 ? -12.739 -1.758 -15.603 1.00 79.62 340 VAL A O 1
ATOM 2647 N N . ALA A 1 341 ? -10.880 -0.590 -16.051 1.00 79.19 341 ALA A N 1
ATOM 2648 C CA . ALA A 1 341 ? -10.093 -1.164 -14.960 1.00 79.19 341 ALA A CA 1
ATOM 2649 C C . ALA A 1 341 ? -10.692 -0.890 -13.566 1.00 79.19 341 ALA A C 1
ATOM 2651 O O . ALA A 1 341 ? -10.615 -1.754 -12.700 1.00 79.19 341 ALA A O 1
ATOM 2652 N N . ALA A 1 342 ? -11.296 0.285 -13.350 1.00 87.00 342 ALA A N 1
ATOM 2653 C CA . ALA A 1 342 ? -12.003 0.591 -12.107 1.00 87.00 342 ALA A CA 1
ATOM 2654 C C . ALA A 1 342 ? -13.348 -0.136 -12.037 1.00 87.00 342 ALA A C 1
ATOM 2656 O O . ALA A 1 342 ? -13.694 -0.683 -10.995 1.00 87.00 342 ALA A O 1
ATOM 2657 N N . ARG A 1 343 ? -14.088 -0.182 -13.151 1.00 87.81 343 ARG A N 1
ATOM 2658 C CA . ARG A 1 343 ? -15.381 -0.871 -13.226 1.00 87.81 343 ARG A CA 1
ATOM 2659 C C . ARG A 1 343 ? -15.281 -2.338 -12.811 1.00 87.81 343 ARG A C 1
ATOM 2661 O O . ARG A 1 343 ? -16.038 -2.757 -11.945 1.00 87.81 343 ARG A O 1
ATOM 2668 N N . HIS A 1 344 ? -14.291 -3.062 -13.333 1.00 85.25 344 HIS A N 1
ATOM 2669 C CA . HIS A 1 344 ? -14.060 -4.461 -12.961 1.00 85.25 344 HIS A CA 1
ATOM 2670 C C . HIS A 1 344 ? -13.774 -4.643 -11.463 1.00 85.25 344 HIS A C 1
ATOM 2672 O O . HIS A 1 344 ? -14.164 -5.653 -10.893 1.00 85.25 344 HIS A O 1
ATOM 2678 N N . VAL A 1 345 ? -13.118 -3.675 -10.807 1.00 94.75 345 VAL A N 1
ATOM 2679 C CA . VAL A 1 345 ? -12.891 -3.732 -9.352 1.00 94.75 345 VAL A CA 1
ATOM 2680 C C . VAL A 1 345 ? -14.215 -3.655 -8.598 1.00 94.75 345 VAL A C 1
ATOM 2682 O O . VAL A 1 345 ? -14.425 -4.425 -7.669 1.00 94.75 345 VAL A O 1
ATOM 2685 N N . PHE A 1 346 ? -15.112 -2.746 -8.984 1.00 96.81 346 PHE A N 1
ATOM 2686 C CA . PHE A 1 346 ? -16.420 -2.631 -8.336 1.00 96.81 346 PHE A CA 1
ATOM 2687 C C . PHE A 1 346 ? -17.306 -3.853 -8.605 1.00 96.81 346 PHE A C 1
ATOM 2689 O O . PHE A 1 346 ? -17.973 -4.319 -7.688 1.00 96.81 346 PHE A O 1
ATOM 2696 N N . GLU A 1 347 ? -17.267 -4.401 -9.820 1.00 88.00 347 GLU A N 1
ATOM 2697 C CA . GLU A 1 347 ? -17.967 -5.643 -10.173 1.00 88.00 347 GLU A CA 1
ATOM 2698 C C . GLU A 1 347 ? -17.448 -6.835 -9.352 1.00 88.00 347 GLU A C 1
ATOM 2700 O O . GLU A 1 347 ? -18.246 -7.535 -8.738 1.00 88.00 347 GLU A O 1
ATOM 2705 N N . GLU A 1 348 ? -16.124 -7.010 -9.233 1.00 94.31 348 GLU A N 1
ATOM 2706 C CA . GLU A 1 348 ? -15.527 -8.061 -8.393 1.00 94.31 348 GLU A CA 1
ATOM 2707 C C . GLU A 1 348 ? -15.933 -7.907 -6.919 1.00 94.31 348 GLU A C 1
ATOM 2709 O O . GLU A 1 348 ? -16.247 -8.891 -6.252 1.00 94.31 348 GLU A O 1
ATOM 2714 N N . VAL A 1 349 ? -15.952 -6.676 -6.399 1.00 97.50 349 VAL A N 1
ATOM 2715 C CA . VAL A 1 349 ? -16.378 -6.392 -5.018 1.00 97.50 349 VAL A CA 1
ATOM 2716 C C . VAL A 1 349 ? -17.848 -6.757 -4.810 1.00 97.50 349 VAL A C 1
ATOM 2718 O O . VAL A 1 349 ? -18.173 -7.399 -3.809 1.00 97.50 349 VAL A O 1
ATOM 2721 N N . ASP A 1 350 ? -18.723 -6.367 -5.737 1.00 97.50 350 ASP A N 1
ATOM 2722 C CA . ASP A 1 350 ? -20.150 -6.684 -5.675 1.00 97.50 350 ASP A CA 1
ATOM 2723 C C . ASP A 1 350 ? -20.380 -8.202 -5.715 1.00 97.50 350 ASP A C 1
ATOM 2725 O O . ASP A 1 350 ? -21.134 -8.737 -4.897 1.00 97.50 350 ASP A O 1
ATOM 2729 N N . ASP A 1 351 ? -19.685 -8.909 -6.609 1.00 91.50 351 ASP A N 1
ATOM 2730 C CA . ASP A 1 351 ? -19.776 -10.364 -6.758 1.00 91.50 351 ASP A CA 1
ATOM 2731 C C . ASP A 1 351 ? -19.282 -11.096 -5.503 1.00 91.50 351 ASP A C 1
ATOM 2733 O O . ASP A 1 351 ? -19.912 -12.046 -5.036 1.00 91.50 351 ASP A O 1
ATOM 2737 N N . VAL A 1 352 ? -18.180 -10.631 -4.904 1.00 96.62 352 VAL A N 1
ATOM 2738 C CA . VAL A 1 352 ? -17.626 -11.202 -3.665 1.00 96.62 352 VAL A CA 1
ATOM 2739 C C . VAL A 1 352 ? -18.583 -11.035 -2.485 1.00 96.62 352 VAL A C 1
ATOM 2741 O O . VAL A 1 352 ? -18.638 -11.915 -1.621 1.00 96.62 352 VAL A O 1
ATOM 2744 N N . LEU A 1 353 ? -19.313 -9.920 -2.423 1.00 96.19 353 LEU A N 1
ATOM 2745 C CA . LEU A 1 353 ? -20.262 -9.636 -1.345 1.00 96.19 353 LEU A CA 1
ATOM 2746 C C . LEU A 1 353 ? -21.672 -10.183 -1.616 1.00 96.19 353 LEU A C 1
ATOM 2748 O O . LEU A 1 353 ? -22.466 -10.278 -0.680 1.00 96.19 353 LEU A O 1
ATOM 2752 N N . GLY A 1 354 ? -21.998 -10.511 -2.869 1.00 96.38 354 GLY A N 1
ATOM 2753 C CA . GLY A 1 354 ? -23.345 -10.896 -3.294 1.00 96.38 354 GLY A CA 1
ATOM 2754 C C . GLY A 1 354 ? -24.367 -9.753 -3.227 1.00 96.38 354 GLY A C 1
ATOM 2755 O O . GLY A 1 354 ? -25.570 -10.008 -3.218 1.00 96.38 354 GLY A O 1
ATOM 2756 N N . ILE A 1 355 ? -23.907 -8.499 -3.150 1.00 95.19 355 ILE A N 1
ATOM 2757 C CA . ILE A 1 355 ? -24.741 -7.290 -3.088 1.00 95.19 355 ILE A CA 1
ATOM 2758 C C . ILE A 1 355 ? -24.139 -6.192 -3.964 1.00 95.19 355 ILE A C 1
ATOM 2760 O O . ILE A 1 355 ? -22.927 -6.135 -4.145 1.00 95.19 355 ILE A O 1
ATOM 2764 N N . LYS A 1 356 ? -24.974 -5.271 -4.454 1.00 96.62 356 LYS A N 1
ATOM 2765 C CA . LYS A 1 356 ? -24.535 -4.088 -5.207 1.00 96.62 356 LYS A CA 1
ATOM 2766 C C . LYS A 1 356 ? -24.020 -2.988 -4.278 1.00 96.62 356 LYS A C 1
ATOM 2768 O O . LYS A 1 356 ? -24.646 -1.941 -4.124 1.00 96.62 356 LYS A O 1
ATOM 2773 N N . LEU A 1 357 ? -22.868 -3.222 -3.647 1.00 98.06 357 LEU A N 1
ATOM 2774 C CA . LEU A 1 357 ? -22.208 -2.205 -2.826 1.00 98.06 357 LEU A CA 1
ATOM 2775 C C . LEU A 1 357 ? -21.871 -0.962 -3.664 1.00 98.06 357 LEU A C 1
ATOM 2777 O O . LEU A 1 357 ? -21.976 0.158 -3.164 1.00 98.06 357 LEU A O 1
ATOM 2781 N N . SER A 1 358 ? -21.533 -1.145 -4.942 1.00 97.50 358 SER A N 1
ATOM 2782 C CA . SER A 1 358 ? -21.321 -0.052 -5.895 1.00 97.50 358 SER A CA 1
ATOM 2783 C C . SER A 1 358 ? -22.516 0.911 -5.985 1.00 97.50 358 SER A C 1
ATOM 2785 O O . SER A 1 358 ? -22.330 2.127 -5.922 1.00 97.50 358 SER A O 1
ATOM 2787 N N . GLU A 1 359 ? -23.753 0.408 -6.025 1.00 97.19 359 GLU A N 1
ATOM 2788 C CA . GLU A 1 359 ? -24.965 1.241 -6.020 1.00 97.19 359 GLU A CA 1
ATOM 2789 C C . GLU A 1 359 ? -25.109 2.015 -4.704 1.00 97.19 359 GLU A C 1
ATOM 2791 O O . GLU A 1 359 ? -25.363 3.227 -4.724 1.00 97.19 359 GLU A O 1
ATOM 2796 N N . THR A 1 360 ? -24.860 1.357 -3.561 1.00 97.75 360 THR A N 1
ATOM 2797 C CA . THR A 1 360 ? -24.845 2.009 -2.240 1.00 97.75 360 THR A CA 1
ATOM 2798 C C . THR A 1 360 ? -23.840 3.163 -2.198 1.00 97.75 360 THR A C 1
ATOM 2800 O O . THR A 1 360 ? -24.124 4.218 -1.631 1.00 97.75 360 THR A O 1
ATOM 2803 N N . MET A 1 361 ? -22.672 2.987 -2.818 1.00 97.88 361 MET A N 1
ATOM 2804 C CA . MET A 1 361 ? -21.606 3.989 -2.872 1.00 97.88 361 MET A CA 1
ATOM 2805 C C . MET A 1 361 ? -21.932 5.154 -3.804 1.00 97.88 361 MET A C 1
ATOM 2807 O O . MET A 1 361 ? -21.676 6.305 -3.456 1.00 97.88 361 MET A O 1
ATOM 2811 N N . PHE A 1 362 ? -22.458 4.873 -4.997 1.00 97.81 362 PHE A N 1
ATOM 2812 C CA . PHE A 1 362 ? -22.607 5.872 -6.055 1.00 97.81 362 PHE A CA 1
ATOM 2813 C C . PHE A 1 362 ? -23.837 6.752 -5.868 1.00 97.81 362 PHE A C 1
ATOM 2815 O O . PHE A 1 362 ? -23.767 7.959 -6.103 1.00 97.81 362 PHE A O 1
ATOM 2822 N N . THR A 1 363 ? -24.961 6.156 -5.473 1.00 96.38 363 THR A N 1
ATOM 2823 C CA . THR A 1 363 ? -26.268 6.834 -5.438 1.00 96.38 363 THR A CA 1
ATOM 2824 C C . THR A 1 363 ? -27.135 6.426 -4.249 1.00 96.38 363 THR A C 1
ATOM 2826 O O . THR A 1 363 ? -28.277 6.868 -4.157 1.00 96.38 363 THR A O 1
ATOM 2829 N N . GLY A 1 364 ? -26.626 5.571 -3.362 1.00 94.81 364 GLY A N 1
ATOM 2830 C CA . GLY A 1 364 ? -27.384 5.021 -2.246 1.00 94.81 364 GLY A CA 1
ATOM 2831 C C . GLY A 1 364 ? -27.627 5.988 -1.089 1.00 94.81 364 GLY A C 1
ATOM 2832 O O . GLY A 1 364 ? -27.366 7.192 -1.144 1.00 94.81 364 GLY A O 1
ATOM 2833 N N . ASN A 1 365 ? -28.140 5.422 0.001 1.00 94.69 365 ASN A N 1
ATOM 2834 C CA . ASN A 1 365 ? -28.450 6.151 1.219 1.00 94.69 365 ASN A CA 1
ATOM 2835 C C . ASN A 1 365 ? -27.160 6.433 2.037 1.00 94.69 365 ASN A C 1
ATOM 2837 O O . ASN A 1 365 ? -26.442 5.487 2.382 1.00 94.69 365 ASN A O 1
ATOM 2841 N N . PRO A 1 366 ? -26.863 7.697 2.413 1.00 93.81 366 PRO A N 1
ATOM 2842 C CA . PRO A 1 366 ? -25.690 8.032 3.224 1.00 93.81 366 PRO A CA 1
ATOM 2843 C C . PRO A 1 366 ? -25.599 7.259 4.546 1.00 93.81 366 PRO A C 1
ATOM 2845 O O . PRO A 1 366 ? -24.516 6.827 4.933 1.00 93.81 366 PRO A O 1
ATOM 2848 N N . GLN A 1 367 ? -26.718 7.064 5.243 1.00 92.25 367 GLN A N 1
ATOM 2849 C CA . GLN A 1 367 ? -26.781 6.341 6.512 1.00 92.25 367 GLN A CA 1
ATOM 2850 C C . GLN A 1 367 ? -26.459 4.854 6.330 1.00 92.25 367 GLN A C 1
ATOM 2852 O O . GLN A 1 367 ? -25.813 4.258 7.190 1.00 92.25 367 GLN A O 1
ATOM 2857 N N . GLU A 1 368 ? -26.854 4.265 5.200 1.00 94.44 368 GLU A N 1
ATOM 2858 C CA . GLU A 1 368 ? -26.523 2.880 4.866 1.00 94.44 368 GLU A CA 1
ATOM 2859 C C . GLU A 1 368 ? -25.034 2.714 4.541 1.00 94.44 368 GLU A C 1
ATOM 2861 O O . GLU A 1 368 ? -24.403 1.768 5.020 1.00 94.44 368 GLU A O 1
ATOM 2866 N N . LEU A 1 369 ? -24.447 3.652 3.789 1.00 95.75 369 LEU A N 1
ATOM 2867 C CA . LEU A 1 369 ? -23.006 3.663 3.526 1.00 95.75 369 LEU A CA 1
ATOM 2868 C C . LEU A 1 369 ? -22.195 3.869 4.816 1.00 95.75 369 LEU A C 1
ATOM 2870 O O . LEU A 1 369 ? -21.104 3.319 4.943 1.00 95.75 369 LEU A O 1
ATOM 2874 N N . MET A 1 370 ? -22.719 4.631 5.781 1.00 92.00 370 MET A N 1
ATOM 2875 C CA . MET A 1 370 ? -22.063 4.881 7.071 1.00 92.00 370 MET A CA 1
ATOM 2876 C C . MET A 1 370 ? -21.995 3.651 7.986 1.00 92.00 370 MET A C 1
ATOM 2878 O O . MET A 1 370 ? -21.193 3.646 8.924 1.00 92.00 370 MET A O 1
ATOM 2882 N N . LEU A 1 371 ? -22.782 2.599 7.734 1.00 92.69 371 LEU A N 1
ATOM 2883 C CA . LEU A 1 371 ? -22.654 1.341 8.472 1.00 92.69 371 LEU A CA 1
ATOM 2884 C C . LEU A 1 371 ? -21.260 0.751 8.236 1.00 92.69 371 LEU A C 1
ATOM 2886 O O . LEU A 1 371 ? -20.843 0.589 7.091 1.00 92.69 371 LEU A O 1
ATOM 2890 N N . THR A 1 372 ? -20.548 0.377 9.303 1.00 94.06 372 THR A N 1
ATOM 2891 C CA . THR A 1 372 ? -19.162 -0.131 9.231 1.00 94.06 372 THR A CA 1
ATOM 2892 C C . THR A 1 372 ? -19.006 -1.265 8.220 1.00 94.06 372 THR A C 1
ATOM 2894 O O . THR A 1 372 ? -18.060 -1.256 7.433 1.00 94.06 372 THR A O 1
ATOM 2897 N N . LYS A 1 373 ? -19.959 -2.207 8.206 1.00 94.69 373 LYS A N 1
ATOM 2898 C CA . LYS A 1 373 ? -20.009 -3.344 7.275 1.00 94.69 373 LYS A CA 1
ATOM 2899 C C . LYS A 1 373 ? -20.032 -2.947 5.793 1.00 94.69 373 LYS A C 1
ATOM 2901 O O . LYS A 1 373 ? -19.662 -3.763 4.954 1.00 94.69 373 LYS A O 1
ATOM 2906 N N . ASN A 1 374 ? -20.466 -1.727 5.471 1.00 96.69 374 ASN A N 1
ATOM 2907 C CA . ASN A 1 374 ? -20.509 -1.176 4.114 1.00 96.69 374 ASN A CA 1
ATOM 2908 C C . ASN A 1 374 ? -19.360 -0.180 3.889 1.00 96.69 374 ASN A C 1
ATOM 2910 O O . ASN A 1 374 ? -18.650 -0.285 2.894 1.00 96.69 374 ASN A O 1
ATOM 2914 N N . ALA A 1 375 ? -19.121 0.738 4.831 1.00 96.75 375 ALA A N 1
ATOM 2915 C CA . ALA A 1 375 ? -18.077 1.758 4.732 1.00 96.75 375 ALA A CA 1
ATOM 2916 C C . ALA A 1 375 ? -16.685 1.155 4.493 1.00 96.75 375 ALA A C 1
ATOM 2918 O O . ALA A 1 375 ? -15.937 1.637 3.645 1.00 96.75 375 ALA A O 1
ATOM 2919 N N . GLN A 1 376 ? -16.333 0.101 5.234 1.00 97.88 376 GLN A N 1
ATOM 2920 C CA . GLN A 1 376 ? -15.015 -0.528 5.150 1.00 97.88 376 GLN A CA 1
ATOM 2921 C C . GLN A 1 376 ? -14.717 -1.138 3.770 1.00 97.88 376 GLN A C 1
ATOM 2923 O O . GLN A 1 376 ? -13.747 -0.695 3.148 1.00 97.88 376 GLN A O 1
ATOM 2928 N N . PRO A 1 377 ? -15.522 -2.084 3.242 1.00 98.50 377 PRO A N 1
ATOM 2929 C CA . PRO A 1 377 ? -15.295 -2.612 1.897 1.00 98.50 377 PRO A CA 1
ATOM 2930 C C . PRO A 1 377 ? -15.394 -1.530 0.820 1.00 98.50 377 PRO A C 1
ATOM 2932 O O . PRO A 1 377 ? -14.631 -1.564 -0.141 1.00 98.50 377 PRO A O 1
ATOM 2935 N N . ALA A 1 378 ? -16.251 -0.523 1.003 1.00 98.62 378 ALA A N 1
ATOM 2936 C CA . ALA A 1 378 ? -16.409 0.557 0.040 1.00 98.62 378 ALA A CA 1
ATOM 2937 C C . ALA A 1 378 ? -15.150 1.439 -0.088 1.00 98.62 378 ALA A C 1
ATOM 2939 O O . ALA A 1 378 ? -14.745 1.797 -1.194 1.00 98.62 378 ALA A O 1
ATOM 2940 N N . ILE A 1 379 ? -14.482 1.746 1.031 1.00 98.69 379 ILE A N 1
ATOM 2941 C CA . ILE A 1 379 ? -13.202 2.473 1.026 1.00 98.69 379 ILE A CA 1
ATOM 2942 C C . ILE A 1 379 ? -12.120 1.659 0.314 1.00 98.69 379 ILE A C 1
ATOM 2944 O O . ILE A 1 379 ? -11.400 2.204 -0.524 1.00 98.69 379 ILE A O 1
ATOM 2948 N N . VAL A 1 380 ? -12.029 0.357 0.613 1.00 98.88 380 VAL A N 1
ATOM 2949 C CA . VAL A 1 380 ? -11.066 -0.543 -0.039 1.00 98.88 380 VAL A CA 1
ATOM 2950 C C . VAL A 1 380 ? -11.321 -0.611 -1.544 1.00 98.88 380 VAL A C 1
ATOM 2952 O O . VAL A 1 380 ? -10.378 -0.464 -2.320 1.00 98.88 380 VAL A O 1
ATOM 2955 N N . ALA A 1 381 ? -12.582 -0.742 -1.963 1.00 98.81 381 ALA A N 1
ATOM 2956 C CA . ALA A 1 381 ? -12.969 -0.794 -3.369 1.00 98.81 381 ALA A CA 1
ATOM 2957 C C . ALA A 1 381 ? -12.501 0.447 -4.143 1.00 98.81 381 ALA A C 1
ATOM 2959 O O . ALA A 1 381 ? -11.825 0.313 -5.161 1.00 98.81 381 ALA A O 1
ATOM 2960 N N . VAL A 1 382 ? -12.776 1.657 -3.640 1.00 98.81 382 VAL A N 1
ATOM 2961 C CA . VAL A 1 382 ? -12.345 2.904 -4.306 1.00 98.81 382 VAL A CA 1
ATOM 2962 C C . VAL A 1 382 ? -10.819 3.038 -4.320 1.00 98.81 382 VAL A C 1
ATOM 2964 O O . VAL A 1 382 ? -10.243 3.404 -5.345 1.00 98.81 382 VAL A O 1
ATOM 2967 N N . SER A 1 383 ? -10.144 2.712 -3.214 1.00 98.75 383 SER A N 1
ATOM 2968 C CA . SER A 1 383 ? -8.678 2.721 -3.139 1.00 98.75 383 SER A CA 1
ATOM 2969 C C . SER A 1 383 ? -8.028 1.790 -4.166 1.00 98.75 383 SER A C 1
ATOM 2971 O O . SER A 1 383 ? -7.074 2.185 -4.839 1.00 98.75 383 SER A O 1
ATOM 2973 N N . VAL A 1 384 ? -8.538 0.564 -4.306 1.00 98.75 384 VAL A N 1
ATOM 2974 C CA . VAL A 1 384 ? -8.014 -0.418 -5.265 1.00 98.75 384 VAL A CA 1
ATOM 2975 C C . VAL A 1 384 ? -8.408 -0.046 -6.696 1.00 98.75 384 VAL A C 1
ATOM 2977 O O . VAL A 1 384 ? -7.582 -0.180 -7.594 1.00 98.75 384 VAL A O 1
ATOM 2980 N N . ALA A 1 385 ? -9.605 0.500 -6.924 1.00 98.50 385 ALA A N 1
ATOM 2981 C CA . ALA A 1 385 ? -10.020 0.995 -8.235 1.00 98.50 385 ALA A CA 1
ATOM 2982 C C . ALA A 1 385 ? -9.078 2.099 -8.739 1.00 98.50 385 ALA A C 1
ATOM 2984 O O . ALA A 1 385 ? -8.563 2.003 -9.853 1.00 98.50 385 ALA A O 1
ATOM 2985 N N . GLY A 1 386 ? -8.768 3.093 -7.898 1.00 98.44 386 GLY A N 1
ATOM 2986 C CA . GLY A 1 386 ? -7.795 4.139 -8.229 1.00 98.44 386 GLY A CA 1
ATOM 2987 C C . GLY A 1 386 ? -6.395 3.580 -8.511 1.00 98.44 386 GLY A C 1
ATOM 2988 O O . GLY A 1 386 ? -5.735 4.000 -9.464 1.00 98.44 386 GLY A O 1
ATOM 2989 N N . LEU A 1 387 ? -5.967 2.564 -7.751 1.00 97.81 387 LEU A N 1
ATOM 2990 C CA . LEU A 1 387 ? -4.709 1.859 -8.001 1.00 97.81 387 LEU A CA 1
ATOM 2991 C C . LEU A 1 387 ? -4.696 1.179 -9.379 1.00 97.81 387 LEU A C 1
ATOM 2993 O O . LEU A 1 387 ? -3.746 1.368 -10.135 1.00 97.81 387 LEU A O 1
ATOM 2997 N N . ARG A 1 388 ? -5.755 0.441 -9.740 1.00 93.75 388 ARG A N 1
ATOM 2998 C CA . ARG A 1 388 ? -5.856 -0.237 -11.046 1.00 93.75 388 ARG A CA 1
ATOM 2999 C C . ARG A 1 388 ? -5.911 0.746 -12.209 1.00 93.75 388 ARG A C 1
ATOM 3001 O O . ARG A 1 388 ? -5.321 0.473 -13.254 1.00 93.75 388 ARG A O 1
ATOM 3008 N N . VAL A 1 389 ? -6.556 1.900 -12.033 1.00 94.00 389 VAL A N 1
ATOM 3009 C CA . VAL A 1 389 ? -6.529 2.992 -13.020 1.00 94.00 389 VAL A CA 1
ATOM 3010 C C . VAL A 1 389 ? -5.106 3.501 -13.224 1.00 94.00 389 VAL A C 1
ATOM 3012 O O . VAL A 1 389 ? -4.660 3.607 -14.367 1.00 94.00 389 VAL A O 1
ATOM 3015 N N . LEU A 1 390 ? -4.373 3.758 -12.138 1.00 93.88 390 LEU A N 1
ATOM 3016 C CA . LEU A 1 390 ? -2.987 4.217 -12.201 1.00 93.88 390 LEU A CA 1
ATOM 3017 C C . LEU A 1 390 ? -2.082 3.196 -12.909 1.00 93.88 390 LEU A C 1
ATOM 3019 O O . LEU A 1 390 ? -1.320 3.562 -13.810 1.00 93.88 390 LEU A O 1
ATOM 3023 N N . GLU A 1 391 ? -2.185 1.918 -12.543 1.00 85.56 391 GLU A N 1
ATOM 3024 C CA . GLU A 1 391 ? -1.386 0.840 -13.136 1.00 85.56 391 GLU A CA 1
ATOM 3025 C C . GLU A 1 391 ? -1.692 0.661 -14.627 1.00 85.56 391 GLU A C 1
ATOM 3027 O O . GLU A 1 391 ? -0.785 0.611 -15.459 1.00 85.56 391 GLU A O 1
ATOM 3032 N N . HIS A 1 392 ? -2.975 0.648 -14.997 1.00 78.81 392 HIS A N 1
ATOM 3033 C CA . HIS A 1 392 ? -3.397 0.517 -16.389 1.00 78.81 392 HIS A CA 1
ATOM 3034 C C . HIS A 1 392 ? -3.018 1.747 -17.235 1.00 78.81 392 HIS A C 1
ATOM 3036 O O . HIS A 1 392 ? -2.556 1.618 -18.373 1.00 78.81 392 HIS A O 1
ATOM 3042 N N . GLY A 1 393 ? -3.187 2.953 -16.686 1.00 75.06 393 GLY A N 1
ATOM 3043 C CA . GLY A 1 393 ? -2.867 4.209 -17.364 1.00 75.06 393 GLY A CA 1
ATOM 3044 C C . GLY A 1 393 ? -1.381 4.319 -17.703 1.00 75.06 393 GLY A C 1
ATOM 3045 O O . GLY A 1 393 ? -1.020 4.609 -18.851 1.00 75.06 393 GLY A O 1
ATOM 3046 N N . THR A 1 394 ? -0.530 3.995 -16.730 1.00 80.81 394 THR A N 1
ATOM 3047 C CA . THR A 1 394 ? 0.934 4.079 -16.848 1.00 80.81 394 THR A CA 1
ATOM 3048 C C . THR A 1 394 ? 1.579 2.850 -17.496 1.00 80.81 394 THR A C 1
ATOM 3050 O O . THR A 1 394 ? 2.642 2.960 -18.108 1.00 80.81 394 THR A O 1
ATOM 3053 N N . GLY A 1 395 ? 0.958 1.672 -17.394 1.00 74.06 395 GLY A N 1
ATOM 3054 C CA . GLY A 1 395 ? 1.594 0.396 -17.735 1.00 74.06 395 GLY A CA 1
ATOM 3055 C C . GLY A 1 395 ? 2.726 0.008 -16.772 1.00 74.06 395 GLY A C 1
ATOM 3056 O O . GLY A 1 395 ? 3.634 -0.729 -17.167 1.00 74.06 395 GLY A O 1
ATOM 3057 N N . MET A 1 396 ? 2.700 0.554 -15.555 1.00 82.88 396 MET A N 1
ATOM 3058 C CA . MET A 1 396 ? 3.616 0.268 -14.451 1.00 82.88 396 MET A CA 1
ATOM 3059 C C . MET A 1 396 ? 2.838 -0.388 -13.309 1.00 82.88 396 MET A C 1
ATOM 3061 O O . MET A 1 396 ? 1.668 -0.078 -13.104 1.00 82.88 396 MET A O 1
ATOM 3065 N N . ARG A 1 397 ? 3.479 -1.266 -12.540 1.00 85.00 397 ARG A N 1
ATOM 3066 C CA . ARG A 1 397 ? 2.913 -1.777 -11.285 1.00 85.00 397 ARG A CA 1
ATOM 3067 C C . ARG A 1 397 ? 3.031 -0.718 -10.197 1.00 85.00 397 ARG A C 1
ATOM 3069 O O . ARG A 1 397 ? 3.919 0.136 -10.246 1.00 85.00 397 ARG A O 1
ATOM 3076 N N . ALA A 1 398 ? 2.217 -0.825 -9.153 1.00 90.06 398 ALA A N 1
ATOM 3077 C CA . ALA A 1 398 ? 2.333 0.045 -7.985 1.00 90.06 398 ALA A CA 1
ATOM 3078 C C . ALA A 1 398 ? 3.759 0.067 -7.384 1.00 90.06 398 ALA A C 1
ATOM 3080 O O . ALA A 1 398 ? 4.264 1.139 -7.053 1.00 90.06 398 ALA A O 1
ATOM 3081 N N . SER A 1 399 ? 4.445 -1.082 -7.345 1.00 89.75 399 SER A N 1
ATOM 3082 C CA . SER A 1 399 ? 5.832 -1.237 -6.862 1.00 89.75 399 SER A CA 1
ATOM 3083 C C . SER A 1 399 ? 6.903 -0.568 -7.734 1.00 89.75 399 SER A C 1
ATOM 3085 O O . SER A 1 399 ? 8.047 -0.392 -7.310 1.00 89.75 399 SER A O 1
ATOM 3087 N N . ASP A 1 400 ? 6.552 -0.214 -8.971 1.00 85.88 400 ASP A N 1
ATOM 3088 C CA . ASP A 1 400 ? 7.435 0.531 -9.869 1.00 85.88 400 ASP A CA 1
ATOM 3089 C C . ASP A 1 400 ? 7.317 2.048 -9.609 1.00 85.88 400 ASP A C 1
ATOM 3091 O O . ASP A 1 400 ? 8.209 2.821 -9.959 1.00 85.88 400 ASP A O 1
ATOM 3095 N N . ILE A 1 401 ? 6.211 2.484 -8.990 1.00 90.12 401 ILE A N 1
ATOM 3096 C CA . ILE A 1 401 ? 5.888 3.890 -8.708 1.00 90.12 401 ILE A CA 1
ATOM 3097 C C . ILE A 1 401 ? 6.234 4.259 -7.260 1.00 90.12 401 ILE A C 1
ATOM 3099 O O . ILE A 1 401 ? 6.690 5.382 -7.014 1.00 90.12 401 ILE A O 1
ATOM 3103 N N . TYR A 1 402 ? 6.007 3.333 -6.326 1.00 94.81 402 TYR A N 1
ATOM 3104 C CA . TYR A 1 402 ? 6.120 3.517 -4.881 1.00 94.81 402 TYR A CA 1
ATOM 3105 C C . TYR A 1 402 ? 7.054 2.471 -4.267 1.00 94.81 402 TYR A C 1
ATOM 3107 O O . TYR A 1 402 ? 7.041 1.312 -4.673 1.00 94.81 402 TYR A O 1
ATOM 3115 N N . SER A 1 403 ? 7.830 2.871 -3.258 1.00 93.25 403 SER A N 1
ATOM 3116 C CA . SER A 1 403 ? 8.680 1.950 -2.492 1.00 93.25 403 SER A CA 1
ATOM 3117 C C . SER A 1 403 ? 8.011 1.364 -1.263 1.00 93.25 403 SER A C 1
ATOM 3119 O O . SER A 1 403 ? 8.473 0.341 -0.778 1.00 93.25 403 SER A O 1
ATOM 3121 N N . PHE A 1 404 ? 6.961 2.002 -0.750 1.00 96.88 404 PHE A N 1
ATOM 3122 C CA . PHE A 1 404 ? 6.229 1.540 0.425 1.00 96.88 404 PHE A CA 1
ATOM 3123 C C . PHE A 1 404 ? 4.734 1.753 0.243 1.00 96.88 404 PHE A C 1
ATOM 3125 O O . PHE A 1 404 ? 4.305 2.737 -0.370 1.00 96.88 404 PHE A O 1
ATOM 3132 N N . ALA A 1 405 ? 3.952 0.872 0.855 1.00 98.25 405 ALA A N 1
ATOM 3133 C CA . ALA A 1 405 ? 2.526 1.065 1.043 1.00 98.25 405 ALA A CA 1
ATOM 3134 C C . ALA A 1 405 ? 2.197 1.137 2.540 1.00 98.25 405 ALA A C 1
ATOM 3136 O O . ALA A 1 405 ? 2.797 0.461 3.373 1.00 98.25 405 ALA A O 1
ATOM 3137 N N . MET A 1 406 ? 1.232 1.969 2.906 1.00 98.25 406 MET A N 1
ATOM 3138 C CA . MET A 1 406 ? 0.658 1.978 4.252 1.00 98.25 406 MET A CA 1
ATOM 3139 C C . MET A 1 406 ? -0.782 2.457 4.179 1.00 98.25 406 MET A C 1
ATOM 3141 O O . MET A 1 406 ? -1.161 3.185 3.266 1.00 98.25 406 MET A O 1
ATOM 3145 N N . GLY A 1 407 ? -1.607 2.090 5.142 1.00 98.38 407 GLY A N 1
ATOM 3146 C CA . GLY A 1 407 ? -2.975 2.581 5.175 1.00 98.38 407 GLY A CA 1
ATOM 3147 C C . GLY A 1 407 ? -3.469 2.758 6.589 1.00 98.38 407 GLY A C 1
ATOM 3148 O O . GLY A 1 407 ? -2.954 2.136 7.510 1.00 98.38 407 GLY A O 1
ATOM 3149 N N . HIS A 1 408 ? -4.403 3.682 6.770 1.00 98.19 408 HIS A N 1
ATOM 3150 C CA . HIS A 1 408 ? -4.921 4.018 8.089 1.00 98.19 408 HIS A CA 1
ATOM 3151 C C . HIS A 1 408 ? -6.059 3.063 8.451 1.00 98.19 408 HIS A C 1
ATOM 3153 O O . HIS A 1 408 ? -7.091 3.047 7.780 1.00 98.19 408 HIS A O 1
ATOM 3159 N N . SER A 1 409 ? -5.882 2.263 9.503 1.00 97.06 409 SER A N 1
ATOM 3160 C CA . SER A 1 409 ? -6.850 1.260 9.958 1.00 97.06 409 SER A CA 1
ATOM 3161 C C . SER A 1 409 ? -7.263 0.320 8.814 1.00 97.06 409 SER A C 1
ATOM 3163 O O . SER A 1 409 ? -6.433 -0.421 8.290 1.00 97.06 409 SER A O 1
ATOM 3165 N N . VAL A 1 410 ? -8.521 0.377 8.359 1.00 97.88 410 VAL A N 1
ATOM 3166 C CA . VAL A 1 410 ? -9.013 -0.410 7.214 1.00 97.88 410 VAL A CA 1
ATOM 3167 C C . VAL A 1 410 ? -8.196 -0.183 5.933 1.00 97.88 410 VAL A C 1
ATOM 3169 O O . VAL A 1 410 ? -8.062 -1.100 5.130 1.00 97.88 410 VAL A O 1
ATOM 3172 N N . GLY A 1 411 ? -7.575 0.989 5.761 1.00 98.56 411 GLY A N 1
ATOM 3173 C CA . GLY A 1 411 ? -6.702 1.261 4.620 1.00 98.56 411 GLY A CA 1
ATOM 3174 C C . GLY A 1 411 ? -5.485 0.332 4.545 1.00 98.56 411 GLY A C 1
ATOM 3175 O O . GLY A 1 411 ? -4.916 0.171 3.467 1.00 98.56 411 GLY A O 1
ATOM 3176 N N . GLU A 1 412 ? -5.069 -0.297 5.652 1.00 98.69 412 GLU A N 1
ATOM 3177 C CA . GLU A 1 412 ? -3.986 -1.291 5.644 1.00 98.69 412 GLU A CA 1
ATOM 3178 C C . GLU A 1 412 ? -4.322 -2.483 4.732 1.00 98.69 412 GLU A C 1
ATOM 3180 O O . GLU A 1 412 ? -3.441 -2.992 4.049 1.00 98.69 412 GLU A O 1
ATOM 3185 N N . TYR A 1 413 ? -5.601 -2.853 4.605 1.00 98.69 413 TYR A N 1
ATOM 3186 C CA . TYR A 1 413 ? -6.040 -3.891 3.668 1.00 98.69 413 TYR A CA 1
ATOM 3187 C C . TYR A 1 413 ? -5.830 -3.460 2.213 1.00 98.69 413 TYR A C 1
ATOM 3189 O O . TYR A 1 413 ? -5.315 -4.239 1.415 1.00 98.69 413 TYR A O 1
ATOM 3197 N N . SER A 1 414 ? -6.130 -2.202 1.872 1.00 98.81 414 SER A N 1
ATOM 3198 C CA . SER A 1 414 ? -5.800 -1.640 0.554 1.00 98.81 414 SER A CA 1
ATOM 3199 C C . SER A 1 414 ? -4.290 -1.659 0.293 1.00 98.81 414 SER A C 1
ATOM 3201 O O . SER A 1 414 ? -3.866 -1.966 -0.819 1.00 98.81 414 SER A O 1
ATOM 3203 N N . ALA A 1 415 ? -3.474 -1.383 1.317 1.00 98.75 415 ALA A N 1
ATOM 3204 C CA . ALA A 1 415 ? -2.015 -1.441 1.222 1.00 98.75 415 ALA A CA 1
ATOM 3205 C C . ALA A 1 415 ? -1.504 -2.871 0.976 1.00 98.75 415 ALA A C 1
ATOM 3207 O O . ALA A 1 415 ? -0.657 -3.075 0.107 1.00 98.75 415 ALA A O 1
ATOM 3208 N N . LEU A 1 416 ? -2.061 -3.862 1.677 1.00 98.56 416 LEU A N 1
ATOM 3209 C CA . LEU A 1 416 ? -1.749 -5.280 1.483 1.00 98.56 416 LEU A CA 1
ATOM 3210 C C . LEU A 1 416 ? -2.172 -5.781 0.095 1.00 98.56 416 LEU A C 1
ATOM 3212 O O . LEU A 1 416 ? -1.420 -6.524 -0.536 1.00 98.56 416 LEU A O 1
ATOM 3216 N N . ILE A 1 417 ? -3.323 -5.338 -0.424 1.00 98.62 417 ILE A N 1
ATOM 3217 C CA . ILE A 1 417 ? -3.756 -5.637 -1.802 1.00 98.62 417 ILE A CA 1
ATOM 3218 C C . ILE A 1 417 ? -2.793 -5.002 -2.815 1.00 98.62 417 ILE A C 1
ATOM 3220 O O . ILE A 1 417 ? -2.383 -5.659 -3.774 1.00 98.62 417 ILE A O 1
ATOM 3224 N N . ALA A 1 418 ? -2.395 -3.744 -2.599 1.00 98.19 418 ALA A N 1
ATOM 3225 C CA . ALA A 1 418 ? -1.466 -3.031 -3.477 1.00 98.19 418 ALA A CA 1
ATOM 3226 C C . ALA A 1 418 ? -0.084 -3.700 -3.545 1.00 98.19 418 ALA A C 1
ATOM 3228 O O . ALA A 1 418 ? 0.542 -3.723 -4.604 1.00 98.19 418 ALA A O 1
ATOM 3229 N N . ALA A 1 419 ? 0.371 -4.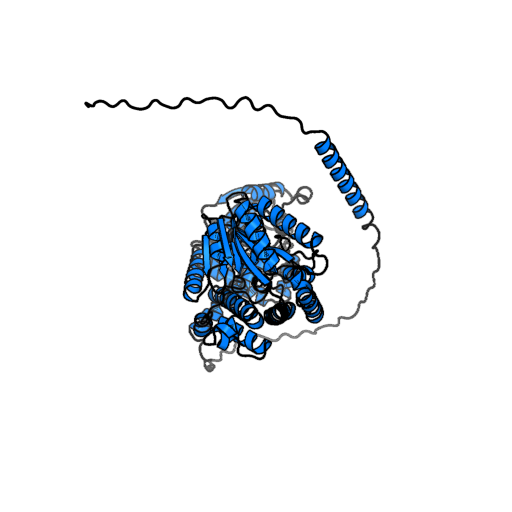261 -2.424 1.00 97.19 419 ALA A N 1
ATOM 3230 C CA . ALA A 1 419 ? 1.631 -4.990 -2.296 1.00 97.19 419 ALA A CA 1
ATOM 3231 C C . ALA A 1 419 ? 1.537 -6.476 -2.686 1.00 97.19 419 ALA A C 1
ATOM 3233 O O . ALA A 1 419 ? 2.500 -7.220 -2.506 1.00 97.19 419 ALA A O 1
ATOM 3234 N N . ASN A 1 420 ? 0.390 -6.912 -3.217 1.00 95.75 420 ASN A N 1
ATOM 3235 C CA . ASN A 1 420 ? 0.111 -8.293 -3.610 1.00 95.75 420 ASN A CA 1
ATOM 3236 C C . ASN A 1 420 ? 0.149 -9.319 -2.454 1.00 95.75 420 ASN A C 1
ATOM 3238 O O . ASN A 1 420 ? 0.170 -10.522 -2.709 1.00 95.75 420 ASN A O 1
ATOM 3242 N N . VAL A 1 421 ? 0.084 -8.871 -1.195 1.00 96.62 421 VAL A N 1
ATOM 3243 C CA . VAL A 1 421 ? 0.084 -9.741 -0.004 1.00 96.62 421 VAL A CA 1
ATOM 3244 C C . VAL A 1 421 ? -1.227 -10.517 0.118 1.00 96.62 421 VAL A C 1
ATOM 3246 O O . VAL A 1 421 ? -1.209 -11.697 0.446 1.00 96.62 421 VAL A O 1
ATOM 3249 N N . ILE A 1 422 ? -2.356 -9.876 -0.200 1.00 96.94 422 ILE A N 1
ATOM 3250 C CA . ILE A 1 422 ? -3.690 -10.498 -0.223 1.00 96.94 422 ILE A CA 1
ATOM 3251 C C . ILE A 1 422 ? -4.405 -10.209 -1.546 1.00 96.94 422 ILE A C 1
ATOM 3253 O O . ILE A 1 422 ? -4.065 -9.265 -2.269 1.00 96.94 422 ILE A O 1
ATOM 3257 N N . SER A 1 423 ? -5.378 -11.046 -1.907 1.00 96.44 423 SER A N 1
ATOM 3258 C CA . SER A 1 423 ? -6.246 -10.797 -3.065 1.00 96.44 423 SER A CA 1
ATOM 3259 C C . SER A 1 423 ? -7.281 -9.708 -2.764 1.00 96.44 423 SER A C 1
ATOM 3261 O O . SER A 1 423 ? -7.569 -9.430 -1.599 1.00 96.44 423 SER A O 1
ATOM 3263 N N . LEU A 1 424 ? -7.848 -9.083 -3.805 1.00 97.12 424 LEU A N 1
ATOM 3264 C CA . LEU A 1 424 ? -8.963 -8.151 -3.620 1.00 97.12 424 LEU A CA 1
ATOM 3265 C C . LEU A 1 424 ? -10.159 -8.885 -3.000 1.00 97.12 424 LEU A C 1
ATOM 3267 O O . LEU A 1 424 ? -10.651 -8.453 -1.962 1.00 97.12 424 LEU A O 1
ATOM 3271 N N . ALA A 1 425 ? -10.553 -10.025 -3.569 1.00 96.62 425 ALA A N 1
ATOM 3272 C CA . ALA A 1 425 ? -11.627 -10.858 -3.037 1.00 96.62 425 ALA A CA 1
ATOM 3273 C C . ALA A 1 425 ? -11.463 -11.205 -1.545 1.00 96.62 425 ALA A C 1
ATOM 3275 O O . ALA A 1 425 ? -12.384 -10.986 -0.756 1.00 96.62 425 ALA A O 1
ATOM 3276 N N . ASP A 1 426 ? -10.295 -11.694 -1.121 1.00 97.69 426 ASP A N 1
ATOM 3277 C CA . ASP A 1 426 ? -10.074 -12.040 0.289 1.00 97.69 426 ASP A CA 1
ATOM 3278 C C . ASP A 1 426 ? -9.999 -10.797 1.170 1.00 97.69 426 ASP A C 1
ATOM 3280 O O . ASP A 1 426 ? -10.576 -10.786 2.255 1.00 97.69 426 ASP A O 1
ATOM 3284 N N . GLY A 1 427 ? -9.379 -9.717 0.685 1.00 98.38 427 GLY A N 1
ATOM 3285 C CA . GLY A 1 427 ? -9.394 -8.426 1.365 1.00 98.38 427 GLY A CA 1
ATOM 3286 C C . GLY A 1 427 ? -10.817 -7.939 1.641 1.00 98.38 427 GLY A C 1
ATOM 3287 O O . GLY A 1 427 ? -11.119 -7.574 2.775 1.00 98.38 427 GLY A O 1
ATOM 3288 N N . ILE A 1 428 ? -11.713 -8.008 0.651 1.00 98.62 428 ILE A N 1
ATOM 3289 C CA . ILE A 1 428 ? -13.125 -7.618 0.777 1.00 98.62 428 ILE A CA 1
ATOM 3290 C C . ILE A 1 428 ? -13.877 -8.518 1.760 1.00 98.62 428 ILE A C 1
ATOM 3292 O O . ILE A 1 428 ? -14.583 -8.002 2.630 1.00 98.62 428 ILE A O 1
ATOM 3296 N N . ARG A 1 429 ? -13.682 -9.842 1.695 1.00 98.50 429 ARG A N 1
ATOM 3297 C CA . ARG A 1 429 ? -14.269 -10.784 2.667 1.00 98.50 429 ARG A CA 1
ATOM 3298 C C . ARG A 1 429 ? -13.836 -10.454 4.094 1.00 98.50 429 ARG A C 1
ATOM 3300 O O . ARG A 1 429 ? -14.679 -10.392 4.984 1.00 98.50 429 ARG A O 1
ATOM 3307 N N . LEU A 1 430 ? -12.543 -10.210 4.308 1.00 98.50 430 LEU A N 1
ATOM 3308 C CA . LEU A 1 430 ? -12.000 -9.897 5.629 1.00 98.50 430 LEU A CA 1
ATOM 3309 C C . LEU A 1 430 ? -12.523 -8.569 6.168 1.00 98.50 430 LEU A C 1
ATOM 3311 O O . LEU A 1 430 ? -12.974 -8.525 7.311 1.00 98.50 430 LEU A O 1
ATOM 3315 N N . VAL A 1 431 ? -12.504 -7.493 5.374 1.00 98.00 431 VAL A N 1
ATOM 3316 C CA . VAL A 1 431 ? -12.994 -6.187 5.852 1.00 98.00 431 VAL A CA 1
ATOM 3317 C C . VAL A 1 431 ? -14.507 -6.173 6.046 1.00 98.00 431 VAL A C 1
ATOM 3319 O O . VAL A 1 431 ? -14.992 -5.458 6.922 1.00 98.00 431 VAL A O 1
ATOM 3322 N N . ARG A 1 432 ? -15.258 -6.994 5.298 1.00 97.88 432 ARG A N 1
ATOM 3323 C CA . ARG A 1 432 ? -16.686 -7.202 5.553 1.00 97.88 432 ARG A CA 1
ATOM 3324 C C . ARG A 1 432 ? -16.907 -7.862 6.912 1.00 97.88 432 ARG A C 1
ATOM 3326 O O . ARG A 1 432 ? -17.605 -7.283 7.742 1.00 97.88 432 ARG A O 1
ATOM 3333 N N . THR A 1 433 ? -16.252 -8.998 7.167 1.00 98.19 433 THR A N 1
ATOM 3334 C CA . THR A 1 433 ? -16.320 -9.696 8.462 1.00 98.19 433 THR A CA 1
ATOM 3335 C C . THR A 1 433 ? -15.859 -8.798 9.610 1.00 98.19 433 THR A C 1
ATOM 3337 O O . THR A 1 433 ? -16.520 -8.726 10.642 1.00 98.19 433 THR A O 1
ATOM 3340 N N . ARG A 1 434 ? -14.760 -8.054 9.425 1.00 97.06 434 ARG A N 1
ATOM 3341 C CA . ARG A 1 434 ? -14.259 -7.063 10.389 1.00 97.06 434 ARG A CA 1
ATOM 3342 C C . ARG A 1 434 ? -15.316 -6.005 10.694 1.00 97.06 434 ARG A C 1
ATOM 3344 O O . ARG A 1 434 ? -15.564 -5.717 11.860 1.00 97.06 434 ARG A O 1
ATOM 3351 N N . GLY A 1 435 ? -15.937 -5.431 9.666 1.00 95.44 435 GLY A N 1
ATOM 3352 C CA . GLY A 1 435 ? -16.942 -4.387 9.828 1.00 95.44 435 GLY A CA 1
ATOM 3353 C C . GLY A 1 435 ? -18.191 -4.860 10.571 1.00 95.44 435 GLY A C 1
ATOM 3354 O O . GLY A 1 435 ? -18.664 -4.150 11.456 1.00 95.44 435 GLY A O 1
ATOM 3355 N N . GLU A 1 436 ? -18.682 -6.061 10.260 1.00 96.00 436 GLU A N 1
ATOM 3356 C CA . GLU A 1 436 ? -19.814 -6.691 10.956 1.00 96.00 436 GLU A CA 1
ATOM 3357 C C . GLU A 1 436 ? -19.468 -6.996 12.417 1.00 96.00 436 GLU A C 1
ATOM 3359 O O . GLU A 1 436 ? -20.161 -6.540 13.326 1.00 96.00 436 GLU A O 1
ATOM 3364 N N . ALA A 1 437 ? -18.337 -7.662 12.658 1.00 96.06 437 ALA A N 1
ATOM 3365 C CA . ALA A 1 437 ? -17.926 -8.056 14.001 1.00 96.06 437 ALA A CA 1
ATOM 3366 C C . ALA A 1 437 ? -17.673 -6.847 14.922 1.00 96.06 437 ALA A C 1
ATOM 3368 O O . ALA A 1 437 ? -18.036 -6.875 16.097 1.00 96.06 437 ALA A O 1
ATOM 3369 N N . MET A 1 438 ? -17.094 -5.758 14.398 1.00 93.19 438 MET A N 1
ATOM 3370 C CA . MET A 1 438 ? -16.885 -4.523 15.168 1.00 93.19 438 MET A CA 1
ATOM 3371 C C . MET A 1 438 ? -18.202 -3.838 15.555 1.00 93.19 438 MET A C 1
ATOM 3373 O O . MET A 1 438 ? -18.286 -3.275 16.643 1.00 93.19 438 MET A O 1
ATOM 3377 N N . GLN A 1 439 ? -19.223 -3.864 14.690 1.00 89.50 439 GLN A N 1
ATOM 3378 C CA . GLN A 1 439 ? -20.548 -3.323 15.032 1.00 89.50 439 GLN A CA 1
ATOM 3379 C C . GLN A 1 439 ? -21.252 -4.197 16.070 1.00 89.50 439 GLN A C 1
ATOM 3381 O O . GLN A 1 439 ? -21.881 -3.683 16.993 1.00 89.50 439 GLN A O 1
ATOM 3386 N N . ASP A 1 440 ? -21.121 -5.513 15.932 1.00 91.69 440 ASP A N 1
ATOM 3387 C CA . ASP A 1 440 ? -21.784 -6.479 16.799 1.00 91.69 440 ASP A CA 1
ATOM 3388 C C . ASP A 1 440 ? -21.215 -6.481 18.221 1.00 91.69 440 ASP A C 1
ATOM 3390 O O . ASP A 1 440 ? -21.976 -6.643 19.175 1.00 91.69 440 ASP A O 1
ATOM 3394 N N . ALA A 1 441 ? -19.919 -6.197 18.381 1.00 88.12 441 ALA A N 1
ATOM 3395 C CA . ALA A 1 441 ? -19.237 -6.162 19.677 1.00 88.12 441 ALA A CA 1
ATOM 3396 C C . ALA A 1 441 ? -19.808 -5.137 20.683 1.00 88.12 441 ALA A C 1
ATOM 3398 O O . ALA A 1 441 ? -19.489 -5.214 21.868 1.00 88.12 441 ALA A O 1
ATOM 3399 N N . VAL A 1 442 ? -20.628 -4.170 20.245 1.00 82.38 442 VAL A N 1
ATOM 3400 C CA . VAL A 1 442 ? -21.088 -3.047 21.090 1.00 82.38 442 VAL A CA 1
ATOM 3401 C C . VAL A 1 442 ? -22.584 -2.744 21.021 1.00 82.38 442 VAL A C 1
ATOM 3403 O O . VAL A 1 442 ? -23.000 -1.676 21.469 1.00 82.38 442 VAL A O 1
ATOM 3406 N N . LYS A 1 443 ? -23.407 -3.675 20.518 1.00 72.81 443 LYS A N 1
ATOM 3407 C CA . LYS A 1 443 ? -24.867 -3.497 20.348 1.00 72.81 443 LYS A CA 1
ATOM 3408 C C . LYS A 1 443 ? -25.627 -3.041 21.606 1.00 72.81 443 LYS A C 1
ATOM 3410 O O . LYS A 1 443 ? -26.707 -2.480 21.470 1.00 72.81 443 LYS A O 1
ATOM 3415 N N . GLU A 1 444 ? -25.063 -3.214 22.800 1.00 73.25 444 GLU A N 1
ATOM 3416 C CA . GLU A 1 444 ? -25.716 -2.899 24.081 1.00 73.25 444 GLU A CA 1
ATOM 3417 C C . GLU A 1 444 ? -24.909 -1.933 24.967 1.00 73.25 444 GLU A C 1
ATOM 3419 O O . GLU A 1 444 ? -25.172 -1.807 26.161 1.00 73.25 444 GLU A O 1
ATOM 3424 N N . ARG A 1 445 ? -23.900 -1.243 24.416 1.00 79.56 445 ARG A N 1
ATOM 3425 C CA . ARG A 1 445 ? -22.996 -0.391 25.208 1.00 79.56 445 ARG A CA 1
ATOM 3426 C C . ARG A 1 445 ? -23.053 1.065 24.778 1.00 79.56 445 ARG A C 1
ATOM 3428 O O . ARG A 1 445 ? -23.051 1.378 23.593 1.00 79.56 445 ARG A O 1
ATOM 3435 N N . ASN A 1 446 ? -23.019 1.970 25.754 1.00 90.00 446 ASN A N 1
ATOM 3436 C CA . ASN A 1 446 ? -22.812 3.389 25.486 1.00 90.00 446 ASN A CA 1
ATOM 3437 C C . ASN A 1 446 ? -21.310 3.670 25.323 1.00 90.00 446 ASN A C 1
ATOM 3439 O O . ASN A 1 446 ? -20.526 3.506 26.262 1.00 90.00 446 ASN A O 1
ATOM 3443 N N . TYR A 1 447 ? -20.902 4.104 24.135 1.00 93.44 447 TYR A N 1
ATOM 3444 C CA . TYR A 1 447 ? -19.501 4.290 23.768 1.00 93.44 447 TYR A CA 1
ATOM 3445 C C . TYR A 1 447 ? -19.233 5.678 23.183 1.00 93.44 447 TYR A C 1
ATOM 3447 O O . TYR A 1 447 ? -20.147 6.439 22.859 1.00 93.44 447 TYR A O 1
ATOM 3455 N N . ALA A 1 448 ? -17.954 6.013 23.040 1.00 95.44 448 ALA A N 1
ATOM 3456 C CA . ALA A 1 448 ? -17.518 7.193 22.312 1.00 95.44 448 ALA A CA 1
ATOM 3457 C C . ALA A 1 448 ? -16.160 6.980 21.649 1.00 95.44 448 ALA A C 1
ATOM 3459 O O . ALA A 1 448 ? -15.311 6.236 22.140 1.00 95.44 448 ALA A O 1
ATOM 3460 N N . MET A 1 449 ? -15.947 7.722 20.564 1.00 97.00 449 MET A N 1
ATOM 3461 C CA . MET A 1 449 ? -14.614 8.057 20.084 1.00 97.00 449 MET A CA 1
ATOM 3462 C C . MET A 1 449 ? -14.489 9.568 19.941 1.00 97.00 449 MET A C 1
ATOM 3464 O O . MET A 1 449 ? -15.374 10.211 19.371 1.00 97.00 449 MET A O 1
ATOM 3468 N N . SER A 1 450 ? -13.377 10.133 20.407 1.00 97.62 450 SER A N 1
ATOM 3469 C CA . SER A 1 450 ? -13.163 11.582 20.383 1.00 97.62 450 SER A CA 1
ATOM 3470 C C . SER A 1 450 ? -11.758 11.937 19.913 1.00 97.62 450 SER A C 1
ATOM 3472 O O . SER A 1 450 ? -10.755 11.541 20.510 1.00 97.62 450 SER A O 1
ATOM 3474 N N . ALA A 1 451 ? -11.676 12.733 18.847 1.00 96.31 451 ALA A N 1
ATOM 3475 C CA . ALA A 1 451 ? -10.423 13.287 18.357 1.00 96.31 451 ALA A CA 1
ATOM 3476 C C . ALA A 1 451 ? -9.981 14.456 19.244 1.00 96.31 451 ALA A C 1
ATOM 3478 O O . ALA A 1 451 ? -10.645 15.492 19.319 1.00 96.31 451 ALA A O 1
ATOM 3479 N N . CYS A 1 452 ? -8.829 14.302 19.886 1.00 96.00 452 CYS A N 1
ATOM 3480 C CA . CYS A 1 452 ? -8.220 15.284 20.771 1.00 96.00 452 CYS A CA 1
ATOM 3481 C C . CYS A 1 452 ? -7.109 16.037 20.045 1.00 96.00 452 CYS A C 1
ATOM 3483 O O . CYS A 1 452 ? -6.104 15.453 19.639 1.00 96.00 452 CYS A O 1
ATOM 3485 N N . ILE A 1 453 ? -7.264 17.354 19.915 1.00 95.81 453 ILE A N 1
ATOM 3486 C CA . ILE A 1 453 ? -6.219 18.239 19.405 1.00 95.81 453 ILE A CA 1
ATOM 3487 C C . ILE A 1 453 ? -5.318 18.638 20.568 1.00 95.81 453 ILE A C 1
ATOM 3489 O O . ILE A 1 453 ? -5.746 19.325 21.497 1.00 95.81 453 ILE A O 1
ATOM 3493 N N . LEU A 1 454 ? -4.064 18.209 20.508 1.00 94.12 454 LEU A N 1
ATOM 3494 C CA . LEU A 1 454 ? -3.104 18.329 21.597 1.00 94.12 454 LEU A CA 1
ATOM 3495 C C . LEU A 1 454 ? -2.324 19.637 21.530 1.00 94.12 454 LEU A C 1
ATOM 3497 O O . LEU A 1 454 ? -2.093 20.197 20.454 1.00 94.12 454 LEU A O 1
ATOM 3501 N N . ARG A 1 455 ? -1.850 20.101 22.688 1.00 90.25 455 ARG A N 1
ATOM 3502 C CA . ARG A 1 455 ? -0.807 21.131 22.727 1.00 90.25 455 ARG A CA 1
ATOM 3503 C C . ARG A 1 455 ? 0.538 20.547 22.286 1.00 90.25 455 ARG A C 1
ATOM 3505 O O . ARG A 1 455 ? 0.791 19.352 22.431 1.00 90.25 455 ARG A O 1
ATOM 3512 N N . LYS A 1 456 ? 1.416 21.406 21.755 1.00 86.88 456 LYS A N 1
ATOM 3513 C CA . LYS A 1 456 ? 2.751 21.004 21.279 1.00 86.88 456 LYS A CA 1
ATOM 3514 C C . LYS A 1 456 ? 3.526 20.260 22.371 1.00 86.88 456 LYS A C 1
ATOM 3516 O O . LYS A 1 456 ? 3.563 20.706 23.517 1.00 86.88 456 LYS A O 1
ATOM 3521 N N . SER A 1 457 ? 4.160 19.155 21.982 1.00 88.19 457 SER A N 1
ATOM 3522 C CA . SER A 1 457 ? 5.027 18.345 22.847 1.00 88.19 457 SER A CA 1
ATOM 3523 C C . SER A 1 457 ? 4.339 17.801 24.108 1.00 88.19 457 SER A C 1
ATOM 3525 O O . SER A 1 457 ? 4.990 17.668 25.136 1.00 88.19 457 SER A O 1
ATOM 3527 N N . ARG A 1 458 ? 3.029 17.516 24.050 1.00 92.88 458 ARG A N 1
ATOM 3528 C CA . ARG A 1 458 ? 2.253 16.931 25.167 1.00 92.88 458 ARG A CA 1
ATOM 3529 C C . ARG A 1 458 ? 1.785 15.496 24.928 1.00 92.88 458 ARG A C 1
ATOM 3531 O O . ARG A 1 458 ? 1.055 14.956 25.742 1.00 92.88 458 ARG A O 1
ATOM 3538 N N . MET A 1 459 ? 2.170 14.871 23.817 1.00 93.44 459 MET A N 1
ATOM 3539 C CA . MET A 1 459 ? 1.669 13.542 23.442 1.00 93.44 459 MET A CA 1
ATOM 3540 C C . MET A 1 459 ? 1.957 12.474 24.505 1.00 93.44 459 MET A C 1
ATOM 3542 O O . MET A 1 459 ? 1.064 11.710 24.848 1.00 93.44 459 MET A O 1
ATOM 3546 N N . VAL A 1 460 ? 3.172 12.463 25.062 1.00 93.69 460 VAL A N 1
ATOM 3547 C CA . VAL A 1 460 ? 3.555 11.524 26.129 1.00 93.69 460 VAL A CA 1
ATOM 3548 C C . VAL A 1 460 ? 2.714 11.752 27.387 1.00 93.69 460 VAL A C 1
ATOM 3550 O O . VAL A 1 460 ? 2.190 10.796 27.946 1.00 93.69 460 VAL A O 1
ATOM 3553 N N . ASP A 1 461 ? 2.516 13.014 27.780 1.00 95.75 461 ASP A N 1
ATOM 3554 C CA . ASP A 1 461 ? 1.703 13.374 28.948 1.00 95.75 461 ASP A CA 1
ATOM 3555 C C . ASP A 1 461 ? 0.231 12.983 28.764 1.00 95.75 461 ASP A C 1
ATOM 3557 O O . ASP A 1 461 ? -0.419 12.553 29.709 1.00 95.75 461 ASP A O 1
ATOM 3561 N N . VAL A 1 462 ? -0.298 13.123 27.544 1.00 96.25 462 VAL A N 1
ATOM 3562 C CA . VAL A 1 462 ? -1.675 12.741 27.200 1.00 96.25 462 VAL A CA 1
ATOM 3563 C C . VAL A 1 462 ? -1.860 11.233 27.304 1.00 96.25 462 VAL A C 1
ATOM 3565 O O . VAL A 1 462 ? -2.822 10.799 27.924 1.00 96.25 462 VAL A O 1
ATOM 3568 N N . ILE A 1 463 ? -0.948 10.442 26.727 1.00 95.81 463 ILE A N 1
ATOM 3569 C CA . ILE A 1 463 ? -1.009 8.975 26.803 1.00 95.81 463 ILE A CA 1
ATOM 3570 C C . ILE A 1 463 ? -0.932 8.533 28.270 1.00 95.81 463 ILE A C 1
ATOM 3572 O O . ILE A 1 463 ? -1.800 7.799 28.729 1.00 95.81 463 ILE A O 1
ATOM 3576 N N . ALA A 1 464 ? 0.026 9.072 29.031 1.00 97.25 464 ALA A N 1
ATOM 3577 C CA . ALA A 1 464 ? 0.173 8.761 30.450 1.00 97.25 464 ALA A CA 1
ATOM 3578 C C . ALA A 1 464 ? -1.059 9.161 31.283 1.00 97.25 464 ALA A C 1
ATOM 3580 O O . ALA A 1 464 ? -1.421 8.463 32.231 1.00 97.25 464 ALA A O 1
ATOM 3581 N N . ASP A 1 465 ? -1.713 10.278 30.954 1.00 97.88 465 ASP A N 1
ATOM 3582 C CA . ASP A 1 465 ? -2.917 10.706 31.663 1.00 97.88 465 ASP A CA 1
ATOM 3583 C C . ASP A 1 465 ? -4.132 9.834 31.338 1.00 97.88 465 ASP A C 1
ATOM 3585 O O . ASP A 1 465 ? -4.902 9.524 32.245 1.00 97.88 465 ASP A O 1
ATOM 3589 N N . VAL A 1 466 ? -4.282 9.404 30.083 1.00 97.75 466 VAL A N 1
ATOM 3590 C CA . VAL A 1 466 ? -5.326 8.449 29.677 1.00 97.75 466 VAL A CA 1
ATOM 3591 C C . VAL A 1 466 ? -5.123 7.110 30.384 1.00 97.75 466 VAL A C 1
ATOM 3593 O O . VAL A 1 466 ? -6.070 6.598 30.977 1.00 97.75 466 VAL A O 1
ATOM 3596 N N . ASP A 1 467 ? -3.890 6.597 30.425 1.00 97.06 467 ASP A N 1
ATOM 3597 C CA . ASP A 1 467 ? -3.560 5.356 31.139 1.00 97.06 467 ASP A CA 1
ATOM 3598 C C . ASP A 1 467 ? -3.838 5.474 32.644 1.00 97.06 467 ASP A C 1
ATOM 3600 O O . ASP A 1 467 ? -4.363 4.548 33.265 1.00 97.06 467 ASP A O 1
ATOM 3604 N N . ARG A 1 468 ? -3.536 6.631 33.248 1.00 97.69 468 ARG A N 1
ATOM 3605 C CA . ARG A 1 468 ? -3.877 6.913 34.649 1.00 97.69 468 ARG A CA 1
ATOM 3606 C C . ARG A 1 468 ? -5.391 6.893 34.867 1.00 97.69 468 ARG A C 1
ATOM 3608 O O . ARG A 1 468 ? -5.839 6.270 35.825 1.00 97.69 468 ARG A O 1
ATOM 3615 N N . VAL A 1 469 ? -6.171 7.554 34.005 1.00 97.00 469 VAL A N 1
ATOM 3616 C CA . VAL A 1 469 ? -7.642 7.561 34.103 1.00 97.00 469 VAL A CA 1
ATOM 3617 C C . VAL A 1 469 ? -8.201 6.147 33.954 1.00 97.00 469 VAL A C 1
ATOM 3619 O O . VAL A 1 469 ? -9.050 5.758 34.751 1.00 97.00 469 VAL A O 1
ATOM 3622 N N . GLN A 1 470 ? -7.685 5.349 33.014 1.00 96.19 470 GLN A N 1
ATOM 3623 C CA . GLN A 1 470 ? -8.057 3.939 32.883 1.00 96.19 470 GLN A CA 1
ATOM 3624 C C . GLN A 1 470 ? -7.781 3.158 34.177 1.00 96.19 470 GLN A C 1
ATOM 3626 O O . GLN A 1 470 ? -8.642 2.412 34.635 1.00 96.19 470 GLN A O 1
ATOM 3631 N N . GLN A 1 471 ? -6.612 3.337 34.799 1.00 94.88 471 GLN A N 1
ATOM 3632 C CA . GLN A 1 471 ? -6.278 2.661 36.059 1.00 94.88 471 GLN A CA 1
ATOM 3633 C C . GLN A 1 471 ? -7.169 3.092 37.229 1.00 94.88 471 GLN A C 1
ATOM 3635 O O . GLN A 1 471 ? -7.445 2.282 38.109 1.00 94.88 471 GLN A O 1
ATOM 3640 N N . GLU A 1 472 ? -7.586 4.357 37.280 1.00 94.62 472 GLU A N 1
ATOM 3641 C CA . GLU A 1 472 ? -8.517 4.850 38.302 1.00 94.62 472 GLU A CA 1
ATOM 3642 C C . GLU A 1 472 ? -9.896 4.222 38.144 1.00 94.62 472 GLU A C 1
ATOM 3644 O O . GLU A 1 472 ? -10.418 3.669 39.109 1.00 94.62 472 GLU A O 1
ATOM 3649 N N . LEU A 1 473 ? -10.429 4.209 36.921 1.00 93.81 473 LEU A N 1
ATOM 3650 C CA . LEU A 1 473 ? -11.707 3.569 36.607 1.00 93.81 473 LEU A CA 1
ATOM 3651 C C . LEU A 1 473 ? -11.705 2.085 36.995 1.00 93.81 473 LEU A C 1
ATOM 3653 O O . LEU A 1 473 ? -12.621 1.622 37.670 1.00 93.81 473 LEU A O 1
ATOM 3657 N N . SER A 1 474 ? -10.630 1.359 36.669 1.00 91.12 474 SER A N 1
ATOM 3658 C CA . SER A 1 474 ? -10.488 -0.056 37.034 1.00 91.12 474 SER A CA 1
ATOM 3659 C C . SER A 1 474 ? -10.411 -0.306 38.549 1.00 91.12 474 SER A C 1
ATOM 3661 O O . SER A 1 474 ? -10.720 -1.411 38.990 1.00 91.12 474 SER A O 1
ATOM 3663 N N . ARG A 1 475 ? -9.989 0.681 39.357 1.00 89.25 475 ARG A N 1
ATOM 3664 C CA . ARG A 1 475 ? -9.966 0.575 40.832 1.00 89.25 475 ARG A CA 1
ATOM 3665 C C . ARG A 1 475 ? -11.302 0.940 41.470 1.00 89.25 475 ARG A C 1
ATOM 3667 O O . ARG A 1 475 ? -11.621 0.401 42.522 1.00 89.25 475 ARG A O 1
ATOM 3674 N N . GLU A 1 476 ? -12.029 1.883 40.880 1.00 86.56 476 GLU A N 1
ATOM 3675 C CA . GLU A 1 476 ? -13.265 2.426 41.449 1.00 86.56 476 GLU A CA 1
ATOM 3676 C C . GLU A 1 476 ? -14.448 1.470 41.328 1.00 86.56 476 GLU A C 1
ATOM 3678 O O . GLU A 1 476 ? -15.251 1.401 42.251 1.00 86.56 476 GLU A O 1
ATOM 3683 N N . ASN A 1 477 ? -14.556 0.728 40.224 1.00 67.69 477 ASN A N 1
ATOM 3684 C CA . ASN A 1 477 ? -15.618 -0.256 40.032 1.00 67.69 477 ASN A CA 1
ATOM 3685 C C . ASN A 1 477 ? -15.120 -1.414 39.167 1.00 67.69 477 ASN A C 1
ATOM 3687 O O . ASN A 1 477 ? -15.056 -1.302 37.943 1.00 67.69 477 ASN A O 1
ATOM 3691 N N . SER A 1 478 ? -14.818 -2.549 39.801 1.00 63.34 478 SER A N 1
ATOM 3692 C CA . SER A 1 478 ? -14.408 -3.779 39.108 1.00 63.34 478 SER A CA 1
ATOM 3693 C C . SER A 1 478 ? -15.501 -4.342 38.186 1.00 63.34 478 SER A C 1
ATOM 3695 O O . SER A 1 478 ? -15.180 -5.042 37.231 1.00 63.34 478 SER A O 1
ATOM 3697 N N . ASP A 1 479 ? -16.767 -3.998 38.446 1.00 63.84 479 ASP A N 1
ATOM 3698 C CA . ASP A 1 479 ? -17.937 -4.590 37.786 1.00 63.84 479 ASP A CA 1
ATOM 3699 C C . ASP A 1 479 ? -18.424 -3.826 36.537 1.00 63.84 479 ASP A C 1
ATOM 3701 O O . ASP A 1 479 ? -19.209 -4.371 35.765 1.00 63.84 479 ASP A O 1
ATOM 3705 N N . ASN A 1 480 ? -17.979 -2.582 36.299 1.00 65.12 480 ASN A N 1
ATOM 3706 C CA . ASN A 1 480 ? -18.574 -1.709 35.265 1.00 65.12 480 ASN A CA 1
ATOM 3707 C C . ASN A 1 480 ? -17.901 -1.749 33.878 1.00 65.12 480 ASN A C 1
ATOM 3709 O O . ASN A 1 480 ? -18.338 -1.025 32.985 1.00 65.12 480 ASN A O 1
ATOM 3713 N N . ASP A 1 481 ? -16.864 -2.573 33.683 1.00 81.69 481 ASP A N 1
ATOM 3714 C CA . ASP A 1 481 ? -16.166 -2.775 32.395 1.00 81.69 481 ASP A CA 1
ATOM 3715 C C . ASP A 1 481 ? -15.878 -1.458 31.628 1.00 81.69 481 ASP A C 1
ATOM 3717 O O . ASP A 1 481 ? -16.057 -1.344 30.410 1.00 81.69 481 ASP A O 1
ATOM 3721 N N . GLU A 1 482 ? -15.489 -0.417 32.380 1.00 91.81 482 GLU A N 1
ATOM 3722 C CA . GLU A 1 482 ? 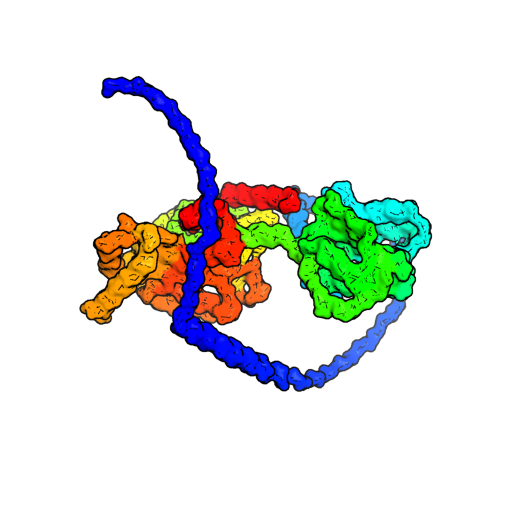-15.209 0.916 31.850 1.00 91.81 482 GLU A CA 1
ATOM 3723 C C . GLU A 1 482 ? -13.839 0.956 31.179 1.00 91.81 482 GLU A C 1
ATOM 3725 O O . GLU A 1 482 ? -12.801 0.651 31.778 1.00 91.81 482 GLU A O 1
ATOM 3730 N N . VAL A 1 483 ? -13.835 1.403 29.927 1.00 94.50 483 VAL A N 1
ATOM 3731 C CA . VAL A 1 483 ? -12.643 1.410 29.083 1.00 94.50 483 VAL A CA 1
ATOM 3732 C C . VAL A 1 483 ? -12.439 2.794 28.495 1.00 94.50 483 VAL A C 1
ATOM 3734 O O . VAL A 1 483 ? -13.364 3.371 27.926 1.00 94.50 483 VAL A O 1
ATOM 3737 N N . VAL A 1 484 ? -11.214 3.305 28.568 1.00 97.56 484 VAL A N 1
ATOM 3738 C CA . VAL A 1 484 ? -10.725 4.417 27.756 1.00 97.56 484 VAL A CA 1
ATOM 3739 C C . VAL A 1 484 ? -9.282 4.159 27.350 1.00 97.56 484 VAL A C 1
ATOM 3741 O O . VAL A 1 484 ? -8.398 3.962 28.179 1.00 97.56 484 VAL A O 1
ATOM 3744 N N . GLN A 1 485 ? -9.034 4.169 26.046 1.00 97.94 485 GLN A N 1
ATOM 3745 C CA . GLN A 1 485 ? -7.712 3.938 25.478 1.00 97.94 485 GLN A CA 1
ATOM 3746 C C . GLN A 1 485 ? -7.455 4.901 24.320 1.00 97.94 485 GLN A C 1
ATOM 3748 O O . GLN A 1 485 ? -8.379 5.438 23.701 1.00 97.94 485 GLN A O 1
ATOM 3753 N N . VAL A 1 486 ? -6.179 5.131 24.017 1.00 98.12 486 VAL A N 1
ATOM 3754 C CA . VAL A 1 486 ? -5.787 5.830 22.792 1.00 98.12 486 VAL A CA 1
ATOM 3755 C C . VAL A 1 486 ? -5.964 4.865 21.622 1.00 98.12 486 VAL A C 1
ATOM 3757 O O . VAL A 1 486 ? -5.262 3.868 21.541 1.00 98.12 486 VAL A O 1
ATOM 3760 N N . ALA A 1 487 ? -6.886 5.174 20.714 1.00 97.50 487 ALA A N 1
ATOM 3761 C CA . ALA A 1 487 ? -7.194 4.379 19.527 1.00 97.50 487 ALA A CA 1
ATOM 3762 C C . ALA A 1 487 ? -6.310 4.724 18.326 1.00 97.50 487 ALA A C 1
ATOM 3764 O O . ALA A 1 487 ? -5.971 3.866 17.514 1.00 97.50 487 ALA A O 1
ATOM 3765 N N . ASN A 1 488 ? -5.931 5.995 18.179 1.00 97.69 488 ASN A N 1
ATOM 3766 C CA . ASN A 1 488 ? -5.091 6.433 17.071 1.00 97.69 488 ASN A CA 1
ATOM 3767 C C . ASN A 1 488 ? -4.106 7.503 17.534 1.00 97.69 488 ASN A C 1
ATOM 3769 O O . ASN A 1 488 ? -4.488 8.454 18.220 1.00 97.69 488 ASN A O 1
ATOM 3773 N N . ILE A 1 489 ? -2.862 7.398 17.074 1.00 97.19 489 ILE A N 1
ATOM 3774 C CA . ILE A 1 489 ? -1.857 8.459 17.177 1.00 97.19 489 ILE A CA 1
ATOM 3775 C C . ILE A 1 489 ? -1.664 9.019 15.767 1.00 97.19 489 ILE A C 1
ATOM 3777 O O . ILE A 1 489 ? -0.807 8.569 15.014 1.00 97.19 489 ILE A O 1
ATOM 3781 N N . ASN A 1 490 ? -2.526 9.962 15.376 1.00 96.31 490 ASN A N 1
ATOM 3782 C CA . ASN A 1 490 ? -2.639 10.429 13.989 1.00 96.31 490 ASN A CA 1
ATOM 3783 C C . ASN A 1 490 ? -1.583 11.471 13.609 1.00 96.31 490 ASN A C 1
ATOM 3785 O O . ASN A 1 490 ? -1.177 11.556 12.454 1.00 96.31 490 ASN A O 1
ATOM 3789 N N . SER A 1 491 ? -1.174 12.326 14.542 1.00 95.19 491 SER A N 1
ATOM 3790 C CA . SER A 1 491 ? -0.136 13.325 14.282 1.00 95.19 491 SER A CA 1
ATOM 3791 C C . SER A 1 491 ? 0.492 13.795 15.589 1.00 95.19 491 SER A C 1
ATOM 3793 O O . SER A 1 491 ? -0.054 13.551 16.665 1.00 95.19 491 SER A O 1
ATOM 3795 N N . SER A 1 492 ? 1.582 14.563 15.515 1.00 93.69 492 SER A N 1
ATOM 3796 C CA . SER A 1 492 ? 2.231 15.178 16.690 1.00 93.69 492 SER A CA 1
ATOM 3797 C C . SER A 1 492 ? 1.308 16.062 17.549 1.00 93.69 492 SER A C 1
ATOM 3799 O O . SER A 1 492 ? 1.665 16.457 18.660 1.00 93.69 492 SER A O 1
ATOM 3801 N N . SER A 1 493 ? 0.119 16.397 17.040 1.00 93.44 493 SER A N 1
ATOM 3802 C CA . SER A 1 493 ? -0.885 17.236 17.699 1.00 93.44 493 SER A CA 1
ATOM 3803 C C . SER A 1 493 ? -2.293 16.636 17.672 1.00 93.44 493 SER A C 1
ATOM 3805 O O . SER A 1 493 ? -3.255 17.363 17.923 1.00 93.44 493 SER A O 1
ATOM 3807 N N . GLN A 1 494 ? -2.456 15.351 17.345 1.00 95.56 494 GLN A N 1
ATOM 3808 C CA . GLN A 1 494 ? -3.768 14.705 17.349 1.00 95.56 494 GLN A CA 1
ATOM 3809 C C . GLN A 1 494 ? -3.684 13.239 17.770 1.00 95.56 494 GLN A C 1
ATOM 3811 O O . GLN A 1 494 ? -3.000 12.442 17.127 1.00 95.56 494 GLN A O 1
ATOM 3816 N N . VAL A 1 495 ? -4.481 12.889 18.778 1.00 97.25 495 VAL A N 1
ATOM 3817 C CA . VAL A 1 495 ? -4.805 11.501 19.137 1.00 97.25 495 VAL A CA 1
ATOM 3818 C C . VAL A 1 495 ? -6.316 11.307 19.122 1.00 97.25 495 VAL A C 1
ATOM 3820 O O . VAL A 1 495 ? -7.067 12.282 19.188 1.00 97.25 495 VAL A O 1
ATOM 3823 N N . VAL A 1 496 ? -6.769 10.064 19.045 1.00 97.75 496 VAL A N 1
ATOM 3824 C CA . VAL A 1 496 ? -8.183 9.703 19.188 1.00 97.75 496 VAL A CA 1
ATOM 3825 C C . VAL A 1 496 ? -8.326 8.827 20.421 1.00 97.75 496 VAL A C 1
ATOM 3827 O O . VAL A 1 496 ? -7.579 7.863 20.566 1.00 97.75 496 VAL A O 1
ATOM 3830 N N . LEU A 1 497 ? -9.257 9.177 21.305 1.00 98.44 497 LEU A N 1
ATOM 3831 C CA . LEU A 1 497 ? -9.641 8.346 22.446 1.00 98.44 497 LEU A CA 1
ATOM 3832 C C . LEU A 1 497 ? -10.839 7.487 22.062 1.00 98.44 497 LEU A C 1
ATOM 3834 O O . LEU A 1 497 ? -11.681 7.945 21.290 1.00 98.44 497 LEU A O 1
ATOM 3838 N N . SER A 1 498 ? -10.911 6.276 22.600 1.00 97.62 498 SER A N 1
ATOM 3839 C CA . SER A 1 498 ? -11.960 5.300 22.313 1.00 97.62 498 SER A CA 1
ATOM 3840 C C . SER A 1 498 ? -12.295 4.479 23.549 1.00 97.62 498 SER A C 1
ATOM 3842 O O . SER A 1 498 ? -11.398 4.129 24.319 1.00 97.62 498 SER A O 1
ATOM 3844 N N . GLY A 1 499 ? -13.575 4.164 23.729 1.00 96.31 499 GLY A N 1
ATOM 3845 C CA . GLY A 1 499 ? -14.041 3.300 24.806 1.00 96.31 499 GLY A CA 1
ATOM 3846 C C . GLY A 1 499 ? -15.481 3.583 25.225 1.00 96.31 499 GLY A C 1
ATOM 3847 O O . GLY A 1 499 ? -16.288 4.070 24.429 1.00 96.31 499 GLY A O 1
ATOM 3848 N N . THR A 1 500 ? -15.815 3.278 26.478 1.00 95.12 500 THR A N 1
ATOM 3849 C CA . THR A 1 500 ? -17.125 3.594 27.063 1.00 95.12 500 THR A CA 1
ATOM 3850 C C . THR A 1 500 ? -17.307 5.104 27.176 1.00 95.12 500 THR A C 1
ATOM 3852 O O . THR A 1 500 ? -16.359 5.825 27.496 1.00 95.12 500 THR A O 1
ATOM 3855 N N . ARG A 1 501 ? -18.529 5.597 26.942 1.00 94.88 501 ARG A N 1
ATOM 3856 C CA . ARG A 1 501 ? -18.815 7.040 26.880 1.00 94.88 501 ARG A CA 1
ATOM 3857 C C . ARG A 1 501 ? -18.342 7.786 28.130 1.00 94.88 501 ARG A C 1
ATOM 3859 O O . ARG A 1 501 ? -17.655 8.794 28.009 1.00 94.88 501 ARG A O 1
ATOM 3866 N N . HIS A 1 502 ? -18.673 7.260 29.307 1.00 94.62 502 HIS A N 1
ATOM 3867 C CA . HIS A 1 502 ? -18.315 7.867 30.587 1.00 94.62 502 HIS A CA 1
ATOM 3868 C C . HIS A 1 502 ? -16.791 7.944 30.787 1.00 94.62 502 HIS A C 1
ATOM 3870 O O . HIS A 1 502 ? -16.260 9.024 31.047 1.00 94.62 502 HIS A O 1
ATOM 3876 N N . ALA A 1 503 ? -16.070 6.843 30.567 1.00 96.31 503 ALA A N 1
ATOM 3877 C CA . ALA A 1 503 ? -14.610 6.817 30.650 1.00 96.31 503 ALA A CA 1
ATOM 3878 C C . ALA A 1 503 ? -13.922 7.800 29.683 1.00 96.31 503 ALA A C 1
ATOM 3880 O O . ALA A 1 503 ? -12.969 8.486 30.065 1.00 96.31 503 ALA A O 1
ATOM 3881 N N . VAL A 1 504 ? -14.418 7.909 28.443 1.00 97.62 504 VAL A N 1
ATOM 3882 C CA . VAL A 1 504 ? -13.914 8.886 27.465 1.00 97.62 504 VAL A CA 1
ATOM 3883 C C . VAL A 1 504 ? -14.162 10.309 27.959 1.00 97.62 504 VAL A C 1
ATOM 3885 O O . VAL A 1 504 ? -13.221 11.100 28.005 1.00 97.62 504 VAL A O 1
ATOM 3888 N N . ASP A 1 505 ? -15.383 10.630 28.388 1.00 97.06 505 ASP A N 1
ATOM 3889 C CA . ASP A 1 505 ? -15.735 11.963 28.892 1.00 97.06 505 ASP A CA 1
ATOM 3890 C C . ASP A 1 505 ? -14.878 12.346 30.120 1.00 97.06 505 ASP A C 1
ATOM 3892 O O . ASP A 1 505 ? -14.372 13.471 30.206 1.00 97.06 505 ASP A O 1
ATOM 3896 N N . ARG A 1 506 ? -14.603 11.392 31.021 1.00 96.94 506 ARG A N 1
ATOM 3897 C CA . ARG A 1 506 ? -13.696 11.578 32.165 1.00 96.94 506 ARG A CA 1
ATOM 3898 C C . ARG A 1 506 ? -12.258 11.855 31.730 1.00 96.94 506 ARG A C 1
ATOM 3900 O O . ARG A 1 506 ? -11.623 12.776 32.253 1.00 96.94 506 ARG A O 1
ATOM 3907 N N . ALA A 1 507 ? -11.732 11.090 30.773 1.00 98.06 507 ALA A N 1
ATOM 3908 C CA . ALA A 1 507 ? -10.392 11.326 30.242 1.00 98.06 507 ALA A CA 1
ATOM 3909 C C . ALA A 1 507 ? -10.294 12.710 29.585 1.00 98.06 507 ALA A C 1
ATOM 3911 O O . ALA A 1 507 ? -9.348 13.450 29.848 1.00 98.06 507 ALA A O 1
ATOM 3912 N N . LEU A 1 508 ? -11.300 13.113 28.804 1.00 97.50 508 LEU A N 1
ATOM 3913 C CA . LEU A 1 508 ? -11.358 14.442 28.189 1.00 97.50 508 LEU A CA 1
ATOM 3914 C C . LEU A 1 508 ? -11.359 15.567 29.232 1.00 97.50 508 LEU A C 1
ATOM 3916 O O . LEU A 1 508 ? -10.596 16.528 29.089 1.00 97.50 508 LEU A O 1
ATOM 3920 N N . ALA A 1 509 ? -12.151 15.433 30.300 1.00 96.94 509 ALA A N 1
ATOM 3921 C CA . ALA A 1 509 ? -12.175 16.396 31.400 1.00 96.94 509 ALA A CA 1
ATOM 3922 C C . ALA A 1 509 ? -10.803 16.502 32.092 1.00 96.94 509 ALA A C 1
ATOM 3924 O O . ALA A 1 509 ? -10.310 17.609 32.341 1.00 96.94 509 ALA A O 1
ATOM 3925 N N . SER A 1 510 ? -10.135 15.367 32.324 1.00 97.56 510 SER A N 1
ATOM 3926 C CA . SER A 1 510 ? -8.773 15.339 32.868 1.00 97.56 510 SER A CA 1
ATOM 3927 C C . SER A 1 510 ? -7.780 16.064 31.953 1.00 97.56 510 SER A C 1
ATOM 3929 O O . SER A 1 510 ? -7.095 16.997 32.386 1.00 97.56 510 SER A O 1
ATOM 3931 N N . LEU A 1 511 ? -7.764 15.732 30.659 1.00 96.75 511 LEU A N 1
ATOM 3932 C CA . LEU A 1 511 ? -6.880 16.370 29.681 1.00 96.75 511 LEU A CA 1
ATOM 3933 C C . LEU A 1 511 ? -7.117 17.885 29.579 1.00 96.75 511 LEU A C 1
ATOM 3935 O O . LEU A 1 511 ? -6.158 18.649 29.413 1.00 96.75 511 LEU A O 1
ATOM 3939 N N . GLN A 1 512 ? -8.371 18.333 29.687 1.00 94.12 512 GLN A N 1
ATOM 3940 C CA . GLN A 1 512 ? -8.731 19.751 29.674 1.00 94.12 512 GLN A CA 1
ATOM 3941 C C . GLN A 1 512 ? -8.252 20.472 30.942 1.00 94.12 512 GLN A C 1
ATOM 3943 O O . GLN A 1 512 ? -7.590 21.509 30.835 1.00 94.12 512 GLN A O 1
ATOM 3948 N N . SER A 1 513 ? -8.519 19.916 32.128 1.00 95.94 513 SER A N 1
ATOM 3949 C CA . SER A 1 513 ? -8.094 20.496 33.414 1.00 95.94 513 SER A CA 1
ATOM 3950 C C . SER A 1 513 ? -6.571 20.643 33.521 1.00 95.94 513 SER A C 1
ATOM 3952 O O . SER A 1 513 ? -6.072 21.681 33.959 1.00 95.94 513 SER A O 1
ATOM 3954 N N . LYS A 1 514 ? -5.818 19.662 33.009 1.00 96.00 514 LYS A N 1
ATOM 3955 C CA . LYS A 1 514 ? -4.346 19.675 32.955 1.00 96.00 514 LYS A CA 1
ATOM 3956 C C . LYS A 1 514 ? -3.780 20.498 31.797 1.00 96.00 514 LYS A C 1
ATOM 3958 O O . LYS A 1 514 ? -2.563 20.585 31.633 1.00 96.00 514 LYS A O 1
ATOM 3963 N N . ARG A 1 515 ? -4.643 21.114 30.979 1.00 94.69 515 ARG A N 1
ATOM 3964 C CA . ARG A 1 515 ? -4.281 21.891 29.782 1.00 94.69 515 ARG A CA 1
ATOM 3965 C C . ARG A 1 515 ? -3.422 21.093 28.791 1.00 94.69 515 ARG A C 1
ATOM 3967 O O . ARG A 1 515 ? -2.583 21.680 28.112 1.00 94.69 515 ARG A O 1
ATOM 3974 N N . LEU A 1 516 ? -3.624 19.782 28.681 1.00 94.31 516 LEU A N 1
ATOM 3975 C CA . LEU A 1 516 ? -2.896 18.913 27.749 1.00 94.31 516 LEU A CA 1
ATOM 3976 C C . LEU A 1 516 ? -3.515 18.938 26.341 1.00 94.31 516 LEU A C 1
ATOM 3978 O O . LEU A 1 516 ? -2.793 18.965 25.338 1.00 94.31 516 LEU A O 1
ATOM 3982 N N . ALA A 1 517 ? -4.845 19.024 26.265 1.00 92.88 517 ALA A N 1
ATOM 3983 C CA . ALA A 1 517 ? -5.597 19.199 25.024 1.00 92.88 517 ALA A CA 1
ATOM 3984 C C . ALA A 1 517 ? -6.066 20.656 24.844 1.00 92.88 517 ALA A C 1
ATOM 3986 O O . ALA A 1 517 ? -6.328 21.375 25.809 1.00 92.88 517 ALA A O 1
ATOM 3987 N N . MET A 1 518 ? -6.150 21.110 23.592 1.00 92.25 518 MET A N 1
ATOM 3988 C CA . MET A 1 518 ? -6.744 22.402 23.219 1.00 92.25 518 MET A CA 1
ATOM 3989 C C . MET A 1 518 ? -8.245 22.282 22.959 1.00 92.25 518 MET A C 1
ATOM 3991 O O . MET A 1 518 ? -8.996 23.199 23.269 1.00 92.25 518 MET A O 1
ATOM 3995 N N . ARG A 1 519 ? -8.659 21.175 22.337 1.00 94.38 519 ARG A N 1
ATOM 3996 C CA . ARG A 1 519 ? -10.039 20.902 21.926 1.00 94.38 519 ARG A CA 1
ATOM 3997 C C . ARG A 1 519 ? -10.226 19.402 21.732 1.00 94.38 519 ARG A C 1
ATOM 3999 O O . ARG A 1 519 ? -9.297 18.740 21.271 1.00 94.38 519 ARG A O 1
ATOM 4006 N N . ALA A 1 520 ? -11.429 18.908 21.994 1.00 95.19 520 ALA A N 1
ATOM 4007 C CA . ALA A 1 520 ? -11.867 17.568 21.624 1.00 95.19 520 ALA A CA 1
ATOM 4008 C C . ALA A 1 520 ? -13.099 17.639 20.710 1.00 95.19 520 ALA A C 1
ATOM 4010 O O . ALA A 1 520 ? -13.865 18.602 20.773 1.00 95.19 520 ALA A O 1
ATOM 4011 N N . VAL A 1 521 ? -13.255 16.653 19.828 1.00 95.31 521 VAL A N 1
ATOM 4012 C CA . VAL A 1 521 ? -14.395 16.527 18.908 1.00 95.31 521 VAL A CA 1
ATOM 4013 C C . VAL A 1 521 ? -14.882 15.091 18.928 1.00 95.31 521 VAL A C 1
ATOM 4015 O O . VAL A 1 521 ? -14.094 14.186 18.655 1.00 95.31 521 VAL A O 1
ATOM 4018 N N . ASN A 1 522 ? -16.167 14.888 19.207 1.00 94.56 522 ASN A N 1
ATOM 4019 C CA . ASN A 1 522 ? -16.783 13.567 19.124 1.00 94.56 522 ASN A CA 1
ATOM 4020 C C . ASN A 1 522 ? -16.895 13.131 17.664 1.00 94.56 522 ASN A C 1
ATOM 4022 O O . ASN A 1 522 ? -17.289 13.915 16.798 1.00 94.56 522 ASN A O 1
ATOM 4026 N N . LEU A 1 523 ? -16.524 11.884 17.399 1.00 92.06 523 LEU A N 1
ATOM 4027 C CA . LEU A 1 523 ? -16.553 11.296 16.071 1.00 92.06 523 LEU A CA 1
ATOM 4028 C C . LEU A 1 523 ? -17.872 10.534 15.880 1.00 92.06 523 LEU A C 1
ATOM 4030 O O . LEU A 1 523 ? -18.235 9.745 16.754 1.00 92.06 523 LEU A O 1
ATOM 4034 N N . PRO A 1 524 ? -18.590 10.737 14.760 1.00 86.88 524 PRO A N 1
ATOM 4035 C CA . PRO A 1 524 ? -19.808 9.995 14.452 1.00 86.88 524 PRO A CA 1
ATOM 4036 C C . PRO A 1 524 ? -19.438 8.586 13.973 1.00 86.88 524 PRO A C 1
ATOM 4038 O O . PRO A 1 524 ? -19.347 8.318 12.775 1.00 86.88 524 PRO A O 1
ATOM 4041 N N . VAL A 1 525 ? -19.153 7.700 14.924 1.00 85.38 525 VAL A N 1
ATOM 4042 C CA . VAL A 1 525 ? -18.759 6.310 14.678 1.00 85.38 525 VAL A CA 1
ATOM 4043 C C . VAL A 1 525 ? -19.792 5.345 15.242 1.00 85.38 525 VAL A C 1
ATOM 4045 O O . VAL A 1 525 ? -20.528 5.661 16.170 1.00 85.38 525 VAL A O 1
ATOM 4048 N N . SER A 1 526 ? -19.817 4.153 14.669 1.00 85.69 526 SER A N 1
ATOM 4049 C CA . SER A 1 526 ? -20.729 3.049 14.982 1.00 85.69 526 SER A CA 1
ATOM 4050 C C . SER A 1 526 ? -20.171 2.048 16.000 1.00 85.69 526 SER A C 1
ATOM 4052 O O . SER A 1 526 ? -20.872 1.103 16.352 1.00 85.69 526 SER A O 1
ATOM 4054 N N . ALA A 1 527 ? -18.917 2.215 16.434 1.00 89.81 527 ALA A N 1
ATOM 4055 C CA . ALA A 1 527 ? -18.304 1.454 17.520 1.00 89.81 527 ALA A CA 1
ATOM 4056 C C . ALA A 1 527 ? -17.055 2.185 18.068 1.00 89.81 527 ALA A C 1
ATOM 4058 O O . ALA A 1 527 ? -16.490 3.031 17.367 1.00 89.81 527 ALA A O 1
ATOM 4059 N N . PRO A 1 528 ? -16.589 1.864 19.291 1.00 92.56 528 PRO A N 1
ATOM 4060 C CA . PRO A 1 528 ? -15.323 2.334 19.838 1.00 92.56 528 PRO A CA 1
ATOM 4061 C C . PRO A 1 528 ? -14.168 1.501 19.269 1.00 92.56 528 PRO A C 1
ATOM 4063 O O . PRO A 1 528 ? -13.686 0.554 19.880 1.00 92.56 528 PRO A O 1
ATOM 4066 N N . PHE A 1 529 ? -13.727 1.837 18.059 1.00 94.75 529 PHE A N 1
ATOM 4067 C CA . PHE A 1 529 ? -12.658 1.113 17.370 1.00 94.75 529 PHE A CA 1
ATOM 4068 C C . PHE A 1 529 ? -11.311 1.208 18.110 1.00 94.75 529 PHE A C 1
ATOM 4070 O O . PHE A 1 529 ? -11.046 2.207 18.784 1.00 94.75 529 PHE A O 1
ATOM 4077 N N . HIS A 1 530 ? -10.437 0.211 17.911 1.00 96.50 530 HIS A N 1
AT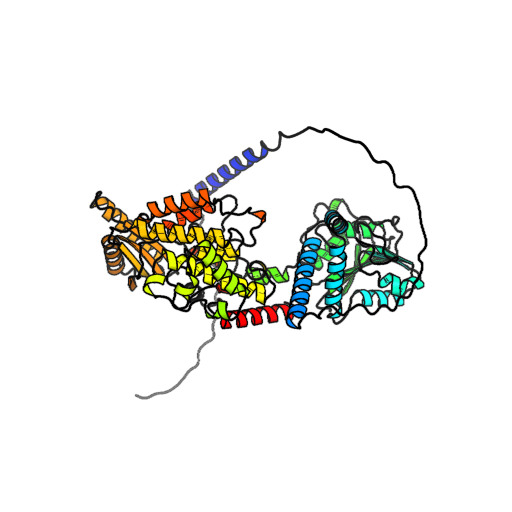OM 4078 C CA . HIS A 1 530 ? -9.045 0.202 18.390 1.00 96.50 530 HIS A CA 1
ATOM 4079 C C . HIS A 1 530 ? -8.895 0.319 19.916 1.00 96.50 530 HIS A C 1
ATOM 4081 O O . HIS A 1 530 ? -7.997 1.000 20.411 1.00 96.50 530 HIS A O 1
ATOM 4087 N N . CYS A 1 531 ? -9.794 -0.327 20.661 1.00 95.56 531 CYS A N 1
ATOM 4088 C CA . CYS A 1 531 ? -9.683 -0.502 22.106 1.00 95.56 531 CYS A CA 1
ATOM 4089 C C . CYS A 1 531 ? -10.119 -1.914 22.521 1.00 95.56 531 CYS A C 1
ATOM 4091 O O . CYS A 1 531 ? -10.691 -2.660 21.721 1.00 95.56 531 CYS A O 1
ATOM 4093 N N . SER A 1 532 ? -9.885 -2.275 23.783 1.00 95.06 532 SER A N 1
ATOM 4094 C CA . SER A 1 532 ? -10.148 -3.613 24.330 1.00 95.06 532 SER A CA 1
ATOM 4095 C C . SER A 1 532 ? -11.606 -4.072 24.216 1.00 95.06 532 SER A C 1
ATOM 4097 O O . SER A 1 532 ? -11.850 -5.276 24.160 1.00 95.06 532 SER A O 1
ATOM 4099 N N . LEU A 1 533 ? -12.571 -3.153 24.087 1.00 94.00 533 LEU A N 1
ATOM 4100 C CA . LEU A 1 533 ? -13.976 -3.497 23.818 1.00 94.00 533 LEU A CA 1
ATOM 4101 C C . LEU A 1 533 ? -14.162 -4.237 22.481 1.00 94.00 533 LEU A C 1
ATOM 4103 O O . LEU A 1 533 ? -15.177 -4.895 22.273 1.00 94.00 533 LEU A O 1
ATOM 4107 N N . MET A 1 534 ? -13.187 -4.159 21.572 1.00 95.88 534 MET A N 1
ATOM 4108 C CA . MET A 1 534 ? -13.198 -4.853 20.283 1.00 95.88 534 MET A CA 1
ATOM 4109 C C . MET A 1 534 ? -12.617 -6.277 20.340 1.00 95.88 534 MET A C 1
ATOM 4111 O O . MET A 1 534 ? -12.503 -6.924 19.298 1.00 95.88 534 MET A O 1
ATOM 4115 N N . ALA A 1 535 ? -12.277 -6.808 21.521 1.00 95.31 535 ALA A N 1
ATOM 4116 C CA . ALA A 1 535 ? -11.742 -8.167 21.662 1.00 95.31 535 ALA A CA 1
ATOM 4117 C C . ALA A 1 535 ? -12.617 -9.269 21.006 1.00 95.31 535 ALA A C 1
ATOM 4119 O O . ALA A 1 535 ? -12.050 -10.135 20.332 1.00 95.31 535 ALA A O 1
ATOM 4120 N N . PRO A 1 536 ? -13.968 -9.238 21.081 1.00 95.56 536 PRO A N 1
ATOM 4121 C CA . PRO A 1 536 ? -14.806 -10.204 20.358 1.00 95.56 536 PRO A CA 1
ATOM 4122 C C . PRO A 1 536 ? -14.668 -10.097 18.830 1.00 95.56 536 PRO A C 1
ATOM 4124 O O . PRO A 1 536 ? -14.623 -11.104 18.115 1.00 95.56 536 PRO A O 1
ATOM 4127 N N . ALA A 1 537 ? -14.533 -8.870 18.314 1.00 96.31 537 ALA A N 1
ATOM 4128 C CA . ALA A 1 537 ? -14.344 -8.628 16.888 1.00 96.31 537 ALA A CA 1
ATOM 4129 C C . ALA A 1 537 ? -12.986 -9.154 16.398 1.00 96.31 537 ALA A C 1
ATOM 4131 O O . ALA A 1 537 ? -12.906 -9.753 15.325 1.00 96.31 537 ALA A O 1
ATOM 4132 N N . LYS A 1 538 ? -11.934 -9.009 17.212 1.00 97.00 538 LYS A N 1
ATOM 4133 C CA . LYS A 1 538 ? -10.614 -9.600 16.957 1.00 97.00 538 LYS A CA 1
ATOM 4134 C C . LYS A 1 538 ? -10.664 -11.122 16.859 1.00 97.00 538 LYS A C 1
ATOM 4136 O O . LYS A 1 538 ? -10.082 -11.674 15.931 1.00 97.00 538 LYS A O 1
ATOM 4141 N N . GLN A 1 539 ? -11.365 -11.801 17.769 1.00 97.69 539 GLN A N 1
ATOM 4142 C CA . GLN A 1 539 ? -11.504 -13.266 17.736 1.00 97.69 539 GLN A CA 1
ATOM 4143 C C . GLN A 1 539 ? -12.234 -13.741 16.473 1.00 97.69 539 GLN A C 1
ATOM 4145 O O . GLN A 1 539 ? -11.804 -14.694 15.817 1.00 97.69 539 GLN A O 1
ATOM 4150 N N . THR A 1 540 ? -13.301 -13.033 16.097 1.00 98.00 540 THR A N 1
ATOM 4151 C CA . THR A 1 540 ? -14.070 -13.314 14.877 1.00 98.00 540 THR A CA 1
ATOM 4152 C C . THR A 1 540 ? -13.202 -13.143 13.630 1.00 98.00 540 THR A C 1
ATOM 4154 O O . THR A 1 540 ? -13.153 -14.027 12.773 1.00 98.00 540 THR A O 1
ATOM 4157 N N . LEU A 1 541 ? -12.452 -12.040 13.548 1.00 97.69 541 LEU A N 1
ATOM 4158 C CA . LEU A 1 541 ? -11.548 -11.782 12.431 1.00 97.69 541 LEU A CA 1
ATOM 4159 C C . LEU A 1 541 ? -10.397 -12.797 12.374 1.00 97.69 541 LEU A C 1
ATOM 4161 O O . LEU A 1 541 ? -10.106 -13.307 11.298 1.00 97.69 541 LEU A O 1
ATOM 4165 N N . ALA A 1 542 ? -9.776 -13.132 13.508 1.00 97.56 542 ALA A N 1
ATOM 4166 C CA . ALA A 1 542 ? -8.708 -14.131 13.572 1.00 97.56 542 ALA A CA 1
ATOM 4167 C C . ALA A 1 542 ? -9.181 -15.498 13.053 1.00 97.56 542 ALA A C 1
ATOM 4169 O O . ALA A 1 542 ? -8.492 -16.131 12.254 1.00 97.56 542 ALA A O 1
ATOM 4170 N N . SER A 1 543 ? -10.391 -15.911 13.443 1.00 97.88 543 SER A N 1
ATOM 4171 C CA . SER A 1 543 ? -11.013 -17.149 12.958 1.00 97.88 543 SER A CA 1
ATOM 4172 C C . SER A 1 543 ? -11.224 -17.110 11.443 1.00 97.88 543 SER A C 1
ATOM 4174 O O . SER A 1 543 ? -10.882 -18.061 10.742 1.00 97.88 543 SER A O 1
ATOM 4176 N N . ARG A 1 544 ? -11.705 -15.976 10.916 1.00 97.81 544 ARG A N 1
ATOM 4177 C CA . ARG A 1 544 ? -11.909 -15.796 9.473 1.00 97.81 544 ARG A CA 1
ATOM 4178 C C . ARG A 1 544 ? -10.601 -15.790 8.682 1.00 97.81 544 ARG A C 1
ATOM 4180 O O . ARG A 1 544 ? -10.552 -16.336 7.583 1.00 97.81 544 ARG A O 1
ATOM 4187 N N . ILE A 1 545 ? -9.540 -15.198 9.227 1.00 97.25 545 ILE A N 1
ATOM 4188 C CA . ILE A 1 545 ? -8.209 -15.224 8.608 1.00 97.25 545 ILE A CA 1
ATOM 4189 C C . ILE A 1 545 ? -7.675 -16.662 8.556 1.00 97.25 545 ILE A C 1
ATOM 4191 O O . ILE A 1 545 ? -7.175 -17.084 7.515 1.00 97.25 545 ILE A O 1
ATOM 4195 N N . ALA A 1 546 ? -7.825 -17.430 9.639 1.00 96.56 546 ALA A N 1
ATOM 4196 C CA . ALA A 1 546 ? -7.396 -18.827 9.688 1.00 96.56 546 ALA A CA 1
ATOM 4197 C C . ALA A 1 546 ? -8.160 -19.721 8.692 1.00 96.56 546 ALA A C 1
ATOM 4199 O O . ALA A 1 546 ? -7.570 -20.632 8.108 1.00 96.56 546 ALA A O 1
ATOM 4200 N N . GLU A 1 547 ? -9.449 -19.445 8.477 1.00 97.19 547 GLU A N 1
ATOM 4201 C CA . GLU A 1 547 ? -10.290 -20.132 7.492 1.00 97.19 547 GLU A CA 1
ATOM 4202 C C . GLU A 1 547 ? -9.863 -19.814 6.051 1.00 97.19 547 GLU A C 1
ATOM 4204 O O . GLU A 1 547 ? -9.657 -20.728 5.254 1.00 97.19 547 GLU A O 1
ATOM 4209 N N . LEU A 1 548 ? -9.708 -18.527 5.718 1.00 95.38 548 LEU A N 1
ATOM 4210 C CA . LEU A 1 548 ? -9.422 -18.086 4.349 1.00 95.38 548 LEU A CA 1
ATOM 4211 C C . LEU A 1 548 ? -7.967 -18.314 3.926 1.00 95.38 548 LEU A C 1
ATOM 4213 O O . LEU A 1 548 ? -7.710 -18.446 2.733 1.00 95.38 548 LEU A O 1
ATOM 4217 N N . LYS A 1 549 ? -7.023 -18.322 4.879 1.00 95.44 549 LYS A N 1
ATOM 4218 C CA . LYS A 1 549 ? -5.567 -18.322 4.624 1.00 95.44 549 LYS A CA 1
ATOM 4219 C C . LYS A 1 549 ? -5.181 -17.312 3.528 1.00 95.44 549 LYS A C 1
ATOM 4221 O O . LYS A 1 549 ? -4.619 -17.685 2.501 1.00 95.44 549 LYS A O 1
ATOM 4226 N N . PRO A 1 550 ? -5.513 -16.025 3.729 1.00 95.12 550 PRO A N 1
ATOM 4227 C CA . PRO A 1 550 ? -5.518 -15.018 2.668 1.00 95.12 550 PRO A CA 1
ATOM 4228 C C . PRO A 1 550 ? -4.119 -14.528 2.273 1.00 95.12 550 PRO A C 1
ATOM 4230 O O . PRO A 1 550 ? -3.969 -13.862 1.247 1.00 95.12 550 PRO A O 1
ATOM 4233 N N . ILE A 1 551 ? -3.111 -14.788 3.111 1.00 95.06 551 ILE A N 1
ATOM 4234 C CA . ILE A 1 551 ? -1.751 -14.288 2.924 1.00 95.06 551 ILE A CA 1
ATOM 4235 C C . ILE A 1 551 ? -1.049 -15.133 1.865 1.00 95.06 551 ILE A C 1
ATOM 4237 O O . ILE A 1 551 ? -0.898 -16.347 2.002 1.00 95.06 551 ILE A O 1
ATOM 4241 N N . ARG A 1 552 ? -0.616 -14.476 0.791 1.00 91.81 552 ARG A N 1
ATOM 4242 C CA . ARG A 1 552 ? 0.168 -15.106 -0.270 1.00 91.81 552 ARG A CA 1
ATOM 4243 C C . ARG A 1 552 ? 1.605 -15.339 0.170 1.00 91.81 552 ARG A C 1
ATOM 4245 O O . ARG A 1 552 ? 2.113 -14.654 1.056 1.00 91.81 552 ARG A O 1
ATOM 4252 N N . ASP A 1 553 ? 2.276 -16.241 -0.540 1.00 90.06 553 ASP A N 1
ATOM 4253 C CA . ASP A 1 553 ? 3.702 -16.501 -0.369 1.00 90.06 553 ASP A CA 1
ATOM 4254 C C . ASP A 1 553 ? 4.530 -15.192 -0.403 1.00 90.06 553 ASP A C 1
ATOM 4256 O O . ASP A 1 553 ? 4.350 -14.384 -1.322 1.00 90.06 553 ASP A O 1
ATOM 4260 N N . PRO A 1 554 ? 5.439 -14.953 0.563 1.00 90.19 554 PRO A N 1
ATOM 4261 C CA . PRO A 1 554 ? 6.257 -13.739 0.600 1.00 90.19 554 PRO A CA 1
ATOM 4262 C C . PRO A 1 554 ? 7.069 -13.465 -0.672 1.00 90.19 554 PRO A C 1
ATOM 4264 O O . PRO A 1 554 ? 7.369 -12.307 -0.963 1.00 90.19 554 PRO A O 1
ATOM 4267 N N . SER A 1 555 ? 7.397 -14.491 -1.465 1.00 86.69 555 SER A N 1
ATOM 4268 C CA . SER A 1 555 ? 8.120 -14.335 -2.737 1.00 86.69 555 SER A CA 1
ATOM 4269 C C . SER A 1 555 ? 7.340 -13.568 -3.808 1.00 86.69 555 SER A C 1
ATOM 4271 O O . SER A 1 555 ? 7.952 -13.043 -4.739 1.00 86.69 555 SER A O 1
ATOM 4273 N N . VAL A 1 556 ? 6.008 -13.467 -3.688 1.00 85.94 556 VAL A N 1
ATOM 4274 C CA . VAL A 1 556 ? 5.166 -12.717 -4.637 1.00 85.94 556 VAL A CA 1
ATOM 4275 C C . VAL A 1 556 ? 4.794 -11.318 -4.148 1.00 85.94 556 VAL A C 1
ATOM 4277 O O . VAL A 1 556 ? 4.070 -10.600 -4.847 1.00 85.94 556 VAL A O 1
ATOM 4280 N N . TRP A 1 557 ? 5.255 -10.917 -2.962 1.00 92.69 557 TRP A N 1
ATOM 4281 C CA . TRP A 1 557 ? 5.014 -9.576 -2.436 1.00 92.69 557 TRP A CA 1
ATOM 4282 C C . TRP A 1 557 ? 5.834 -8.555 -3.225 1.00 92.69 557 TRP A C 1
ATOM 4284 O O . TRP A 1 557 ? 7.011 -8.764 -3.513 1.00 92.69 557 TRP A O 1
ATOM 4294 N N . THR A 1 558 ? 5.213 -7.437 -3.596 1.00 90.44 558 THR A N 1
ATOM 4295 C CA . THR A 1 558 ? 5.827 -6.488 -4.540 1.00 90.44 558 THR A CA 1
ATOM 4296 C C . THR A 1 558 ? 6.449 -5.268 -3.872 1.00 90.44 558 THR A C 1
ATOM 4298 O O . THR A 1 558 ? 7.300 -4.617 -4.479 1.00 90.44 558 THR A O 1
ATOM 4301 N N . MET A 1 559 ? 6.045 -4.939 -2.642 1.00 93.75 559 MET A N 1
ATOM 4302 C CA . MET A 1 559 ? 6.634 -3.860 -1.843 1.00 93.75 559 MET A CA 1
ATOM 4303 C C . MET A 1 559 ? 6.324 -4.038 -0.345 1.00 93.75 559 MET A C 1
ATOM 4305 O O . MET A 1 559 ? 5.332 -4.683 -0.008 1.00 93.75 559 MET A O 1
ATOM 4309 N N . PRO A 1 560 ? 7.119 -3.452 0.569 1.00 95.31 560 PRO A N 1
ATOM 4310 C CA . PRO A 1 560 ? 6.845 -3.506 2.002 1.00 95.31 560 PRO A CA 1
ATOM 4311 C C . PRO A 1 560 ? 5.583 -2.721 2.399 1.00 95.31 560 PRO A C 1
ATOM 4313 O O . PRO A 1 560 ? 5.335 -1.618 1.896 1.00 95.31 560 PRO A O 1
ATOM 4316 N N . VAL A 1 561 ? 4.828 -3.267 3.359 1.00 98.06 561 VAL A N 1
ATOM 4317 C CA . VAL A 1 561 ? 3.618 -2.651 3.930 1.00 98.06 561 VAL A CA 1
ATOM 4318 C C . VAL A 1 561 ? 3.835 -2.331 5.401 1.00 98.06 561 VAL A C 1
ATOM 4320 O O . VAL A 1 561 ? 4.214 -3.222 6.154 1.00 98.06 561 VAL A O 1
ATOM 4323 N N . ILE A 1 562 ? 3.585 -1.089 5.821 1.00 98.12 562 ILE A N 1
ATOM 4324 C CA . ILE A 1 562 ? 3.745 -0.683 7.227 1.00 98.12 562 ILE A CA 1
ATOM 4325 C C . ILE A 1 562 ? 2.536 -1.114 8.061 1.00 98.12 562 ILE A C 1
ATOM 4327 O O . ILE A 1 562 ? 1.406 -0.698 7.785 1.00 98.12 562 ILE A O 1
ATOM 4331 N N . SER A 1 563 ? 2.797 -1.902 9.104 1.00 97.94 563 SER A N 1
ATOM 4332 C CA . SER A 1 563 ? 1.797 -2.354 10.069 1.00 97.94 563 SER A CA 1
ATOM 4333 C C . SER A 1 563 ? 1.320 -1.211 10.955 1.00 97.94 563 SER A C 1
ATOM 4335 O O . SER A 1 563 ? 2.114 -0.436 11.492 1.00 97.94 563 SER A O 1
ATOM 4337 N N . ASN A 1 564 ? 0.007 -1.127 11.171 1.00 98.06 564 ASN A N 1
ATOM 4338 C CA . ASN A 1 564 ? -0.569 -0.125 12.074 1.00 98.06 564 ASN A CA 1
ATOM 4339 C C . ASN A 1 564 ? -0.247 -0.397 13.551 1.00 98.06 564 ASN A C 1
ATOM 4341 O O . ASN A 1 564 ? -0.309 0.536 14.353 1.00 98.06 564 ASN A O 1
ATOM 4345 N N . VAL A 1 565 ? 0.087 -1.644 13.898 1.00 97.12 565 VAL A N 1
ATOM 4346 C CA . VAL A 1 565 ? 0.340 -2.090 15.277 1.00 97.12 565 VAL A CA 1
ATOM 4347 C C . VAL A 1 565 ? 1.799 -1.880 15.675 1.00 97.12 565 VAL A C 1
ATOM 4349 O O . VAL A 1 565 ? 2.065 -1.441 16.793 1.00 97.12 565 VAL A O 1
ATOM 4352 N N . THR A 1 566 ? 2.744 -2.174 14.777 1.00 96.50 566 THR A N 1
ATOM 4353 C CA . THR A 1 566 ? 4.188 -2.079 15.065 1.00 96.50 566 THR A CA 1
ATOM 4354 C C . THR A 1 566 ? 4.815 -0.785 14.551 1.00 96.50 566 THR A C 1
ATOM 4356 O O . THR A 1 566 ? 5.863 -0.386 15.052 1.00 96.50 566 THR A O 1
ATOM 4359 N N . ALA A 1 567 ? 4.167 -0.099 13.598 1.00 97.12 567 ALA A N 1
ATOM 4360 C CA . ALA A 1 567 ? 4.726 1.025 12.839 1.00 97.12 567 ALA A CA 1
ATOM 4361 C C . ALA A 1 567 ? 5.987 0.681 12.021 1.00 97.12 567 ALA A C 1
ATOM 4363 O O . ALA A 1 567 ? 6.726 1.578 11.608 1.00 97.12 567 ALA A O 1
ATOM 4364 N N . GLU A 1 568 ? 6.208 -0.606 11.758 1.00 94.62 568 GLU A N 1
ATOM 4365 C CA . GLU A 1 568 ? 7.304 -1.140 10.951 1.00 94.62 568 GLU A CA 1
ATOM 4366 C C . GLU A 1 568 ? 6.742 -2.027 9.820 1.00 94.62 568 GLU A C 1
ATOM 4368 O O . GLU A 1 568 ? 5.552 -2.367 9.837 1.00 94.62 568 GLU A O 1
ATOM 4373 N N . PRO A 1 569 ? 7.538 -2.360 8.785 1.00 95.31 569 PRO A N 1
ATOM 4374 C CA . PRO A 1 569 ? 7.086 -3.239 7.718 1.00 95.31 569 PRO A CA 1
ATOM 4375 C C . PRO A 1 569 ? 6.702 -4.626 8.233 1.00 95.31 569 PRO A C 1
ATOM 4377 O O . PRO A 1 569 ? 7.422 -5.199 9.046 1.00 95.31 569 PRO A O 1
ATOM 4380 N N . HIS A 1 570 ? 5.631 -5.201 7.685 1.00 92.19 570 HIS A N 1
ATOM 4381 C CA . HIS A 1 570 ? 5.363 -6.634 7.820 1.00 92.19 570 HIS A CA 1
ATOM 4382 C C . HIS A 1 570 ? 6.573 -7.439 7.327 1.00 92.19 570 HIS A C 1
ATOM 4384 O O . HIS A 1 570 ? 7.118 -7.158 6.256 1.00 92.19 570 HIS A O 1
ATOM 4390 N N . THR A 1 571 ? 6.991 -8.446 8.093 1.00 78.62 571 THR A N 1
ATOM 4391 C CA . THR A 1 571 ? 8.116 -9.330 7.745 1.00 78.62 571 THR A CA 1
ATOM 4392 C C . THR A 1 571 ? 7.656 -10.779 7.688 1.00 78.62 571 THR A C 1
ATOM 4394 O O . THR A 1 571 ? 6.667 -11.129 8.313 1.00 78.62 571 THR A O 1
ATOM 4397 N N . ALA A 1 572 ? 8.399 -11.656 7.007 1.00 67.75 572 ALA A N 1
ATOM 4398 C CA . ALA A 1 572 ? 8.097 -13.091 7.015 1.00 67.75 572 ALA A CA 1
ATOM 4399 C C . ALA A 1 572 ? 8.253 -13.748 8.407 1.00 67.75 572 ALA A C 1
ATOM 4401 O O . ALA A 1 572 ? 7.774 -14.858 8.617 1.00 67.75 572 ALA A O 1
ATOM 4402 N N . ALA A 1 573 ? 8.944 -13.087 9.347 1.00 59.00 573 ALA A N 1
ATOM 4403 C CA . ALA A 1 573 ? 9.118 -13.569 10.717 1.00 59.00 573 ALA A CA 1
ATOM 4404 C C . ALA A 1 573 ? 7.936 -13.204 11.635 1.00 59.00 573 ALA A C 1
ATOM 4406 O O . ALA A 1 573 ? 7.737 -13.858 12.658 1.00 59.00 573 ALA A O 1
ATOM 4407 N N . GLU A 1 574 ? 7.163 -12.174 11.283 1.00 69.25 574 GLU A N 1
ATOM 4408 C CA . GLU A 1 574 ? 5.962 -11.752 12.002 1.00 69.25 574 GLU A CA 1
ATOM 4409 C C . GLU A 1 574 ? 4.717 -12.227 11.245 1.00 69.25 574 GLU A C 1
ATOM 4411 O O . GLU A 1 574 ? 4.618 -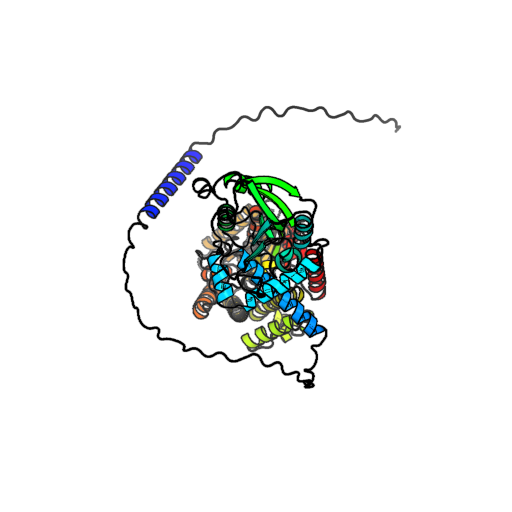12.088 10.030 1.00 69.25 574 GLU A O 1
ATOM 4416 N N . SER A 1 575 ? 3.736 -12.793 11.948 1.00 85.56 575 SER A N 1
ATOM 4417 C CA . SER A 1 575 ? 2.491 -13.211 11.299 1.00 85.56 575 SER A CA 1
ATOM 4418 C C . SER A 1 575 ? 1.648 -11.983 10.947 1.00 85.56 575 SER A C 1
ATOM 4420 O O . SER A 1 575 ? 1.113 -11.309 11.833 1.00 85.56 575 SER A O 1
ATOM 4422 N N . VAL A 1 576 ? 1.503 -11.711 9.644 1.00 94.00 576 VAL A N 1
ATOM 4423 C CA . VAL A 1 576 ? 0.601 -10.674 9.107 1.00 94.00 576 VAL A CA 1
ATOM 4424 C C . VAL A 1 576 ? -0.820 -10.900 9.623 1.00 94.00 576 VAL A C 1
ATOM 4426 O O . VAL A 1 576 ? -1.511 -9.956 10.000 1.00 94.00 576 VAL A O 1
ATOM 4429 N N . GLU A 1 577 ? -1.241 -12.161 9.706 1.00 94.38 577 GLU A N 1
ATOM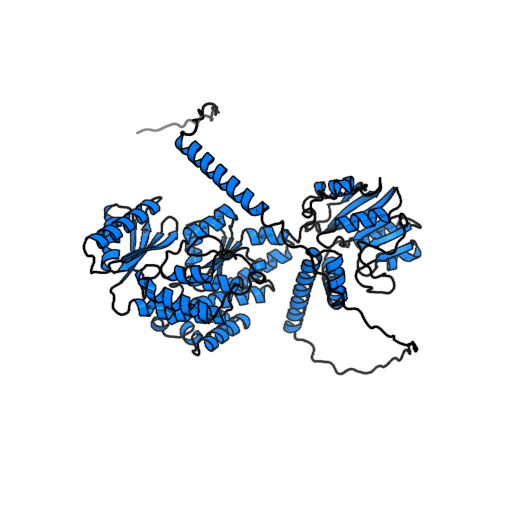 4430 C CA . GLU A 1 577 ? -2.533 -12.591 10.236 1.00 94.38 577 GLU A CA 1
ATOM 4431 C C . GLU A 1 577 ? -2.741 -12.135 11.682 1.00 94.38 577 GLU A C 1
ATOM 4433 O O . GLU A 1 577 ? -3.776 -11.545 12.006 1.00 94.38 577 GLU A O 1
ATOM 4438 N N . ALA A 1 578 ? -1.748 -12.375 12.543 1.00 94.25 578 ALA A N 1
ATOM 4439 C CA . ALA A 1 578 ? -1.802 -11.980 13.945 1.00 94.25 578 ALA A CA 1
ATOM 4440 C C . ALA A 1 578 ? -1.882 -10.456 14.086 1.00 94.25 578 ALA A C 1
ATOM 4442 O O . ALA A 1 578 ? -2.727 -9.951 14.826 1.00 94.25 578 ALA A O 1
ATOM 4443 N N . LEU A 1 579 ? -1.067 -9.717 13.328 1.00 96.69 579 LEU A N 1
ATOM 4444 C CA . LEU A 1 579 ? -1.066 -8.254 13.359 1.00 96.69 579 LEU A CA 1
ATOM 4445 C C . LEU A 1 579 ? -2.381 -7.658 12.843 1.00 96.69 579 LEU A C 1
ATOM 4447 O O . LEU A 1 579 ? -2.873 -6.698 13.432 1.00 96.69 579 LEU A O 1
ATOM 4451 N N . LEU A 1 580 ? -2.996 -8.238 11.807 1.00 96.75 580 LEU A N 1
ATOM 4452 C CA . LEU A 1 580 ? -4.311 -7.811 11.316 1.00 96.75 580 LEU A CA 1
ATOM 4453 C C . LEU A 1 580 ? -5.429 -8.054 12.335 1.00 96.75 580 LEU A C 1
ATOM 4455 O O . LEU A 1 580 ? -6.328 -7.220 12.464 1.00 96.75 580 LEU A O 1
ATOM 4459 N N . ALA A 1 581 ? -5.371 -9.165 13.072 1.00 96.31 581 ALA A N 1
ATOM 4460 C CA . ALA A 1 581 ? -6.301 -9.430 14.162 1.00 96.31 581 ALA A CA 1
ATOM 4461 C C . ALA A 1 581 ? -6.077 -8.460 15.337 1.00 96.31 581 ALA A C 1
ATOM 4463 O O . ALA A 1 581 ? -7.029 -7.853 15.827 1.00 96.31 581 ALA A O 1
ATOM 4464 N N . GLU A 1 582 ? -4.825 -8.255 15.758 1.00 96.31 582 GLU A N 1
ATOM 4465 C CA . GLU A 1 582 ? -4.457 -7.278 16.792 1.00 96.31 582 GLU A CA 1
ATOM 4466 C C . GLU A 1 582 ? -4.831 -5.842 16.416 1.00 96.31 582 GLU A C 1
ATOM 4468 O O . GLU A 1 582 ? -5.221 -5.061 17.277 1.00 96.31 582 GLU A O 1
ATOM 4473 N N . GLN A 1 583 ? -4.788 -5.482 15.135 1.00 96.19 583 GLN A N 1
ATOM 4474 C CA . GLN A 1 583 ? -5.153 -4.144 14.667 1.00 96.19 583 GLN A CA 1
ATOM 4475 C C . GLN A 1 583 ? -6.558 -3.711 15.122 1.00 96.19 583 GLN A C 1
ATOM 4477 O O . GLN A 1 583 ? -6.826 -2.518 15.260 1.00 96.19 583 GLN A O 1
ATOM 4482 N N . VAL A 1 584 ? -7.473 -4.659 15.338 1.00 95.81 584 VAL A N 1
ATOM 4483 C CA . VAL A 1 584 ? -8.870 -4.390 15.708 1.00 95.81 584 VAL A CA 1
ATOM 4484 C C . VAL A 1 584 ? -9.000 -3.802 17.119 1.00 95.81 584 VAL A C 1
ATOM 4486 O O . VAL A 1 584 ? -9.828 -2.910 17.320 1.00 95.81 584 VAL A O 1
ATOM 4489 N N . ASP A 1 585 ? -8.179 -4.258 18.070 1.00 95.75 585 ASP A N 1
ATOM 4490 C CA . ASP A 1 585 ? -8.227 -3.858 19.487 1.00 95.75 585 ASP A CA 1
ATOM 4491 C C . ASP A 1 585 ? -6.996 -3.067 19.961 1.00 95.75 585 ASP A C 1
ATOM 4493 O O . ASP A 1 585 ? -6.965 -2.608 21.103 1.00 95.75 585 ASP A O 1
ATOM 4497 N N . ARG A 1 586 ? -6.000 -2.859 19.090 1.00 96.88 586 ARG A N 1
ATOM 4498 C CA . ARG A 1 586 ? -4.781 -2.088 19.380 1.00 96.88 586 ARG A CA 1
ATOM 4499 C C . ARG A 1 586 ? -4.753 -0.724 18.684 1.00 96.88 586 ARG A C 1
ATOM 4501 O O . ARG A 1 586 ? -5.376 -0.557 17.632 1.00 96.88 586 ARG A O 1
ATOM 4508 N N . PRO A 1 587 ? -4.002 0.252 19.238 1.00 97.44 587 PRO A N 1
ATOM 4509 C CA . PRO A 1 587 ? -3.864 1.576 18.647 1.00 97.44 587 PRO A CA 1
ATOM 4510 C C . PRO A 1 587 ? -3.269 1.542 17.240 1.00 97.44 587 PRO A C 1
ATOM 4512 O O . PRO A 1 587 ? -2.298 0.837 16.981 1.00 97.44 587 PRO A O 1
ATOM 4515 N N . VAL A 1 588 ? -3.768 2.423 16.372 1.00 98.31 588 VAL A N 1
ATOM 4516 C CA . VAL A 1 588 ? -3.138 2.735 15.084 1.00 98.31 588 VAL A CA 1
ATOM 4517 C C . VAL A 1 588 ? -2.004 3.740 15.293 1.00 98.31 588 VAL A C 1
ATOM 4519 O O . VAL A 1 588 ? -2.237 4.927 15.565 1.00 98.31 588 VAL A O 1
ATOM 4522 N N . LEU A 1 589 ? -0.768 3.281 15.112 1.00 98.12 589 LEU A N 1
ATOM 4523 C CA . LEU A 1 589 ? 0.462 4.062 15.259 1.00 98.12 589 LEU A CA 1
ATOM 4524 C C . LEU A 1 589 ? 0.812 4.842 13.976 1.00 98.12 589 LEU A C 1
ATOM 4526 O O . LEU A 1 589 ? 1.894 4.696 13.400 1.00 98.12 589 LEU A O 1
ATOM 4530 N N . TRP A 1 590 ? -0.117 5.675 13.495 1.00 98.12 590 TRP A N 1
ATOM 4531 C CA . TRP A 1 590 ? 0.014 6.371 12.205 1.00 98.12 590 TRP A CA 1
ATOM 4532 C C . TRP A 1 590 ? 1.171 7.379 12.171 1.00 98.12 590 TRP A C 1
ATOM 4534 O O . TRP A 1 590 ? 1.949 7.393 11.217 1.00 98.12 590 TRP A O 1
ATOM 4544 N N . LEU A 1 591 ? 1.331 8.201 13.215 1.00 97.25 591 LEU A N 1
ATOM 4545 C CA . LEU A 1 591 ? 2.446 9.145 13.334 1.00 97.25 591 LEU A CA 1
ATOM 4546 C C . LEU A 1 591 ? 3.789 8.417 13.297 1.00 97.25 591 LEU A C 1
ATOM 4548 O O . LEU A 1 591 ? 4.687 8.828 12.568 1.00 97.25 591 LEU A O 1
ATOM 4552 N N . GLN A 1 592 ? 3.917 7.334 14.059 1.00 97.75 592 GLN A N 1
ATOM 4553 C CA . GLN A 1 592 ? 5.131 6.528 14.104 1.00 97.75 592 GLN A CA 1
ATOM 4554 C C . GLN A 1 592 ? 5.412 5.890 12.743 1.00 97.75 592 GLN A C 1
ATOM 4556 O O . GLN A 1 592 ? 6.550 5.921 12.295 1.00 97.75 592 GLN A O 1
ATOM 4561 N N . SER A 1 593 ? 4.380 5.407 12.047 1.00 98.38 593 SER A N 1
ATOM 4562 C CA . SER A 1 593 ? 4.503 4.837 10.698 1.00 98.38 593 SER A CA 1
ATOM 4563 C C . SER A 1 593 ? 5.013 5.880 9.692 1.00 98.38 593 SER A C 1
ATOM 4565 O O . SER A 1 593 ? 5.953 5.635 8.936 1.00 98.38 593 SER A O 1
ATOM 4567 N N . MET A 1 594 ? 4.452 7.095 9.734 1.00 97.81 594 MET A N 1
ATOM 4568 C CA . MET A 1 594 ? 4.922 8.231 8.933 1.00 97.81 594 MET A CA 1
ATOM 4569 C C . MET A 1 594 ? 6.374 8.603 9.271 1.00 97.81 594 MET A C 1
ATOM 4571 O O . MET A 1 594 ? 7.180 8.843 8.373 1.00 97.81 594 MET A O 1
ATOM 4575 N N . GLN A 1 595 ? 6.726 8.635 10.558 1.00 95.44 595 GLN A N 1
ATOM 4576 C CA . GLN A 1 595 ? 8.080 8.937 11.030 1.00 95.44 595 GLN A CA 1
ATOM 4577 C C . GLN A 1 595 ? 9.088 7.847 10.661 1.00 95.44 595 GLN A C 1
ATOM 4579 O O . GLN A 1 595 ? 10.226 8.178 10.337 1.00 95.44 595 GLN A O 1
ATOM 4584 N N . PHE A 1 596 ? 8.695 6.574 10.678 1.00 95.38 596 PHE A N 1
ATOM 4585 C CA . PHE A 1 596 ? 9.525 5.459 10.234 1.00 95.38 596 PHE A CA 1
ATOM 4586 C C . PHE A 1 596 ? 9.930 5.666 8.774 1.00 95.38 596 PHE A C 1
ATOM 4588 O O . PHE A 1 596 ? 11.119 5.779 8.472 1.00 95.38 596 PHE A O 1
ATOM 4595 N N . LEU A 1 597 ? 8.947 5.851 7.890 1.00 94.12 597 LEU A N 1
ATOM 4596 C CA . LEU A 1 597 ? 9.183 6.116 6.471 1.00 94.12 597 LEU A CA 1
ATOM 4597 C C . LEU A 1 597 ? 10.005 7.389 6.239 1.00 94.12 597 LEU A C 1
ATOM 4599 O O . LEU A 1 597 ? 10.931 7.395 5.425 1.00 94.12 597 LEU A O 1
ATOM 4603 N N . LYS A 1 598 ? 9.724 8.457 6.990 1.00 90.88 598 LYS A N 1
ATOM 4604 C CA . LYS A 1 598 ? 10.452 9.722 6.870 1.00 90.88 598 LYS A CA 1
ATOM 4605 C C . LYS A 1 598 ? 11.916 9.602 7.285 1.00 90.88 598 LYS A C 1
ATOM 4607 O O . LYS A 1 598 ? 12.803 10.039 6.558 1.00 90.88 598 LYS A O 1
ATOM 4612 N N . ASN A 1 599 ? 12.166 9.026 8.457 1.00 85.81 599 ASN A N 1
ATOM 4613 C CA . ASN A 1 599 ? 13.472 9.067 9.112 1.00 85.81 599 ASN A CA 1
ATOM 4614 C C . ASN A 1 599 ? 14.393 7.930 8.663 1.00 85.81 599 ASN A C 1
ATOM 4616 O O . ASN A 1 599 ? 15.606 8.115 8.629 1.00 85.81 599 ASN A O 1
ATOM 4620 N N . ARG A 1 600 ? 13.836 6.751 8.355 1.00 83.38 600 ARG A N 1
ATOM 4621 C CA . ARG A 1 600 ? 14.608 5.560 7.958 1.00 83.38 600 ARG A CA 1
ATOM 4622 C C . ARG A 1 600 ? 14.763 5.444 6.444 1.00 83.38 600 ARG A C 1
ATOM 4624 O O . ARG A 1 600 ? 15.771 4.916 5.992 1.00 83.38 600 ARG A O 1
ATOM 4631 N N . HIS A 1 601 ? 13.782 5.935 5.683 1.00 84.31 601 HIS A N 1
ATOM 4632 C CA . HIS A 1 601 ? 13.699 5.722 4.234 1.00 84.31 601 HIS A CA 1
ATOM 4633 C C . HIS A 1 601 ? 13.616 7.016 3.417 1.00 84.31 601 HIS A C 1
ATOM 4635 O O . HIS A 1 601 ? 13.467 6.953 2.204 1.00 84.31 601 HIS A O 1
ATOM 4641 N N . ALA A 1 602 ? 13.730 8.185 4.058 1.00 88.00 602 ALA A N 1
ATOM 4642 C CA . ALA A 1 602 ? 13.731 9.493 3.399 1.00 88.00 602 ALA A CA 1
ATOM 4643 C C . ALA A 1 602 ? 12.501 9.764 2.505 1.00 88.00 602 ALA A C 1
ATOM 4645 O O . ALA A 1 602 ? 12.563 10.583 1.586 1.00 88.00 602 ALA A O 1
ATOM 4646 N N . ILE A 1 603 ? 11.357 9.131 2.798 1.00 93.06 603 ILE A N 1
ATOM 4647 C CA . ILE A 1 603 ? 10.119 9.357 2.045 1.00 93.06 603 ILE A CA 1
ATOM 4648 C C . ILE A 1 603 ? 9.735 10.841 2.120 1.00 93.06 603 ILE A C 1
ATOM 4650 O O . ILE A 1 603 ? 9.691 11.447 3.195 1.00 93.06 603 ILE A O 1
ATOM 4654 N N . SER A 1 604 ? 9.482 11.444 0.959 1.00 93.75 604 SER A N 1
ATOM 4655 C CA . SER A 1 604 ? 9.151 12.870 0.816 1.00 93.75 604 SER A CA 1
ATOM 4656 C C . SER A 1 604 ? 7.982 13.132 -0.139 1.00 93.75 604 SER A C 1
ATOM 4658 O O . SER A 1 604 ? 7.508 14.266 -0.271 1.00 93.75 604 SER A O 1
ATOM 4660 N N . ARG A 1 605 ? 7.499 12.085 -0.815 1.00 95.69 605 ARG A N 1
ATOM 4661 C CA . ARG A 1 605 ? 6.428 12.135 -1.809 1.00 95.69 605 ARG A CA 1
ATOM 4662 C C . ARG A 1 605 ? 5.373 11.090 -1.469 1.00 95.69 605 ARG A C 1
ATOM 4664 O O . ARG A 1 605 ? 5.673 9.916 -1.291 1.00 95.69 605 ARG A O 1
ATOM 4671 N N . TRP A 1 606 ? 4.120 11.509 -1.428 1.00 97.69 606 TRP A N 1
ATOM 4672 C CA . TRP A 1 606 ? 3.027 10.698 -0.906 1.00 97.69 606 TRP A CA 1
ATOM 4673 C C . TRP A 1 606 ? 1.883 10.668 -1.913 1.00 97.69 606 TRP A C 1
ATOM 4675 O O . TRP A 1 606 ? 1.411 11.724 -2.339 1.00 97.69 606 TRP A O 1
ATOM 4685 N N . GLY A 1 607 ? 1.443 9.475 -2.310 1.00 97.75 607 GLY A N 1
ATOM 4686 C CA . GLY A 1 607 ? 0.235 9.278 -3.112 1.00 97.75 607 GLY A CA 1
ATOM 4687 C C . GLY A 1 607 ? -0.915 8.818 -2.226 1.00 97.75 607 GLY A C 1
ATOM 4688 O O . GLY A 1 607 ? -0.954 7.652 -1.860 1.00 97.75 607 GLY A O 1
ATOM 4689 N N . ALA A 1 608 ? -1.829 9.715 -1.864 1.00 98.12 608 ALA A N 1
ATOM 4690 C CA . ALA A 1 608 ? -3.028 9.384 -1.101 1.00 98.12 608 ALA A CA 1
ATOM 4691 C C . ALA A 1 608 ? -4.101 8.817 -2.034 1.00 98.12 608 ALA A C 1
ATOM 4693 O O . ALA A 1 608 ? -4.759 9.584 -2.731 1.00 98.12 608 ALA A O 1
ATOM 4694 N N . MET A 1 609 ? -4.233 7.491 -2.064 1.00 98.19 609 MET A N 1
ATOM 4695 C CA . MET A 1 609 ? -5.073 6.747 -3.004 1.00 98.19 609 MET A CA 1
ATOM 4696 C C . MET A 1 609 ? -6.377 6.288 -2.349 1.00 98.19 609 MET A C 1
ATOM 4698 O O . MET A 1 609 ? -6.362 5.467 -1.428 1.00 98.19 609 MET A O 1
ATOM 4702 N N . GLY A 1 610 ? -7.513 6.764 -2.853 1.00 97.38 610 GLY A N 1
ATOM 4703 C CA . GLY A 1 610 ? -8.837 6.404 -2.342 1.00 97.38 610 GLY A CA 1
ATOM 4704 C C . GLY A 1 610 ? -9.702 7.613 -1.993 1.00 97.38 610 GLY A C 1
ATOM 4705 O O . GLY A 1 610 ? -9.320 8.749 -2.272 1.00 97.38 610 GLY A O 1
ATOM 4706 N N . PRO A 1 611 ? -10.877 7.384 -1.387 1.00 97.19 611 PRO A N 1
ATOM 4707 C CA . PRO A 1 611 ? -11.865 8.431 -1.197 1.00 97.19 611 PRO A CA 1
ATOM 4708 C C . PRO A 1 611 ? -11.421 9.424 -0.121 1.00 97.19 611 PRO A C 1
ATOM 4710 O O . PRO A 1 611 ? -10.796 9.061 0.879 1.00 97.19 611 PRO A O 1
ATOM 4713 N N . GLY A 1 612 ? -11.789 10.690 -0.313 1.00 93.38 612 GLY A N 1
ATOM 4714 C CA . GLY A 1 612 ? -11.529 11.758 0.644 1.00 93.38 612 GLY A CA 1
ATOM 4715 C C . GLY A 1 612 ? -10.050 12.140 0.760 1.00 93.38 612 GLY A C 1
ATOM 4716 O O . GLY A 1 612 ? -9.183 11.678 0.029 1.00 93.38 612 GLY A O 1
ATOM 4717 N N . ASN A 1 613 ? -9.755 13.040 1.702 1.00 93.25 613 ASN A N 1
ATOM 4718 C CA . ASN A 1 613 ? -8.440 13.689 1.804 1.00 93.25 613 ASN A CA 1
ATOM 4719 C C . ASN A 1 613 ? -7.769 13.528 3.174 1.00 93.25 613 ASN A C 1
ATOM 4721 O O . ASN A 1 613 ? -6.758 14.176 3.447 1.00 93.25 613 ASN A O 1
ATOM 4725 N N . VAL A 1 614 ? -8.323 12.681 4.049 1.00 93.19 614 VAL A N 1
ATOM 4726 C CA . VAL A 1 614 ? -7.943 12.601 5.469 1.00 93.19 614 VAL A CA 1
ATOM 4727 C C . VAL A 1 614 ? -6.459 12.273 5.639 1.00 93.19 614 VAL A C 1
ATOM 4729 O O . VAL A 1 614 ? -5.727 13.064 6.233 1.00 93.19 614 VAL A O 1
ATOM 4732 N N . VAL A 1 615 ? -5.983 11.162 5.069 1.00 96.38 615 VAL A N 1
ATOM 4733 C CA . VAL A 1 615 ? -4.576 10.739 5.210 1.00 96.38 615 VAL A CA 1
ATOM 4734 C C . VAL A 1 615 ? -3.602 11.708 4.541 1.00 96.38 615 VAL A C 1
ATOM 4736 O O . VAL A 1 615 ? -2.552 12.007 5.105 1.00 96.38 615 VAL A O 1
ATOM 4739 N N . GLY A 1 616 ? -3.980 12.295 3.399 1.00 96.31 616 GLY A N 1
ATOM 4740 C CA . GLY A 1 616 ? -3.182 13.335 2.747 1.00 96.31 616 GLY A CA 1
ATOM 4741 C C . GLY A 1 616 ? -3.060 14.607 3.595 1.00 96.31 616 GLY A C 1
ATOM 4742 O O . GLY A 1 616 ? -1.997 15.225 3.648 1.00 96.31 616 GLY A O 1
ATOM 4743 N N . ASN A 1 617 ? -4.121 14.981 4.314 1.00 95.62 617 ASN A N 1
ATOM 4744 C CA . ASN A 1 617 ? -4.106 16.113 5.240 1.00 95.62 617 ASN A CA 1
ATOM 4745 C C . ASN A 1 617 ? -3.265 15.828 6.491 1.00 95.62 617 ASN A C 1
ATOM 4747 O O . ASN A 1 617 ? -2.575 16.730 6.963 1.00 95.62 617 ASN A O 1
ATOM 4751 N N . LEU A 1 618 ? -3.285 14.594 7.010 1.00 95.44 618 LEU A N 1
ATOM 4752 C CA . LEU A 1 618 ? -2.428 14.189 8.130 1.00 95.44 618 LEU A CA 1
ATOM 4753 C C . LEU A 1 618 ? -0.944 14.301 7.761 1.00 95.44 618 LEU A C 1
ATOM 4755 O O . LEU A 1 618 ? -0.189 14.935 8.498 1.00 95.44 618 LEU A O 1
ATOM 4759 N N . VAL A 1 619 ? -0.555 13.780 6.592 1.00 96.69 619 VAL A N 1
ATOM 4760 C CA . VAL A 1 619 ? 0.819 13.905 6.083 1.00 96.69 619 VAL A CA 1
ATOM 4761 C C . VAL A 1 619 ? 1.196 15.369 5.878 1.00 96.69 619 VAL A C 1
ATOM 4763 O O . VAL A 1 619 ? 2.213 15.810 6.401 1.00 96.69 619 VAL A O 1
ATOM 4766 N N . GLY A 1 620 ? 0.371 16.151 5.172 1.00 95.25 620 GLY A N 1
ATOM 4767 C CA . GLY A 1 620 ? 0.681 17.559 4.895 1.00 95.25 620 GLY A CA 1
ATOM 4768 C C . GLY A 1 620 ? 0.794 18.421 6.158 1.00 95.25 620 GLY A C 1
ATOM 4769 O O . GLY A 1 620 ? 1.544 19.395 6.177 1.00 95.25 620 GLY A O 1
ATOM 4770 N N . LYS A 1 621 ? 0.084 18.056 7.233 1.00 93.19 621 LYS A N 1
ATOM 4771 C CA . LYS A 1 621 ? 0.180 18.727 8.533 1.00 93.19 621 LYS A CA 1
ATOM 4772 C C . LYS A 1 621 ? 1.476 18.386 9.273 1.00 93.19 621 LYS A C 1
ATOM 4774 O O . LYS A 1 621 ? 2.041 19.266 9.916 1.00 93.19 621 LYS A O 1
ATOM 4779 N N . GLU A 1 622 ? 1.918 17.131 9.218 1.00 94.56 622 GLU A N 1
ATOM 4780 C CA . GLU A 1 622 ? 3.134 16.680 9.906 1.00 94.56 622 GLU A CA 1
ATOM 4781 C C . GLU A 1 622 ? 4.402 17.067 9.126 1.00 94.56 622 GLU A C 1
ATOM 4783 O O . GLU A 1 622 ? 5.381 17.534 9.707 1.00 94.56 622 GLU A O 1
ATOM 4788 N N . PHE A 1 623 ? 4.361 16.958 7.796 1.00 95.19 623 PHE A N 1
ATOM 4789 C CA . PHE A 1 623 ? 5.481 17.213 6.893 1.00 95.19 623 PHE A CA 1
ATOM 4790 C C . PHE A 1 623 ? 5.115 18.269 5.845 1.00 95.19 623 PHE A C 1
ATOM 4792 O O . PHE A 1 623 ? 4.947 17.985 4.664 1.00 95.19 623 PHE A O 1
ATOM 4799 N N . ALA A 1 624 ? 5.039 19.532 6.268 1.00 93.12 624 ALA A N 1
ATOM 4800 C CA . ALA A 1 624 ? 4.601 20.647 5.418 1.00 93.12 624 ALA A CA 1
ATOM 4801 C C . ALA A 1 624 ? 5.435 20.885 4.138 1.00 93.12 624 ALA A C 1
ATOM 4803 O O . ALA A 1 624 ? 4.983 21.591 3.240 1.00 93.12 624 ALA A O 1
ATOM 4804 N N . LYS A 1 625 ? 6.656 20.339 4.056 1.00 94.06 625 LYS A N 1
ATOM 4805 C CA . LYS A 1 625 ? 7.536 20.450 2.877 1.00 94.06 625 LYS A CA 1
ATOM 4806 C C . LYS A 1 625 ? 7.400 19.279 1.900 1.00 94.06 625 LYS A C 1
ATOM 4808 O O . LYS A 1 625 ? 7.976 19.336 0.816 1.00 94.06 625 LYS A O 1
ATOM 4813 N N . ASP A 1 626 ? 6.684 18.229 2.285 1.00 95.12 626 ASP A N 1
ATOM 4814 C CA . ASP A 1 626 ? 6.543 17.028 1.474 1.00 95.12 626 ASP A CA 1
ATOM 4815 C C . ASP A 1 626 ? 5.490 17.221 0.384 1.00 95.12 626 ASP A C 1
ATOM 4817 O O . ASP A 1 626 ? 4.536 17.992 0.514 1.00 95.12 626 ASP A O 1
ATOM 4821 N N . ILE A 1 627 ? 5.649 16.488 -0.715 1.00 95.62 627 ILE A N 1
ATOM 4822 C CA . ILE A 1 627 ? 4.710 16.538 -1.832 1.00 95.62 627 ILE A CA 1
ATOM 4823 C C . ILE A 1 627 ? 3.630 15.495 -1.593 1.00 95.62 627 ILE A C 1
ATOM 4825 O O . ILE A 1 627 ? 3.903 14.299 -1.622 1.00 95.62 627 ILE A O 1
ATOM 4829 N N . VAL A 1 628 ? 2.388 15.942 -1.426 1.00 97.00 628 VAL A N 1
ATOM 4830 C CA . VAL A 1 628 ? 1.231 15.058 -1.245 1.00 97.00 628 VAL A CA 1
ATOM 4831 C C . VAL A 1 628 ? 0.301 15.171 -2.448 1.00 97.00 628 VAL A C 1
ATOM 4833 O O . VAL A 1 628 ? -0.296 16.222 -2.688 1.00 97.00 628 VAL A O 1
ATOM 4836 N N . ARG A 1 629 ? 0.166 14.082 -3.206 1.00 96.50 629 ARG A N 1
ATOM 4837 C CA . ARG A 1 629 ? -0.808 13.933 -4.294 1.00 96.50 629 ARG A CA 1
ATOM 4838 C C . ARG A 1 629 ? -2.044 13.232 -3.751 1.00 96.50 629 ARG A C 1
ATOM 4840 O O . ARG A 1 629 ? -1.946 12.107 -3.280 1.00 96.50 629 ARG A O 1
ATOM 4847 N N . ARG A 1 630 ? -3.186 13.912 -3.796 1.00 96.81 630 ARG A N 1
ATOM 4848 C CA . ARG A 1 630 ? -4.498 13.349 -3.460 1.00 96.81 630 ARG A CA 1
ATOM 4849 C C . ARG A 1 630 ? -5.063 12.750 -4.738 1.00 96.81 630 ARG A C 1
ATOM 4851 O O . ARG A 1 630 ? -5.206 13.480 -5.707 1.00 96.81 630 ARG A O 1
ATOM 4858 N N . LEU A 1 631 ? -5.263 11.440 -4.753 1.00 96.81 631 LEU A N 1
ATOM 4859 C CA . LEU A 1 631 ? -5.679 10.644 -5.906 1.00 96.81 631 LEU A CA 1
ATOM 4860 C C . LEU A 1 631 ? -7.079 10.087 -5.608 1.00 96.81 631 LEU A C 1
ATOM 4862 O O . LEU A 1 631 ? -7.256 8.883 -5.420 1.00 96.81 631 LEU A O 1
ATOM 4866 N N . SER A 1 632 ? -8.035 11.006 -5.446 1.00 93.19 632 SER A N 1
ATOM 4867 C CA . SER A 1 632 ? -9.398 10.734 -4.969 1.00 93.19 632 SER A CA 1
ATOM 4868 C C . SER A 1 632 ? -10.437 10.574 -6.074 1.00 93.19 632 SER A C 1
ATOM 4870 O O . SER A 1 632 ? -11.519 10.054 -5.817 1.00 93.19 632 SER A O 1
ATOM 4872 N N . ASP A 1 633 ? -10.113 11.035 -7.277 1.00 96.25 633 ASP A N 1
ATOM 4873 C CA . ASP A 1 633 ? -11.007 11.127 -8.427 1.00 96.25 633 ASP A CA 1
ATOM 4874 C C . ASP A 1 633 ? -10.222 10.919 -9.731 1.00 96.25 633 ASP A C 1
ATOM 4876 O O . ASP A 1 633 ? -8.986 10.819 -9.749 1.00 96.25 633 ASP A O 1
ATOM 4880 N N . ALA A 1 634 ? -10.961 10.802 -10.827 1.00 96.56 634 ALA A N 1
ATOM 4881 C CA . ALA A 1 634 ? -10.433 10.498 -12.144 1.00 96.56 634 ALA A CA 1
ATOM 4882 C C . ALA A 1 634 ? -9.492 11.585 -12.685 1.00 96.56 634 ALA A C 1
ATOM 4884 O O . ALA A 1 634 ? -8.467 11.263 -13.285 1.00 96.56 634 ALA A O 1
ATOM 4885 N N . ASP A 1 635 ? -9.803 12.862 -12.450 1.00 97.31 635 ASP A N 1
ATOM 4886 C CA . ASP A 1 635 ? -8.980 13.972 -12.940 1.00 97.31 635 ASP A CA 1
ATOM 4887 C C . ASP A 1 635 ? -7.632 14.015 -12.220 1.00 97.31 635 ASP A C 1
ATOM 4889 O O . ASP A 1 635 ? -6.583 14.128 -12.860 1.00 97.31 635 ASP A O 1
ATOM 4893 N N . ALA A 1 636 ? -7.628 13.822 -10.899 1.00 96.75 636 ALA A N 1
ATOM 4894 C CA . ALA A 1 636 ? -6.398 13.728 -10.124 1.00 96.75 636 ALA A CA 1
ATOM 4895 C C . ALA A 1 636 ? -5.513 12.547 -10.562 1.00 96.75 636 ALA A C 1
ATOM 4897 O O . ALA A 1 636 ? -4.279 12.657 -10.559 1.00 96.75 636 ALA A O 1
ATOM 4898 N N . LEU A 1 637 ? -6.123 11.418 -10.942 1.00 96.94 637 LEU A N 1
ATOM 4899 C CA . LEU A 1 637 ? -5.405 10.264 -11.484 1.00 96.94 637 LEU A CA 1
ATOM 4900 C C . LEU A 1 637 ? -4.822 10.559 -12.868 1.00 96.94 637 LEU A C 1
ATOM 4902 O O . LEU A 1 637 ? -3.635 10.298 -13.067 1.00 96.94 637 LEU A O 1
ATOM 4906 N N . ASP A 1 638 ? -5.591 11.141 -13.790 1.00 95.31 638 ASP A N 1
ATOM 4907 C CA . ASP A 1 638 ? -5.107 11.520 -15.126 1.00 95.31 638 ASP A CA 1
ATOM 4908 C C . ASP A 1 638 ? -3.941 12.516 -15.048 1.00 95.31 638 ASP A C 1
ATOM 4910 O O . ASP A 1 638 ? -2.907 12.332 -15.702 1.00 95.31 638 ASP A O 1
ATOM 4914 N N . ASP A 1 639 ? -4.055 13.524 -14.183 1.00 96.44 639 ASP A N 1
ATOM 4915 C CA . ASP A 1 639 ? -2.989 14.491 -13.927 1.00 96.44 639 ASP A CA 1
ATOM 4916 C C . ASP A 1 639 ? -1.719 13.810 -13.418 1.00 96.44 639 ASP A C 1
ATOM 4918 O O . ASP A 1 639 ? -0.601 14.124 -13.854 1.00 96.44 639 ASP A O 1
ATOM 4922 N N . PHE A 1 640 ? -1.866 12.860 -12.492 1.00 95.50 640 PHE A N 1
ATOM 4923 C CA . PHE A 1 640 ? -0.725 12.146 -11.941 1.00 95.50 640 PHE A CA 1
ATOM 4924 C C . PHE A 1 640 ? -0.102 11.176 -12.950 1.00 95.50 640 PHE A C 1
ATOM 4926 O O . PHE A 1 640 ? 1.126 11.141 -13.064 1.00 95.50 640 PHE A O 1
ATOM 4933 N N . ILE A 1 641 ? -0.910 10.473 -13.746 1.00 91.75 641 ILE A N 1
ATOM 4934 C CA . ILE A 1 641 ? -0.445 9.650 -14.871 1.00 91.75 641 ILE A CA 1
ATOM 4935 C C . ILE A 1 641 ? 0.363 10.518 -15.842 1.00 91.75 641 ILE A C 1
ATOM 4937 O O . ILE A 1 641 ? 1.484 10.159 -16.197 1.00 91.75 641 ILE A O 1
ATOM 4941 N N . ALA A 1 642 ? -0.125 11.710 -16.197 1.00 89.75 642 ALA A N 1
ATOM 4942 C CA . ALA A 1 642 ? 0.601 12.636 -17.065 1.00 89.75 642 ALA A CA 1
ATOM 4943 C C . ALA A 1 642 ? 1.923 13.127 -16.443 1.00 89.75 642 ALA A C 1
ATOM 4945 O O . ALA A 1 642 ? 2.915 13.335 -17.152 1.00 89.75 642 ALA A O 1
ATOM 4946 N N . VAL A 1 643 ? 1.973 13.322 -15.119 1.00 90.25 643 VAL A N 1
ATOM 4947 C CA . VAL A 1 643 ? 3.221 13.620 -14.395 1.00 90.25 643 VAL A CA 1
ATOM 4948 C C . VAL A 1 643 ? 4.211 12.463 -14.513 1.00 90.25 643 VAL A C 1
ATOM 4950 O O . VAL A 1 643 ? 5.371 12.716 -14.848 1.00 90.25 643 VAL A O 1
ATOM 4953 N N . LEU A 1 644 ? 3.767 11.228 -14.276 1.00 86.44 644 LEU A N 1
ATOM 4954 C CA . LEU A 1 644 ? 4.609 10.035 -14.383 1.00 86.44 644 LEU A CA 1
ATOM 4955 C C . LEU A 1 644 ? 5.114 9.839 -15.817 1.00 86.44 644 LEU A C 1
ATOM 4957 O O . LEU A 1 644 ? 6.316 9.700 -16.017 1.00 86.44 644 LEU A O 1
ATOM 4961 N N . ASP A 1 645 ? 4.245 9.969 -16.817 1.00 79.12 645 ASP A N 1
ATOM 4962 C CA . ASP A 1 645 ? 4.607 9.872 -18.234 1.00 79.12 645 ASP A CA 1
ATOM 4963 C C . ASP A 1 645 ? 5.673 10.898 -18.637 1.00 79.12 645 ASP A C 1
ATOM 4965 O O . ASP A 1 645 ? 6.611 10.581 -19.372 1.00 79.12 645 ASP A O 1
ATOM 4969 N N . ARG A 1 646 ? 5.554 12.147 -18.165 1.00 81.56 646 ARG A N 1
ATOM 4970 C CA . ARG A 1 646 ? 6.571 13.184 -18.414 1.00 81.56 646 ARG A CA 1
ATOM 4971 C C . ARG A 1 646 ? 7.909 12.832 -17.775 1.00 81.56 646 ARG A C 1
ATOM 4973 O O . ARG A 1 646 ? 8.944 13.112 -18.373 1.00 81.56 646 ARG A O 1
ATOM 4980 N N . GLN A 1 647 ? 7.887 12.238 -16.587 1.00 75.88 647 GLN A N 1
ATOM 4981 C CA . GLN A 1 647 ? 9.095 11.810 -15.881 1.00 75.88 647 GLN A CA 1
ATOM 4982 C C . GLN A 1 647 ? 9.773 10.657 -16.616 1.00 75.88 647 GLN A C 1
ATOM 4984 O O . GLN A 1 647 ? 10.971 10.717 -16.868 1.00 75.88 647 GLN A O 1
ATOM 4989 N N . THR A 1 648 ? 8.999 9.682 -17.091 1.00 67.50 648 THR A N 1
ATOM 4990 C CA . THR A 1 648 ? 9.518 8.594 -17.925 1.00 67.50 648 THR A CA 1
ATOM 4991 C C . THR A 1 648 ? 10.096 9.111 -19.249 1.00 67.50 648 THR A C 1
ATOM 4993 O O . THR A 1 648 ? 11.161 8.669 -19.668 1.00 67.50 648 THR A O 1
ATOM 4996 N N . LYS A 1 649 ? 9.433 10.071 -19.913 1.00 63.78 649 LYS A N 1
ATOM 4997 C CA . LYS A 1 649 ? 9.866 10.617 -21.217 1.00 63.78 649 LYS A CA 1
ATOM 4998 C C . LYS A 1 649 ? 11.104 11.506 -21.154 1.00 63.78 649 LYS A C 1
ATOM 5000 O O . LYS A 1 649 ? 11.834 11.571 -22.135 1.00 63.78 649 LYS A O 1
ATOM 5005 N N . ARG A 1 650 ? 11.336 12.206 -20.042 1.00 59.00 650 ARG A N 1
ATOM 5006 C CA . ARG A 1 650 ? 12.515 13.073 -19.875 1.00 59.00 650 ARG A CA 1
ATOM 5007 C C . ARG A 1 650 ? 13.822 12.299 -19.673 1.00 59.00 650 ARG A C 1
ATOM 5009 O O . ARG A 1 650 ? 14.863 12.935 -19.590 1.00 59.00 650 ARG A O 1
ATOM 5016 N N . GLY A 1 651 ? 13.775 10.964 -19.691 1.00 45.91 651 GLY A N 1
ATOM 5017 C CA . GLY A 1 651 ? 14.964 10.130 -19.555 1.00 45.91 651 GLY A CA 1
ATOM 5018 C C . GLY A 1 651 ? 15.479 10.059 -18.121 1.00 45.91 651 GLY A C 1
ATOM 5019 O O . GLY A 1 651 ? 16.680 9.890 -17.947 1.00 45.91 651 GLY A O 1
ATOM 5020 N N . PHE A 1 652 ? 14.560 10.124 -17.149 1.00 47.00 652 PHE A N 1
ATOM 5021 C CA . PHE A 1 652 ? 14.821 10.269 -15.713 1.00 47.00 652 PHE A CA 1
ATOM 5022 C C . PHE A 1 652 ? 15.330 11.665 -15.334 1.00 47.00 652 PHE A C 1
ATOM 5024 O O . PHE A 1 652 ? 16.459 12.041 -15.715 1.00 47.00 652 PHE A O 1
#

Radius of gyration: 32.9 Å; chains: 1; bounding box: 77×112×97 Å

Secondary structure (DSSP, 8-state):
-------PPPPPPP--------PPPPHHHHHHHHHHHHHHHHHHHHHSSTTS---------------PPP----------------PPPPPHHHHHHHHHHHHHHHHHHHHHHHHS-HHHHHHHHHH-THHHHHHHHHHHHHHTTSSS-HHHHHHHHHHTS-S-EEEEES-SS-HHHHHHTTTSEEEEEESS-SSTTEEE-BTTB-S--TT-EEEEEEES---SS-HHHHHHHHHHHEEEEEEEEEEEEGGGBS-HHHHHHHHHHTTEEEEEEE--SSSEEEEEEEE-S---HHHHTT--GGGB-S-HHHHHHHHTEEEEE--TT---TTTTHHHHHH-HHHHHHHHHHHHHHTS-HHHHHHTS-HHHHTSHHHHHHHHHHHHHHHHHHHHHHHT--HHHH-SEEEESTTHHHHHHHHTTSS-HHHHHHHHHHHHHHHHHTTTT--EEEEEEEEPTT-HHHHHHHHHHHHHHHHHH-TTS---EEEEEEEETTEEEEEEEHHHHHHHHHHHHHTT-EEEEEE---SS-TTSGGGHHHHHHHHHHHHHH--PPPGGG--S-EE-TTTSSB--TTS-HHHHHHHTTTS-B-HHHHHHHHHHHH---EEEEESSSSHHHHHHHHH-TTSEEEEE-SHHHHHHHHHHHHHHHHTT-

InterPro domains:
  IPR001227 Acyl transferase domain superfamily [G3DSA:3.40.366.10] (320-615)
  IPR007823 Ribosomal RNA processing protein 8 [PF05148] (93-309)
  IPR007823 Ribosomal RNA processing protein 8 [PTHR12787] (21-307)
  IPR014043 Acyl transferase domain [PF00698] (320-590)
  IPR014043 Acyl transferase domain [SM00827] (320-648)
  IPR016035 Acyl transferase/acyl hydrolase/lysophospholipase [SSF52151] (318-644)
  IPR016036 Malonyl-CoA ACP transacylase, ACP-binding [SSF55048] (457-525)
  IPR029063 S-adenosyl-L-methionine-dependent methyltransferase superfamily [G3DSA:3.40.50.150] (149-312)
  IPR029063 S-adenosyl-L-methionine-dependent methyltransferase superfamily [SSF53335] (131-275)
  IPR042036 Ribosomal RNA-processing protein 8, N-terminal domain [G3DSA:1.10.10.2150] (97-148)

Sequence (652 aa):
MKNTSRAAPPTGTTADLSKVKKQKPNSKTQNKLRMVKELLAAKRSKELDTVKQGGNSSSANSVHQKPLASSRPTVNARSQNGKTKSSPGLSKLQQKMQQKLKGARFRWINEALYTTTGDKAFEMVQNDPRIFEEYHQGFSAQVEKWPVNPVDVFIKQLQQRDRLVVADMGCGEAKLAATVGNQHTVHSFDLVAYNNLITPCNIADVPLADAAADMVIFCLALMGTDFIKFIREANRILRQGGELKIAEVVSRITDVAAFVSELETQGFKLKHKDTANKMFIMLDFIKIGPFSESSSKSSNPELLKPQLAKDLYRAERAVIFPGQGSQYIGMGKDLSERYVAARHVFEEVDDVLGIKLSETMFTGNPQELMLTKNAQPAIVAVSVAGLRVLEHGTGMRASDIYSFAMGHSVGEYSALIAANVISLADGIRLVRTRGEAMQDAVKERNYAMSACILRKSRMVDVIADVDRVQQELSRENSDNDEVVQVANINSSSQVVLSGTRHAVDRALASLQSKRLAMRAVNLPVSAPFHCSLMAPAKQTLASRIAELKPIRDPSVWTMPVISNVTAEPHTAAESVEALLAEQVDRPVLWLQSMQFLKNRHAISRWGAMGPGNVVGNLVGKEFAKDIVRRLSDADALDDFIAVLDRQTKRGF